Protein AF-A0A6F8PR68-F1 (afdb_monomer_lite)

Secondary structure (DSSP, 8-state):
-HHHHHHHHHHHHHHHHHHHHHHHHHHHHHHHHHTT-S-------------------------------------------------------------------------PPP----------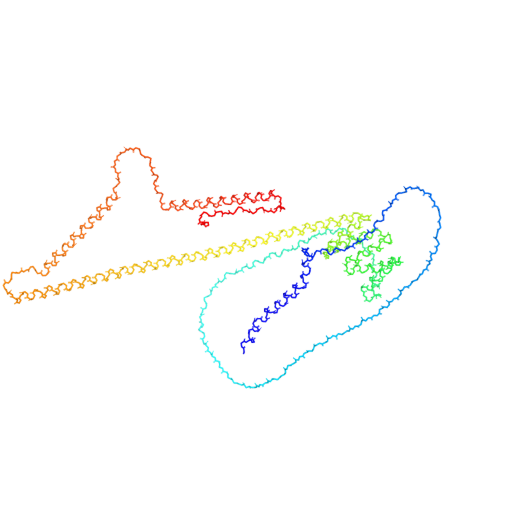---------------S----PPPP-GGGGGGSSSHHHHHHHHHHHHHTT-HHHHHHHHHHHHHHH--HHHHHHHHHHHHHTT-HHHHHHHHHHHHHHHHHTT-HHHHHHHHHHHTTT-HHHHHHHHHHHHHHHHHHHHHHHHHHHHHHHHHHHHHHHHHHHHHHHHHHHHHHHHHHHHHHHHHHHHHHHHHHHHHHHHHHHHHHHHHHHHHHHHHHHHHH-TT---PPPHHHHHHHHHHHHHHHHHHHHHHHHHHHHHTT------------PPPPPPHHHHHHHHHHHHHHHHHHHHHHHHHHHHHHHHS-TTSPPP-PPP---TT---

Foldseek 3Di:
DVVVVVCVVCVVVVVVVVVVVVVCVVCVVVVCVVVVVDDPPPPDDPDPDDDDDDDDDDDDDDDDDDDDDDDDDDDDDDDDDDDDDDDDDDDDDDDDDDDDDDDDDDDDDPDDDPPDPDPPPPPPPDPPPDPPPPPPPPPPDDDPDPDQDCVLVVVDPDLVRLQVVLVVCVVVVVLVSNLNSLVVSCVVVVALVSLLVNLVSCVSVVVLVSSLVSLLSSLVSCVVVVVLVVSLVSLVVCCVRPVPSSVVSVVVSVVVVVVVVVVVVVVVVVVVVVVVVVVVVVVVVVVVVVVVVVVVVVVVVVVVVVVVVVVVVVVVVVVVVVVVVVVVVVVVVVVVVVVVVCVVDVPDPDDPDPVRVVVVVVVVVVVVVVVVVVVVVVVVVVVVDDDDDDDDDDPDDPDDDDPVVVVVVVVVVVVVVVVVVVVVVVVVVVVCVVPDVPDDDDDDDDPDDPDDDD

Sequence (454 aa):
MSVIRTLLNNGFFVLLLLVGATLYLAYSDKIKEEHGLLTPTEVAHTETTVAEPAEPVAEATPAITEEPAPVVETTAPAEAAPETVATPEPEVAAPVTEVATTETDVATPEIAAPETTAPEETVAAAPVAEEPAIEIPETEAAPSLPPMDESVLAQFKSAEEAIAAARQAFYEKDYLTAEKIYFPLAFKSQQADIVGELANVLYADDKQDWAKKAWLESAKLLVKEGRFNDAMLLAQRLRPVAPQEAAEIADNLQKLHQAQVEQQRLAQQQAMQAKAQQEAALAAEQAKQQEAERQAQLKAQEEAQAQYQEQMKAQQEAQAQRQAQMKAQQEAYQKQMQARMHQANPNAPIMPTPEEQQARMQAYQQQMQAYQERLKAYYAAQAQQPAAQPQAAAPQMPAMPSQQEQQARMQAYQQQMQAYNERLRAYYEAQRQQANPNMPMPNGPQLFYPGQPR

Organism: NCBI:txid2675053

Radius of gyration: 52.93 Å; chains: 1; bounding box: 139×83×146 Å

Structure (mmCIF, N/CA/C/O backbone):
data_AF-A0A6F8PR68-F1
#
_entry.id   AF-A0A6F8PR68-F1
#
loop_
_atom_site.group_PDB
_atom_site.id
_atom_site.type_symbol
_atom_site.label_atom_id
_atom_site.label_alt_id
_atom_site.label_comp_id
_atom_site.label_asym_id
_atom_site.label_entity_id
_atom_site.label_seq_id
_atom_site.pdbx_PDB_ins_code
_atom_site.Cartn_x
_atom_site.Cartn_y
_atom_site.Cartn_z
_atom_site.occupancy
_atom_site.B_iso_or_equiv
_atom_site.auth_seq_id
_atom_site.auth_comp_id
_atom_site.auth_asym_id
_atom_site.auth_atom_id
_atom_site.pdbx_PDB_model_num
ATOM 1 N N . MET A 1 1 ? 25.684 -39.827 -0.065 1.00 54.59 1 MET A N 1
ATOM 2 C CA . MET A 1 1 ? 25.865 -38.490 0.555 1.00 54.59 1 MET A CA 1
ATOM 3 C C . MET A 1 1 ? 25.060 -37.350 -0.090 1.00 54.59 1 MET A C 1
ATOM 5 O O . MET A 1 1 ? 24.826 -36.367 0.596 1.00 54.59 1 MET A O 1
ATOM 9 N N . SER A 1 2 ? 24.602 -37.436 -1.350 1.00 66.06 2 SER A N 1
ATOM 10 C CA . SER A 1 2 ? 23.836 -36.341 -1.991 1.00 66.06 2 SER A CA 1
ATOM 11 C C . SER A 1 2 ? 22.440 -36.108 -1.376 1.00 66.06 2 SER A C 1
ATOM 13 O O . SER A 1 2 ? 22.068 -34.966 -1.137 1.00 66.06 2 SER A O 1
ATOM 15 N N . VAL A 1 3 ? 21.727 -37.174 -0.995 1.00 69.38 3 VAL A N 1
ATOM 16 C CA . VAL A 1 3 ? 20.344 -37.102 -0.473 1.00 69.38 3 VAL A CA 1
ATOM 17 C C . VAL A 1 3 ? 20.234 -36.338 0.857 1.00 69.38 3 VAL A C 1
ATOM 19 O O . VAL A 1 3 ? 19.288 -35.583 1.060 1.00 69.38 3 VAL A O 1
ATOM 22 N N . ILE A 1 4 ? 21.229 -36.468 1.741 1.00 76.50 4 ILE A N 1
ATOM 23 C CA . ILE A 1 4 ? 21.232 -35.798 3.053 1.00 76.50 4 ILE A CA 1
ATOM 24 C C . ILE A 1 4 ? 21.441 -34.280 2.899 1.00 76.50 4 ILE A C 1
ATOM 26 O O . ILE A 1 4 ? 20.799 -33.505 3.603 1.00 76.50 4 ILE A O 1
ATOM 30 N N . ARG A 1 5 ? 22.257 -33.828 1.931 1.00 77.44 5 ARG A N 1
ATOM 31 C CA . ARG A 1 5 ? 22.390 -32.389 1.619 1.00 77.44 5 ARG A CA 1
ATOM 32 C C . ARG A 1 5 ? 21.113 -31.810 1.016 1.00 77.44 5 ARG A C 1
ATOM 34 O O . ARG A 1 5 ? 20.745 -30.694 1.365 1.00 77.44 5 ARG A O 1
ATOM 41 N N . THR A 1 6 ? 20.420 -32.559 0.159 1.00 79.56 6 THR A N 1
ATOM 42 C CA . THR A 1 6 ? 19.133 -32.123 -0.407 1.00 79.56 6 THR A CA 1
ATOM 43 C C . THR A 1 6 ? 18.052 -31.998 0.673 1.00 79.56 6 THR A C 1
ATOM 45 O O . THR A 1 6 ? 17.281 -31.042 0.649 1.00 79.56 6 THR A O 1
ATOM 48 N N . LEU A 1 7 ? 18.033 -32.904 1.658 1.00 73.00 7 LEU A N 1
ATOM 49 C CA . LEU A 1 7 ? 17.127 -32.830 2.812 1.00 73.00 7 LEU A CA 1
ATOM 50 C C . LEU A 1 7 ? 17.446 -31.659 3.752 1.00 73.00 7 LEU A C 1
ATOM 52 O O . LEU A 1 7 ? 16.521 -31.021 4.240 1.00 73.00 7 LEU A O 1
ATOM 56 N N . LEU A 1 8 ? 18.721 -31.328 3.973 1.00 76.81 8 LEU A N 1
ATOM 57 C CA . LEU A 1 8 ? 19.111 -30.187 4.814 1.00 76.81 8 LEU A CA 1
ATOM 58 C C . LEU A 1 8 ? 18.815 -28.829 4.159 1.00 76.81 8 LEU A C 1
ATOM 60 O O . LEU A 1 8 ? 18.365 -27.920 4.848 1.00 76.81 8 LEU A O 1
ATOM 64 N N . ASN A 1 9 ? 18.993 -28.697 2.840 1.00 78.94 9 ASN A N 1
ATOM 65 C CA . ASN A 1 9 ? 18.707 -27.435 2.140 1.00 78.94 9 ASN A CA 1
ATOM 66 C C . ASN A 1 9 ? 17.206 -27.174 1.950 1.00 78.94 9 ASN A C 1
ATOM 68 O O . ASN A 1 9 ? 16.775 -26.025 1.967 1.00 78.94 9 ASN A O 1
ATOM 72 N N . ASN A 1 10 ? 16.406 -28.231 1.796 1.00 84.69 10 ASN A N 1
ATOM 73 C CA . ASN A 1 10 ? 14.958 -28.106 1.620 1.00 84.69 10 ASN A CA 1
ATOM 74 C C . ASN A 1 10 ? 14.172 -28.320 2.921 1.00 84.69 10 ASN A C 1
ATOM 76 O O . ASN A 1 10 ? 12.971 -28.061 2.954 1.00 84.69 10 ASN A O 1
ATOM 80 N N . GLY A 1 11 ? 14.827 -28.760 4.000 1.00 85.56 11 GLY A N 1
ATOM 81 C CA . GLY A 1 11 ? 14.183 -29.046 5.282 1.00 85.56 11 GLY A CA 1
ATOM 82 C C . GLY A 1 11 ? 13.460 -27.834 5.859 1.00 85.56 11 GLY A C 1
ATOM 83 O O . GLY A 1 11 ? 12.352 -27.974 6.365 1.00 85.56 11 GLY A O 1
ATOM 84 N N . PHE A 1 12 ? 14.019 -26.632 5.688 1.00 85.38 12 PHE A N 1
ATOM 85 C CA . PHE A 1 12 ? 13.370 -25.386 6.101 1.00 85.38 12 PHE A CA 1
ATOM 86 C C . PHE A 1 12 ? 12.060 -25.119 5.342 1.00 85.38 12 PHE A C 1
ATOM 88 O O . PHE A 1 12 ? 11.062 -24.746 5.953 1.00 85.38 12 PHE A O 1
ATOM 95 N N . PHE A 1 13 ? 12.026 -25.379 4.030 1.00 89.88 13 PHE A N 1
ATOM 96 C CA . PHE A 1 13 ? 10.805 -25.245 3.228 1.00 89.88 13 PHE A CA 1
ATOM 97 C C . PHE A 1 13 ? 9.739 -26.259 3.630 1.00 89.88 13 PHE A C 1
ATOM 99 O O . PHE A 1 13 ? 8.566 -25.907 3.716 1.00 89.88 13 PHE A O 1
ATOM 106 N N . VAL A 1 14 ? 10.137 -27.500 3.920 1.00 88.44 14 VAL A N 1
ATOM 107 C CA . VAL A 1 14 ? 9.209 -28.525 4.417 1.00 88.44 14 VAL A CA 1
ATOM 108 C C . VAL A 1 14 ? 8.633 -28.112 5.772 1.00 88.44 14 VAL A C 1
ATOM 110 O O . VAL A 1 14 ? 7.434 -28.255 5.985 1.00 88.44 14 VAL A O 1
ATOM 113 N N . LEU A 1 15 ? 9.451 -27.536 6.658 1.00 89.94 15 LEU A N 1
ATOM 114 C CA . LEU A 1 15 ? 9.020 -27.063 7.975 1.00 89.94 15 LEU A CA 1
ATOM 115 C C . LEU A 1 15 ? 8.049 -25.876 7.863 1.00 89.94 15 LEU A C 1
ATOM 117 O O . LEU A 1 15 ? 6.992 -25.895 8.489 1.00 89.94 15 LEU A O 1
ATOM 121 N N . LEU A 1 16 ? 8.344 -24.895 7.003 1.00 93.75 16 LEU A N 1
ATOM 122 C CA . LEU A 1 16 ? 7.431 -23.785 6.699 1.00 93.75 16 LEU A CA 1
ATOM 123 C C . LEU A 1 16 ? 6.103 -24.265 6.110 1.00 93.75 16 LEU A C 1
ATOM 125 O O . LEU A 1 16 ? 5.047 -23.761 6.487 1.00 93.75 16 LEU A O 1
ATOM 129 N N . LEU A 1 17 ? 6.142 -25.251 5.214 1.00 94.75 17 LEU A N 1
ATOM 130 C CA . LEU A 1 17 ? 4.939 -25.819 4.609 1.00 94.75 17 LEU A CA 1
ATOM 131 C C . LEU A 1 17 ? 4.090 -26.548 5.659 1.00 94.75 17 LEU A C 1
ATOM 133 O O . LEU A 1 17 ? 2.870 -26.405 5.664 1.00 94.75 17 LEU A O 1
ATOM 137 N N . LEU A 1 18 ? 4.728 -27.258 6.593 1.00 94.81 18 LEU A N 1
ATOM 138 C CA . LEU A 1 18 ? 4.049 -27.952 7.688 1.00 94.81 18 LEU A CA 1
ATOM 139 C C . LEU A 1 18 ? 3.385 -26.963 8.661 1.00 94.81 18 LEU A C 1
ATOM 141 O O . LEU A 1 18 ? 2.235 -27.172 9.038 1.00 94.81 18 LEU A O 1
ATOM 145 N N . VAL A 1 19 ? 4.061 -25.857 9.000 1.00 95.69 19 VAL A N 1
ATOM 146 C CA . VAL A 1 19 ? 3.492 -24.763 9.816 1.00 95.69 19 VAL A CA 1
ATOM 147 C C . VAL A 1 19 ? 2.349 -24.049 9.085 1.00 95.69 19 VAL A C 1
ATOM 149 O O . VAL A 1 19 ? 1.311 -23.766 9.678 1.00 95.69 19 VAL A O 1
ATOM 152 N N . GLY A 1 20 ? 2.500 -23.786 7.784 1.00 95.94 20 GLY A N 1
ATOM 153 C CA . GLY A 1 20 ? 1.442 -23.187 6.970 1.00 95.94 20 GLY A CA 1
ATOM 154 C C . GLY A 1 20 ? 0.201 -24.076 6.882 1.00 95.94 20 GLY A C 1
ATOM 155 O O . GLY A 1 20 ? -0.916 -23.585 7.017 1.00 95.94 20 GLY A O 1
ATOM 156 N N . ALA A 1 21 ? 0.385 -25.389 6.721 1.00 94.94 21 ALA A N 1
ATOM 157 C CA . ALA A 1 21 ? -0.711 -26.353 6.673 1.00 94.94 21 ALA A CA 1
ATOM 158 C C . ALA A 1 21 ? -1.442 -26.483 8.020 1.00 94.94 21 ALA A C 1
ATOM 160 O O . ALA A 1 21 ? -2.671 -26.541 8.034 1.00 94.94 21 ALA A O 1
ATOM 161 N N . THR A 1 22 ? -0.728 -26.490 9.152 1.00 92.88 22 THR A N 1
ATOM 162 C CA . THR A 1 22 ? -1.365 -26.536 10.480 1.00 92.88 22 THR A CA 1
ATOM 163 C C . THR A 1 22 ? -2.106 -25.246 10.811 1.00 92.88 22 THR A C 1
ATOM 165 O O . THR A 1 22 ? -3.229 -25.318 11.304 1.00 92.88 22 THR A O 1
ATOM 168 N N . LEU A 1 23 ? -1.545 -24.078 10.480 1.00 92.44 23 LEU A N 1
ATOM 169 C CA . LEU A 1 23 ? -2.253 -22.800 10.615 1.00 92.44 23 LEU A CA 1
ATOM 170 C C . LEU A 1 23 ? -3.486 -22.739 9.712 1.00 92.44 23 LEU A C 1
ATOM 172 O O . LEU A 1 23 ? -4.546 -22.313 10.165 1.00 92.44 23 LEU A O 1
ATOM 176 N N . TYR A 1 24 ? -3.374 -23.208 8.466 1.00 93.06 24 TYR A N 1
ATOM 177 C CA . TYR A 1 24 ? -4.508 -23.277 7.550 1.00 93.06 24 TYR A CA 1
ATOM 178 C C . TYR A 1 24 ? -5.612 -24.177 8.103 1.00 93.06 24 TYR A C 1
ATOM 180 O O . TYR A 1 24 ? -6.758 -23.755 8.131 1.00 93.06 24 TYR A O 1
ATOM 188 N N . LEU A 1 25 ? -5.292 -25.375 8.600 1.00 90.69 25 LEU A N 1
ATOM 189 C CA . LEU A 1 25 ? -6.291 -26.268 9.197 1.00 90.69 25 LEU A CA 1
ATOM 190 C C . LEU A 1 25 ? -6.934 -25.667 10.454 1.00 90.69 25 LEU A C 1
ATOM 192 O O . LEU A 1 25 ? -8.146 -25.764 10.605 1.00 90.69 25 LEU A O 1
ATOM 196 N N . ALA A 1 26 ? -6.157 -25.000 11.314 1.00 88.81 26 ALA A N 1
ATOM 197 C CA . ALA A 1 26 ? -6.677 -24.376 12.531 1.00 88.81 26 ALA A CA 1
ATOM 198 C C . ALA A 1 26 ? -7.590 -23.168 12.252 1.00 88.81 26 ALA A C 1
ATOM 200 O O . ALA A 1 26 ? -8.549 -22.943 12.986 1.00 88.81 26 ALA A O 1
ATOM 201 N N . TYR A 1 27 ? -7.311 -22.394 11.198 1.00 90.00 27 TYR A N 1
ATOM 202 C CA . TYR A 1 27 ? -8.081 -21.193 10.848 1.00 90.00 27 TYR A CA 1
ATOM 203 C C . TYR A 1 27 ? -9.114 -21.406 9.733 1.00 90.00 27 TYR A C 1
ATOM 205 O O . TYR A 1 27 ? -9.979 -20.551 9.543 1.00 90.00 27 TYR A O 1
ATOM 213 N N . SER A 1 28 ? -9.068 -22.525 9.003 1.00 86.50 28 SER A N 1
ATOM 214 C CA . SER A 1 28 ? -9.965 -22.793 7.868 1.00 86.50 28 SER A CA 1
ATOM 215 C C . SER A 1 28 ? -11.432 -22.771 8.282 1.00 86.50 28 SER A C 1
ATOM 217 O O . SER A 1 28 ? -12.258 -22.240 7.542 1.00 86.50 28 SER A O 1
ATOM 219 N N . ASP A 1 29 ? -11.763 -23.290 9.463 1.00 81.06 29 ASP A N 1
ATOM 220 C CA . ASP A 1 29 ? -13.154 -23.343 9.914 1.00 81.06 29 ASP A CA 1
ATOM 221 C C . ASP A 1 29 ? -13.686 -21.961 10.308 1.00 81.06 29 ASP A C 1
ATOM 223 O O . ASP A 1 29 ? -14.816 -21.627 9.956 1.00 81.06 29 ASP A O 1
ATOM 227 N N . LYS A 1 30 ? -12.834 -21.098 10.874 1.00 81.88 30 LYS A N 1
ATOM 228 C CA . LYS A 1 30 ? -13.180 -19.701 11.166 1.00 81.88 30 LYS A CA 1
ATOM 229 C C . LYS A 1 30 ? -13.406 -18.883 9.887 1.00 81.88 30 LYS A C 1
ATOM 231 O O . LYS A 1 30 ? -14.355 -18.113 9.799 1.00 81.88 30 LYS A O 1
ATOM 236 N N . ILE A 1 31 ? -12.589 -19.111 8.855 1.00 79.06 31 ILE A N 1
ATOM 237 C CA . ILE A 1 31 ? -12.748 -18.470 7.536 1.00 79.06 31 ILE A CA 1
ATOM 238 C C . ILE A 1 31 ? -14.049 -18.931 6.851 1.00 79.06 31 ILE A C 1
ATOM 240 O O . ILE A 1 31 ? -14.737 -18.127 6.224 1.00 79.06 31 ILE A O 1
ATOM 244 N N . LYS A 1 32 ? -14.426 -20.213 6.968 1.00 81.56 32 LYS A N 1
ATOM 245 C CA . LYS A 1 32 ? -15.700 -20.716 6.413 1.00 81.56 32 LYS A CA 1
ATOM 246 C C . LYS A 1 32 ? -16.919 -20.114 7.116 1.00 81.56 32 LYS A C 1
ATOM 248 O O . LYS A 1 32 ? -17.929 -19.880 6.451 1.00 81.56 32 LYS A O 1
ATOM 253 N N . GLU A 1 33 ? -16.817 -19.869 8.421 1.00 79.44 33 GLU A N 1
ATOM 254 C CA . GLU A 1 33 ? -17.860 -19.226 9.224 1.00 79.44 33 GLU A CA 1
ATOM 255 C C . GLU A 1 33 ? -18.026 -17.744 8.842 1.00 79.44 33 GLU A C 1
ATOM 257 O O . GLU A 1 33 ? -19.134 -17.312 8.531 1.00 79.44 33 GLU A O 1
ATOM 262 N N . GLU A 1 34 ? -16.925 -16.991 8.729 1.00 78.19 34 GLU A N 1
ATOM 263 C CA . GLU A 1 34 ? -16.947 -15.562 8.370 1.00 78.19 34 GLU A CA 1
ATOM 264 C C . GLU A 1 34 ? -17.405 -15.296 6.922 1.00 78.19 34 GLU A C 1
ATOM 266 O O . GLU A 1 34 ? -17.995 -14.253 6.636 1.00 78.19 34 GLU A O 1
ATOM 271 N N . HIS A 1 35 ? -17.187 -16.241 6.002 1.00 79.62 35 HIS A N 1
ATOM 272 C CA . HIS A 1 35 ? -17.619 -16.119 4.604 1.00 79.62 35 HIS A CA 1
ATOM 273 C C . HIS A 1 35 ? -18.973 -16.774 4.293 1.00 79.62 35 HIS A C 1
ATOM 275 O O . HIS A 1 35 ? -19.360 -16.830 3.124 1.00 79.62 35 HIS A O 1
ATOM 281 N N . GLY A 1 36 ? -19.703 -17.265 5.302 1.00 67.81 36 GLY A N 1
ATOM 282 C CA . GLY A 1 36 ? -21.042 -17.835 5.111 1.00 67.81 36 GLY A CA 1
ATOM 283 C C . GLY A 1 36 ? -21.066 -19.090 4.228 1.00 67.81 36 GLY A C 1
ATOM 284 O O . GLY A 1 36 ? -22.076 -19.381 3.591 1.00 67.81 36 GLY A O 1
ATOM 285 N N . LEU A 1 37 ? -19.949 -19.826 4.160 1.00 73.50 37 LEU A N 1
ATOM 286 C CA . LEU A 1 37 ? -19.831 -21.074 3.392 1.00 73.50 37 LEU A CA 1
ATOM 287 C C . LEU A 1 37 ? -20.419 -22.278 4.138 1.00 73.50 37 LEU A C 1
ATOM 289 O O . LEU A 1 37 ? -20.640 -23.329 3.537 1.00 73.50 37 LEU A O 1
ATOM 293 N N . LEU A 1 38 ? -20.689 -22.128 5.435 1.00 65.31 38 LEU A N 1
ATOM 294 C CA . LEU A 1 38 ? -21.485 -23.072 6.204 1.00 65.31 38 LEU A CA 1
ATOM 295 C C . LEU A 1 38 ? -22.950 -22.652 6.091 1.00 65.31 38 LEU A C 1
ATOM 297 O O . LEU A 1 38 ? -23.379 -21.667 6.687 1.00 65.31 38 LEU A O 1
ATOM 301 N N . THR A 1 39 ? -23.715 -23.398 5.294 1.00 58.91 39 THR A N 1
ATOM 302 C CA . THR A 1 39 ? -25.176 -23.308 5.306 1.00 58.91 39 THR A CA 1
ATOM 303 C C . THR A 1 39 ? -25.650 -23.513 6.743 1.00 58.91 39 THR A C 1
ATOM 305 O O . THR A 1 39 ? -25.266 -24.526 7.337 1.00 58.91 39 THR A O 1
ATOM 308 N N . PRO A 1 40 ? -26.441 -22.589 7.315 1.00 58.16 40 PRO A N 1
ATOM 309 C CA . PRO A 1 40 ? -26.926 -22.733 8.676 1.00 58.16 40 PRO A CA 1
ATOM 310 C C . PRO A 1 40 ? -27.680 -24.055 8.768 1.00 58.16 40 PRO A C 1
ATOM 312 O O . PRO A 1 40 ? -28.647 -24.276 8.039 1.00 58.16 40 PRO A O 1
ATOM 315 N N . THR A 1 41 ? -27.193 -24.953 9.623 1.00 55.12 41 THR A N 1
ATOM 316 C CA . THR A 1 41 ? -27.903 -26.174 9.986 1.00 55.12 41 THR A CA 1
ATOM 317 C C . THR A 1 41 ? -29.275 -25.754 10.491 1.00 55.12 41 THR A C 1
ATOM 319 O O . THR A 1 41 ? -29.392 -25.121 11.539 1.00 55.12 41 THR A O 1
ATOM 322 N N . GLU A 1 42 ? -30.293 -26.054 9.693 1.00 48.50 42 GLU A N 1
ATOM 323 C CA . GLU A 1 42 ? -31.701 -25.818 9.971 1.00 48.50 42 GLU A CA 1
ATOM 324 C C . GLU A 1 42 ? -32.078 -26.609 11.226 1.00 48.50 42 GLU A C 1
ATOM 326 O O . GLU A 1 42 ? -32.367 -27.806 11.189 1.00 48.50 42 GLU A O 1
ATOM 331 N N . VAL A 1 43 ? -31.985 -25.952 12.381 1.00 48.84 43 VAL A N 1
ATOM 332 C CA . VAL A 1 43 ? -32.466 -26.502 13.642 1.00 48.84 43 VAL A CA 1
ATOM 333 C C . VAL A 1 43 ? -33.986 -26.428 13.572 1.00 48.84 43 VAL A C 1
ATOM 335 O O . VAL A 1 43 ? -34.575 -25.363 13.742 1.00 48.84 43 VAL A O 1
ATOM 338 N N . ALA A 1 44 ? -34.618 -27.555 13.249 1.00 44.66 44 ALA A N 1
ATOM 339 C CA . ALA A 1 44 ? -36.065 -27.696 13.227 1.00 44.66 44 ALA A CA 1
ATOM 340 C C . ALA A 1 44 ? -36.637 -27.433 14.633 1.00 44.66 44 ALA A C 1
ATOM 342 O O . ALA A 1 44 ? -36.681 -28.317 15.490 1.00 44.66 44 ALA A O 1
ATOM 343 N N . HIS A 1 45 ? -37.060 -26.196 14.886 1.00 44.59 45 HIS A N 1
ATOM 344 C CA . HIS A 1 45 ? -37.912 -25.855 16.016 1.00 44.59 45 HIS A CA 1
ATOM 345 C C . HIS A 1 45 ? -39.365 -26.136 15.635 1.00 44.59 45 HIS A C 1
ATOM 347 O O . HIS A 1 45 ? -40.023 -25.365 14.942 1.00 44.59 45 HIS A O 1
ATOM 353 N N . THR A 1 46 ? -39.857 -27.284 16.093 1.00 40.38 46 THR A N 1
ATOM 354 C CA . THR A 1 46 ? -41.277 -27.640 16.083 1.00 40.38 46 THR A CA 1
ATOM 355 C C . THR A 1 46 ? -41.996 -26.837 17.173 1.00 40.38 46 THR A C 1
ATOM 357 O O . THR A 1 46 ? -42.234 -27.335 18.271 1.00 40.38 46 THR A O 1
ATOM 360 N N . GLU A 1 47 ? -42.330 -25.575 16.901 1.00 41.59 47 GLU A N 1
ATOM 361 C CA . GLU A 1 47 ? -43.304 -24.844 17.716 1.00 41.59 47 GLU A CA 1
ATOM 362 C C . GLU A 1 47 ? -44.714 -25.318 17.347 1.00 41.59 47 GLU A C 1
ATOM 364 O O . GLU A 1 47 ? -45.259 -25.020 16.286 1.00 41.59 47 GLU A O 1
ATOM 369 N N . THR A 1 48 ? -45.309 -26.108 18.242 1.00 44.38 48 THR A N 1
ATOM 370 C CA . THR A 1 48 ? -46.731 -26.459 18.190 1.00 44.38 48 THR A CA 1
ATOM 371 C C . THR A 1 48 ? -47.537 -25.254 18.669 1.00 44.38 48 THR A C 1
ATOM 373 O O . THR A 1 48 ? -47.771 -25.080 19.863 1.00 44.38 48 THR A O 1
ATOM 376 N N . THR A 1 49 ? -47.953 -24.400 17.735 1.00 41.91 49 THR A N 1
ATOM 377 C CA . THR A 1 49 ? -48.959 -23.361 17.975 1.00 41.91 49 THR A CA 1
ATOM 378 C C . THR A 1 49 ? -50.340 -24.013 18.051 1.00 41.91 49 THR A C 1
ATOM 380 O O . THR A 1 49 ? -50.908 -24.435 17.044 1.00 41.91 49 THR A O 1
ATOM 383 N N . VAL A 1 50 ? -50.877 -24.108 19.268 1.00 45.62 50 VAL A N 1
ATOM 384 C CA . VAL A 1 50 ? -52.266 -24.496 19.537 1.00 45.62 50 VAL A CA 1
ATOM 385 C C . VAL A 1 50 ? -53.176 -23.359 19.073 1.00 45.62 50 VAL A C 1
ATOM 387 O O . VAL A 1 50 ? -53.232 -22.301 19.695 1.00 45.62 50 VAL A O 1
ATOM 390 N N . ALA A 1 51 ? -53.865 -23.577 17.954 1.00 43.84 51 ALA A N 1
ATOM 391 C CA . ALA A 1 51 ? -54.953 -22.731 17.493 1.00 43.84 51 ALA A CA 1
ATOM 392 C C . ALA A 1 51 ? -56.251 -23.139 18.203 1.00 43.84 51 ALA A C 1
ATOM 394 O O . ALA A 1 51 ? -56.722 -24.268 18.075 1.00 43.84 51 ALA A O 1
ATOM 395 N N . GLU A 1 52 ? -56.798 -22.191 18.952 1.00 58.09 52 GLU A N 1
ATOM 396 C CA . GLU A 1 52 ? -58.134 -22.171 19.540 1.00 58.09 52 GLU A CA 1
ATOM 397 C C . GLU A 1 52 ? -59.209 -22.134 18.435 1.00 58.09 52 GLU A C 1
ATOM 399 O O . GLU A 1 52 ? -59.187 -21.219 17.606 1.00 58.09 52 GLU A O 1
ATOM 404 N N . PRO A 1 53 ? -60.164 -23.084 18.390 1.00 50.00 53 PRO A N 1
ATOM 405 C CA . PRO A 1 53 ? -61.364 -22.941 17.588 1.00 50.00 53 PRO A CA 1
ATOM 406 C C . PRO A 1 53 ? -62.593 -22.689 18.470 1.00 50.00 53 PRO A C 1
ATOM 408 O O . PRO A 1 53 ? -62.851 -23.380 19.455 1.00 50.00 53 PRO A O 1
ATOM 411 N N . ALA A 1 54 ? -63.354 -21.685 18.048 1.00 48.91 54 ALA A N 1
ATOM 412 C CA . ALA A 1 54 ? -64.629 -21.262 18.598 1.00 48.91 54 ALA A CA 1
ATOM 413 C C . ALA A 1 54 ? -65.688 -22.382 18.650 1.00 48.91 54 ALA A C 1
ATOM 415 O O . ALA A 1 54 ? -65.757 -23.248 17.775 1.00 48.91 54 ALA A O 1
ATOM 416 N N . GLU A 1 55 ? -66.554 -22.293 19.663 1.00 56.69 55 GLU A N 1
ATOM 417 C CA . GLU A 1 55 ? -67.785 -23.077 19.831 1.00 56.69 55 GLU A CA 1
ATOM 418 C C . GLU A 1 55 ? -68.735 -22.940 18.618 1.00 56.69 55 GLU A C 1
ATOM 420 O O . GLU A 1 55 ? -68.755 -21.893 17.960 1.00 56.69 55 GLU A O 1
ATOM 425 N N . PRO A 1 56 ? -69.577 -23.958 18.331 1.00 57.81 56 PRO A N 1
ATOM 426 C CA . PRO A 1 56 ? -70.911 -23.950 18.947 1.00 57.81 56 PRO A CA 1
ATOM 427 C C . PRO A 1 56 ? -71.504 -25.332 19.318 1.00 57.81 56 PRO A C 1
ATOM 429 O O . PRO A 1 56 ? -71.384 -26.312 18.593 1.00 57.81 56 PRO A O 1
ATOM 432 N N . VAL A 1 57 ? -72.212 -25.339 20.455 1.00 52.41 57 VAL A N 1
ATOM 433 C CA . VAL A 1 57 ? -73.493 -26.009 20.791 1.00 52.41 57 VAL A CA 1
ATOM 434 C C . VAL A 1 57 ? -73.903 -27.279 20.009 1.00 52.41 57 VAL A C 1
ATOM 436 O O . VAL A 1 57 ? -74.334 -27.169 18.866 1.00 52.41 57 VAL A O 1
ATOM 439 N N . ALA A 1 58 ? -73.955 -28.437 20.695 1.00 45.84 58 ALA A N 1
ATOM 440 C CA . ALA A 1 58 ? -75.127 -29.343 20.767 1.00 45.84 58 ALA A CA 1
ATOM 441 C C . ALA A 1 58 ? -74.843 -30.648 21.560 1.00 45.84 58 ALA A C 1
ATOM 443 O O . ALA A 1 58 ? -74.039 -31.479 21.158 1.00 45.84 58 ALA A O 1
ATOM 444 N N . GLU A 1 59 ? -75.529 -30.786 22.699 1.00 46.94 59 GLU A N 1
ATOM 445 C CA . GLU A 1 59 ? -76.313 -31.949 23.169 1.00 46.94 59 GLU A CA 1
ATOM 446 C C . GLU A 1 59 ? -75.878 -33.398 22.811 1.00 46.94 59 GLU A C 1
ATOM 448 O O . GLU A 1 59 ? -76.052 -33.843 21.682 1.00 46.94 59 GLU A O 1
ATOM 453 N N . ALA A 1 60 ? -75.433 -34.161 23.830 1.00 43.75 60 ALA A N 1
ATOM 454 C CA . ALA A 1 60 ? -75.919 -35.503 24.238 1.00 43.75 60 ALA A CA 1
ATOM 455 C C . ALA A 1 60 ? -74.823 -36.371 24.912 1.00 43.75 60 ALA A C 1
ATOM 457 O O . ALA A 1 60 ? -73.796 -36.706 24.333 1.00 43.75 60 ALA A O 1
ATOM 458 N N . THR A 1 61 ? -75.085 -36.768 26.159 1.00 49.12 61 THR A N 1
ATOM 459 C CA . THR A 1 61 ? -74.455 -37.869 26.934 1.00 49.12 61 THR A CA 1
ATOM 460 C C . THR A 1 61 ? -74.891 -39.240 26.334 1.00 49.12 61 THR A C 1
ATOM 462 O O . THR A 1 61 ? -75.878 -39.217 25.595 1.00 49.12 61 THR A O 1
ATOM 465 N N . PRO A 1 62 ? -74.321 -40.439 26.659 1.00 57.88 62 PRO A N 1
ATOM 466 C CA . PRO A 1 62 ? -73.434 -40.765 27.791 1.00 57.88 62 PRO A CA 1
ATOM 467 C C . PRO A 1 62 ? -72.314 -41.839 27.595 1.00 57.88 62 PRO A C 1
ATOM 469 O O . PRO A 1 62 ? -72.314 -42.602 26.641 1.00 57.88 62 PRO A O 1
ATOM 472 N N . ALA A 1 63 ? -71.442 -41.921 28.618 1.00 50.72 63 ALA A N 1
ATOM 473 C CA . ALA A 1 63 ? -70.786 -43.103 29.229 1.00 50.72 63 ALA A CA 1
ATOM 474 C C . ALA A 1 63 ? -69.914 -44.088 28.406 1.00 50.72 63 ALA A C 1
ATOM 476 O O . ALA A 1 63 ? -70.398 -44.672 27.450 1.00 50.72 63 ALA A O 1
ATOM 477 N N . ILE A 1 64 ? -68.687 -44.341 28.911 1.00 45.00 64 ILE A N 1
ATOM 478 C CA . ILE A 1 64 ? -67.798 -45.548 28.905 1.00 45.00 64 ILE A CA 1
ATOM 479 C C . ILE A 1 64 ? -66.493 -45.043 29.595 1.00 45.00 64 ILE A C 1
ATOM 481 O O . ILE A 1 64 ? -65.956 -44.041 29.136 1.00 45.00 64 ILE A O 1
ATOM 485 N N . THR A 1 65 ? -66.032 -45.406 30.805 1.00 48.16 65 THR A N 1
ATOM 486 C CA . THR A 1 65 ? -65.697 -46.673 31.510 1.00 48.16 65 THR A CA 1
ATOM 487 C C . THR A 1 65 ? -64.488 -47.435 30.930 1.00 48.16 65 THR A C 1
ATOM 489 O O . THR A 1 65 ? -64.489 -47.717 29.743 1.00 48.16 65 THR A O 1
ATOM 492 N N . GLU A 1 66 ? -63.540 -47.807 31.818 1.00 40.72 66 GLU A N 1
ATOM 493 C CA . GLU A 1 66 ? -62.318 -48.649 31.644 1.00 40.72 66 GLU A CA 1
ATOM 494 C C . GLU A 1 66 ? -61.104 -47.982 30.954 1.00 40.72 66 GLU A C 1
ATOM 496 O O . GLU A 1 66 ? -61.267 -47.241 29.998 1.00 40.72 66 GLU A O 1
ATOM 501 N N . GLU A 1 67 ? -59.828 -48.151 31.334 1.00 44.94 67 GLU A N 1
ATOM 502 C CA . GLU A 1 67 ? -59.088 -48.902 32.371 1.00 44.94 67 GLU A CA 1
ATOM 503 C C . GLU A 1 67 ? -57.597 -48.443 32.289 1.00 44.94 67 GLU A C 1
ATOM 505 O O . GLU A 1 67 ? -57.172 -48.013 31.213 1.00 44.94 67 GLU A O 1
ATOM 510 N N . PRO A 1 68 ? -56.783 -48.478 33.368 1.00 64.38 68 PRO A N 1
ATOM 511 C CA . PRO A 1 68 ? -55.368 -48.085 33.328 1.00 64.38 68 PRO A CA 1
ATOM 512 C C . PRO A 1 68 ? -54.363 -49.263 33.287 1.00 64.38 68 PRO A C 1
ATOM 514 O O . PRO A 1 68 ? -54.654 -50.343 33.793 1.00 64.38 68 PRO A O 1
ATOM 517 N N . ALA A 1 69 ? -53.124 -48.939 32.857 1.00 47.25 69 ALA A N 1
ATOM 518 C CA . ALA A 1 69 ? -51.821 -49.634 33.053 1.00 47.25 69 ALA A CA 1
ATOM 519 C C . ALA A 1 69 ? -51.331 -50.579 31.917 1.00 47.25 69 ALA A C 1
ATOM 521 O O . ALA A 1 69 ? -52.140 -50.971 31.082 1.00 47.25 69 ALA A O 1
ATOM 522 N N . PRO A 1 70 ? -50.054 -51.052 31.886 1.00 55.97 70 PRO A N 1
ATOM 523 C CA . PRO A 1 70 ? -48.786 -50.552 32.467 1.00 55.97 70 PRO A CA 1
ATOM 524 C C . PRO A 1 70 ? -47.548 -50.591 31.506 1.00 55.97 70 PRO A C 1
ATOM 526 O O . PRO A 1 70 ? -47.553 -51.240 30.469 1.00 55.97 70 PRO A O 1
ATOM 529 N N . VAL A 1 71 ? -46.464 -49.917 31.930 1.00 48.94 71 VAL A N 1
ATOM 530 C CA . VAL A 1 71 ? -45.025 -50.316 31.936 1.00 48.94 71 VAL A CA 1
ATOM 531 C C . VAL A 1 71 ? -44.470 -51.226 30.820 1.00 48.94 71 VAL A C 1
ATOM 533 O O . VAL A 1 71 ? -44.811 -52.402 30.778 1.00 48.94 71 VAL A O 1
ATOM 536 N N . VAL A 1 72 ? -43.420 -50.763 30.112 1.00 40.22 72 VAL A N 1
ATOM 537 C CA . VAL A 1 72 ? -42.237 -51.600 29.796 1.00 40.22 72 VAL A CA 1
ATOM 538 C C . VAL A 1 72 ? -40.943 -50.777 29.891 1.00 40.22 72 VAL A C 1
ATOM 540 O O . VAL A 1 72 ? -40.680 -49.870 29.107 1.00 40.22 72 VAL A O 1
ATOM 543 N N . GLU A 1 73 ? -40.143 -51.150 30.882 1.00 46.53 73 GLU A N 1
ATOM 544 C CA . GLU A 1 73 ? -38.727 -50.864 31.106 1.00 46.53 73 GLU A CA 1
ATOM 545 C C . GLU A 1 73 ? -37.903 -51.920 30.349 1.00 46.53 73 GLU A C 1
ATOM 547 O O . GLU A 1 73 ? -38.200 -53.104 30.492 1.00 46.53 73 GLU A O 1
ATOM 552 N N . THR A 1 74 ? -36.891 -51.561 29.544 1.00 39.78 74 THR A N 1
ATOM 553 C CA . THR A 1 74 ? -35.917 -52.536 28.994 1.00 39.78 74 THR A CA 1
ATOM 554 C C . THR A 1 74 ? -34.580 -51.869 28.612 1.00 39.78 74 THR A C 1
ATOM 556 O O . THR A 1 74 ? -34.441 -51.262 27.557 1.00 39.78 74 THR A O 1
ATOM 559 N N . THR A 1 75 ? -33.622 -51.998 29.541 1.00 36.69 75 THR A N 1
ATOM 560 C CA . THR A 1 75 ? -32.190 -52.365 29.390 1.00 36.69 75 THR A CA 1
ATOM 561 C C . THR A 1 75 ? -31.243 -51.621 28.424 1.00 36.69 75 THR A C 1
ATOM 563 O O . THR A 1 75 ? -31.350 -51.719 27.205 1.00 36.69 75 THR A O 1
ATOM 566 N N . ALA A 1 76 ? -30.183 -51.049 29.013 1.00 48.91 76 ALA A N 1
ATOM 567 C CA . ALA A 1 76 ? -28.814 -50.923 28.467 1.00 48.91 76 ALA A CA 1
ATOM 568 C C . ALA A 1 76 ? -28.048 -52.282 28.590 1.00 48.91 76 ALA A C 1
ATOM 570 O O . ALA A 1 76 ? -28.699 -53.249 28.996 1.00 48.91 76 ALA A O 1
ATOM 571 N N . PRO A 1 77 ? -26.701 -52.425 28.452 1.00 61.19 77 PRO A N 1
ATOM 572 C CA . PRO A 1 77 ? -25.624 -51.681 27.751 1.00 61.19 77 PRO A CA 1
ATOM 573 C C . PRO A 1 77 ? -24.638 -52.612 26.957 1.00 6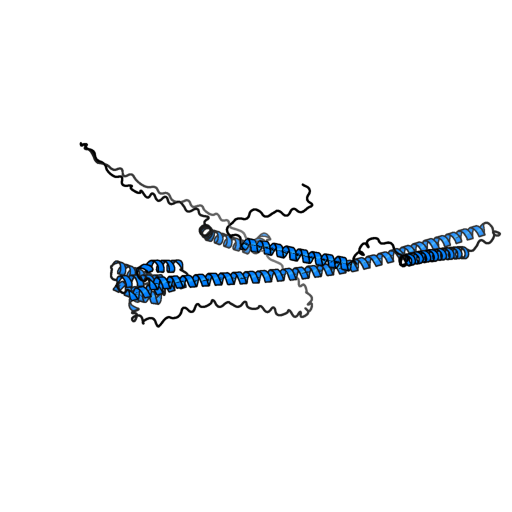1.19 77 PRO A C 1
ATOM 575 O O . PRO A 1 77 ? -24.708 -53.830 27.076 1.00 61.19 77 PRO A O 1
ATOM 578 N N . ALA A 1 78 ? -23.669 -52.056 26.206 1.00 42.69 78 ALA A N 1
ATOM 579 C CA . ALA A 1 78 ? -22.362 -52.669 25.830 1.00 42.69 78 ALA A CA 1
ATOM 580 C C . ALA A 1 78 ? -21.505 -51.570 25.152 1.00 42.69 78 ALA A C 1
ATOM 582 O O . ALA A 1 78 ? -21.989 -50.945 24.215 1.00 42.69 78 ALA A O 1
ATOM 583 N N . GLU A 1 79 ? -20.343 -51.093 25.613 1.00 46.91 79 GLU A N 1
ATOM 584 C CA . GLU A 1 79 ? -19.057 -51.696 26.024 1.00 46.91 79 GLU A CA 1
ATOM 585 C C . GLU A 1 79 ? -18.329 -52.489 24.923 1.00 46.91 79 GLU A C 1
ATOM 587 O O . GLU A 1 79 ? -18.647 -53.646 24.676 1.00 46.91 79 GLU A O 1
ATOM 592 N N . ALA A 1 80 ? -17.312 -51.862 24.310 1.00 40.25 80 ALA A N 1
ATOM 593 C CA . ALA A 1 80 ? -16.025 -52.476 23.955 1.00 40.25 80 ALA A CA 1
ATOM 594 C C . ALA A 1 80 ? -15.013 -51.397 23.510 1.00 40.25 80 ALA A C 1
ATOM 596 O O . ALA A 1 80 ? -15.316 -50.543 22.679 1.00 40.25 80 ALA A O 1
ATOM 597 N N . ALA A 1 81 ? -13.820 -51.453 24.101 1.00 48.31 81 ALA A N 1
ATOM 598 C CA . ALA A 1 81 ? -12.660 -50.594 23.861 1.00 48.31 81 ALA A CA 1
ATOM 599 C C . ALA A 1 81 ? -11.627 -51.304 22.923 1.00 48.31 81 ALA A C 1
ATOM 601 O O . ALA A 1 81 ? -12.045 -52.155 22.143 1.00 48.31 81 ALA A O 1
ATOM 602 N N . PRO A 1 82 ? -10.320 -50.957 22.900 1.00 63.22 82 PRO A N 1
ATOM 603 C CA . PRO A 1 82 ? -9.631 -50.359 21.751 1.00 63.22 82 PRO A CA 1
ATOM 604 C C . PRO A 1 82 ? -8.581 -51.280 21.089 1.00 63.22 82 PRO A C 1
ATOM 606 O O . PRO A 1 82 ? -8.103 -52.228 21.708 1.00 63.22 82 PRO A O 1
ATOM 609 N N . GLU A 1 83 ? -8.135 -50.954 19.869 1.00 51.38 83 GLU A N 1
ATOM 610 C CA . GLU A 1 83 ? -6.986 -51.627 19.239 1.00 51.38 83 GLU A CA 1
ATOM 611 C C . GLU A 1 83 ? -5.782 -50.702 19.017 1.00 51.38 83 GLU A C 1
ATOM 613 O O . GLU A 1 83 ? -5.844 -49.646 18.388 1.00 51.38 83 GLU A O 1
ATOM 618 N N . THR A 1 84 ? -4.672 -51.181 19.572 1.00 46.59 84 THR A N 1
ATOM 619 C CA . THR A 1 84 ? -3.293 -50.701 19.553 1.00 46.59 84 THR A CA 1
ATOM 620 C C . THR A 1 84 ? -2.557 -51.376 18.393 1.00 46.59 84 THR A C 1
ATOM 622 O O . THR A 1 84 ? -2.629 -52.598 18.284 1.00 46.59 84 THR A O 1
ATOM 625 N N . VAL A 1 85 ? -1.781 -50.653 17.576 1.00 53.53 85 VAL A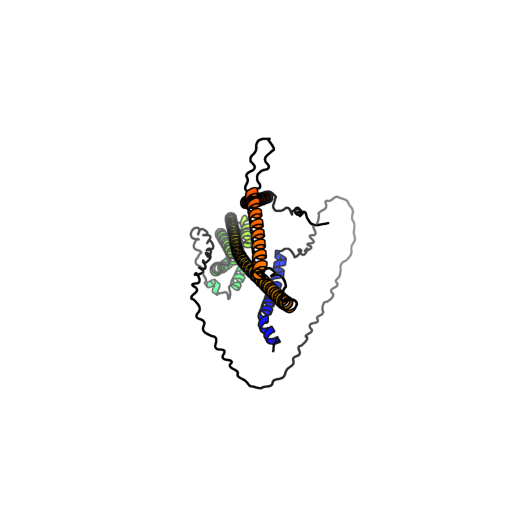 N 1
ATOM 626 C CA . VAL A 1 85 ? -0.844 -51.284 16.621 1.00 53.53 85 VAL A CA 1
ATOM 627 C C . VAL A 1 85 ? 0.521 -50.604 16.670 1.00 53.53 85 VAL A C 1
ATOM 629 O O . VAL A 1 85 ? 0.638 -49.382 16.726 1.00 53.53 85 VAL A O 1
ATOM 632 N N . ALA A 1 86 ? 1.539 -51.458 16.709 1.00 50.06 86 ALA A N 1
ATOM 633 C CA . ALA A 1 86 ? 2.913 -51.202 17.088 1.00 50.06 86 ALA A CA 1
ATOM 634 C C . ALA A 1 86 ? 3.864 -50.893 15.916 1.00 50.06 86 ALA A C 1
ATOM 636 O O . ALA A 1 86 ? 3.637 -51.257 14.764 1.00 50.06 86 ALA A O 1
ATOM 637 N N . THR A 1 87 ? 4.977 -50.275 16.310 1.00 45.69 87 THR A N 1
ATOM 638 C CA . THR A 1 87 ? 6.292 -50.116 15.666 1.00 45.69 87 THR A CA 1
ATOM 639 C C . THR A 1 87 ? 6.881 -51.432 15.130 1.00 45.69 87 THR A C 1
ATOM 641 O O . THR A 1 87 ? 6.596 -52.501 15.673 1.00 45.69 87 THR A O 1
ATOM 644 N N . PRO A 1 88 ? 7.799 -51.362 14.145 1.00 61.22 88 PRO A N 1
ATOM 645 C CA . PRO A 1 88 ? 9.137 -51.870 14.460 1.00 61.22 88 PRO A CA 1
ATOM 646 C C . PRO A 1 88 ? 10.319 -51.015 13.959 1.00 61.22 88 PRO A C 1
ATOM 648 O O . PRO A 1 88 ? 10.286 -50.357 12.920 1.00 61.22 88 PRO A O 1
ATOM 651 N N . GLU A 1 89 ? 11.364 -51.107 14.776 1.00 51.12 89 GLU A N 1
ATOM 652 C CA . GLU A 1 89 ? 12.781 -50.751 14.641 1.00 51.12 89 GLU A CA 1
ATOM 653 C C . GLU A 1 89 ? 13.468 -51.540 13.502 1.00 51.12 89 GLU A C 1
ATOM 655 O O . GLU A 1 89 ? 12.990 -52.618 13.133 1.00 51.12 89 GLU A O 1
ATOM 660 N N . PRO A 1 90 ? 14.594 -51.053 12.940 1.00 58.88 90 PRO A N 1
ATOM 661 C CA . PRO A 1 90 ? 15.825 -51.797 13.220 1.00 58.88 90 PRO A CA 1
ATOM 662 C C . PRO A 1 90 ? 17.118 -50.966 13.342 1.00 58.88 90 PRO A C 1
ATOM 664 O O . PRO A 1 90 ? 17.296 -49.883 12.784 1.00 58.88 90 PRO A O 1
ATOM 667 N N . GLU A 1 91 ? 18.023 -51.606 14.073 1.00 55.44 91 GLU A N 1
ATOM 668 C CA . GLU A 1 91 ? 19.353 -51.260 14.556 1.00 55.44 91 GLU A CA 1
ATOM 669 C C . GLU A 1 91 ? 20.489 -51.664 13.569 1.00 55.44 91 GLU A C 1
ATOM 671 O O . GLU A 1 91 ? 20.305 -52.497 12.682 1.00 55.44 91 GLU A O 1
ATOM 676 N N . VAL A 1 92 ? 21.699 -51.149 13.848 1.00 51.91 92 VAL A N 1
ATOM 677 C CA . VAL A 1 92 ? 23.062 -51.622 13.484 1.00 51.91 92 VAL A CA 1
ATOM 678 C C . VAL A 1 92 ? 23.667 -51.231 12.116 1.00 51.91 92 VAL A C 1
ATOM 680 O O . VAL A 1 92 ? 23.323 -51.782 11.076 1.00 51.91 92 VAL A O 1
ATOM 683 N N . ALA A 1 93 ? 24.707 -50.374 12.135 1.00 43.28 93 ALA A N 1
ATOM 684 C CA . ALA A 1 93 ? 26.120 -50.770 11.914 1.00 43.28 93 ALA A CA 1
ATOM 685 C C . ALA A 1 93 ? 27.055 -49.572 11.614 1.00 43.28 93 ALA A C 1
ATOM 687 O O . ALA A 1 93 ? 26.853 -48.824 10.660 1.00 43.28 93 ALA A O 1
ATOM 688 N N . ALA A 1 94 ? 28.137 -49.450 12.391 1.00 53.31 94 ALA A N 1
ATOM 689 C CA . ALA A 1 94 ? 29.356 -48.709 12.035 1.00 53.31 94 ALA A CA 1
ATOM 690 C C . ALA A 1 94 ? 30.216 -49.534 11.039 1.00 53.31 94 ALA A C 1
ATOM 692 O O . ALA A 1 94 ? 30.027 -50.753 10.976 1.00 53.31 94 ALA A O 1
ATOM 693 N N . PRO A 1 95 ? 31.171 -48.937 10.285 1.00 55.97 95 PRO A N 1
ATOM 694 C CA . PRO A 1 95 ? 32.510 -48.738 10.857 1.00 55.97 95 PRO A CA 1
ATOM 695 C C . PRO A 1 95 ? 33.322 -47.508 10.371 1.00 55.97 95 PRO A C 1
ATOM 697 O O . PRO A 1 95 ? 33.012 -46.829 9.398 1.00 55.97 95 PRO A O 1
ATOM 700 N N . VAL A 1 96 ? 34.393 -47.310 11.142 1.00 54.50 96 VAL A N 1
ATOM 701 C CA . VAL A 1 96 ? 35.610 -46.474 11.089 1.00 54.50 96 VAL A CA 1
ATOM 702 C C . VAL A 1 96 ? 36.318 -46.348 9.715 1.00 54.50 96 VAL A C 1
ATOM 704 O O . VAL A 1 96 ? 36.197 -47.246 8.885 1.00 54.50 96 VAL A O 1
ATOM 707 N N . THR A 1 97 ? 37.099 -45.253 9.563 1.00 37.97 97 THR A N 1
ATOM 708 C CA . THR A 1 97 ? 38.420 -45.072 8.873 1.00 37.97 97 THR A CA 1
ATOM 709 C C . THR A 1 97 ? 38.421 -43.794 8.006 1.00 37.97 97 THR A C 1
ATOM 711 O O . THR A 1 97 ? 37.683 -43.711 7.035 1.00 37.97 97 THR A O 1
ATOM 714 N N . GLU A 1 98 ? 38.980 -42.667 8.466 1.00 42.97 98 GLU A N 1
ATOM 715 C CA . GLU A 1 98 ? 40.385 -42.196 8.378 1.00 42.97 98 GLU A CA 1
ATOM 716 C C . GLU A 1 98 ? 40.801 -41.621 6.997 1.00 42.97 98 GLU A C 1
ATOM 718 O O . GLU A 1 98 ? 40.456 -42.146 5.946 1.00 42.97 98 GLU A O 1
ATOM 723 N N . VAL A 1 99 ? 41.624 -40.568 7.085 1.00 40.66 99 VAL A N 1
ATOM 724 C CA . VAL A 1 99 ? 42.554 -39.940 6.122 1.00 40.66 99 VAL A CA 1
ATOM 725 C C . VAL A 1 99 ? 42.091 -38.891 5.087 1.00 40.66 99 VAL A C 1
ATOM 727 O O . VAL A 1 99 ? 41.242 -39.123 4.235 1.00 40.66 99 VAL A O 1
ATOM 730 N N . ALA A 1 100 ? 42.861 -37.788 5.117 1.00 40.28 100 ALA A N 1
ATOM 731 C CA . ALA A 1 100 ? 43.406 -36.999 4.002 1.00 40.28 100 ALA A CA 1
ATOM 732 C C . ALA A 1 100 ? 42.911 -35.548 3.845 1.00 40.28 100 ALA A C 1
ATOM 734 O O . ALA A 1 100 ? 42.024 -35.213 3.067 1.00 40.28 100 ALA A O 1
ATOM 735 N N . THR A 1 101 ? 43.623 -34.685 4.568 1.00 47.41 101 THR A N 1
ATOM 736 C CA . THR A 1 101 ? 43.991 -33.301 4.258 1.00 47.41 101 THR A CA 1
ATOM 737 C C . THR A 1 101 ? 44.268 -33.069 2.767 1.00 47.41 101 THR A C 1
ATOM 739 O O . THR A 1 101 ? 45.059 -33.789 2.158 1.00 47.41 101 THR A O 1
ATOM 742 N N . THR A 1 102 ? 43.715 -32.000 2.191 1.00 40.22 102 THR A N 1
ATOM 743 C CA . THR A 1 102 ? 44.397 -31.237 1.132 1.00 40.22 102 THR A CA 1
ATOM 744 C C . THR A 1 102 ? 43.889 -29.799 1.153 1.00 40.22 102 THR A C 1
ATOM 746 O O . THR A 1 102 ? 42.808 -29.487 0.659 1.00 40.22 102 THR A O 1
ATOM 749 N N . GLU A 1 103 ? 44.678 -28.929 1.777 1.00 47.03 103 GLU A N 1
ATOM 750 C CA . GLU A 1 103 ? 44.627 -27.488 1.559 1.00 47.03 103 GLU A CA 1
ATOM 751 C C . GLU A 1 103 ? 44.966 -27.232 0.088 1.00 47.03 103 GLU A C 1
ATOM 753 O O . GLU A 1 103 ? 46.021 -27.640 -0.395 1.00 47.03 103 GLU A O 1
ATOM 758 N N . THR A 1 104 ? 44.056 -26.598 -0.646 1.00 46.75 104 THR A N 1
ATOM 759 C CA . THR A 1 104 ? 44.390 -25.961 -1.922 1.00 46.75 104 THR A CA 1
ATOM 760 C C . THR A 1 104 ? 44.264 -24.466 -1.706 1.00 46.75 104 THR A C 1
ATOM 762 O O . THR A 1 104 ? 43.182 -23.890 -1.792 1.00 46.75 104 THR A O 1
ATOM 765 N N . ASP A 1 105 ? 45.405 -23.890 -1.348 1.00 50.00 105 ASP A N 1
ATOM 766 C CA . ASP A 1 105 ? 45.703 -22.469 -1.380 1.00 50.00 105 ASP A CA 1
ATOM 767 C C . ASP A 1 105 ? 45.588 -21.979 -2.833 1.00 50.00 105 ASP A C 1
ATOM 769 O O . ASP A 1 105 ? 46.383 -22.349 -3.700 1.00 50.00 105 ASP A O 1
ATOM 773 N N . VAL A 1 106 ? 44.539 -21.206 -3.120 1.00 47.50 106 VAL A N 1
ATOM 774 C CA . VAL A 1 106 ? 44.411 -20.453 -4.369 1.00 47.50 106 VAL A CA 1
ATOM 775 C C . VAL A 1 106 ? 44.502 -18.981 -4.010 1.00 47.50 106 VAL A C 1
ATOM 777 O O . VAL A 1 106 ? 43.518 -18.345 -3.626 1.00 47.50 106 VAL A O 1
ATOM 780 N N . ALA A 1 107 ? 45.716 -18.457 -4.162 1.00 53.34 107 ALA A N 1
ATOM 781 C CA . ALA A 1 107 ? 46.023 -17.041 -4.158 1.00 53.34 107 ALA A CA 1
ATOM 782 C C . ALA A 1 107 ? 45.076 -16.292 -5.110 1.00 53.34 107 ALA A C 1
ATOM 784 O O . ALA A 1 107 ? 45.164 -16.403 -6.335 1.00 53.34 107 ALA A O 1
ATOM 785 N N . THR A 1 108 ? 44.156 -15.532 -4.522 1.00 49.09 108 THR A N 1
ATOM 786 C CA . THR A 1 108 ? 43.298 -14.583 -5.231 1.00 49.09 108 THR A CA 1
ATOM 787 C C . THR A 1 108 ? 44.017 -13.235 -5.260 1.00 49.09 108 THR A C 1
ATOM 789 O O . THR A 1 108 ? 44.411 -12.753 -4.198 1.00 49.09 108 THR A O 1
ATOM 792 N N . PRO A 1 109 ? 44.229 -12.618 -6.436 1.00 57.75 109 PRO A N 1
ATOM 793 C CA . PRO A 1 109 ? 44.847 -11.305 -6.514 1.00 57.75 109 PRO A CA 1
ATOM 794 C C . PRO A 1 109 ? 43.904 -10.242 -5.941 1.00 57.75 109 PRO A C 1
ATOM 796 O O . PRO A 1 109 ? 42.764 -10.089 -6.380 1.00 57.75 109 PRO A O 1
ATOM 799 N N . GLU A 1 110 ? 44.420 -9.508 -4.960 1.00 55.97 110 GLU A N 1
ATOM 800 C CA . GLU A 1 110 ? 43.851 -8.293 -4.385 1.00 55.97 110 GLU A CA 1
ATOM 801 C C . GLU A 1 110 ? 43.774 -7.208 -5.471 1.00 55.97 110 GLU A C 1
ATOM 803 O O . GLU A 1 110 ? 44.733 -6.491 -5.755 1.00 55.97 110 GLU A O 1
ATOM 808 N N . ILE A 1 111 ? 42.624 -7.138 -6.143 1.00 52.91 111 ILE A N 1
ATOM 809 C CA . ILE A 1 111 ? 42.267 -6.033 -7.029 1.00 52.91 111 ILE A CA 1
ATOM 810 C C . ILE A 1 111 ? 41.647 -4.952 -6.149 1.00 52.91 111 ILE A C 1
ATOM 812 O O . ILE A 1 111 ? 40.559 -5.127 -5.602 1.00 52.91 111 ILE A O 1
ATOM 816 N N . ALA A 1 112 ? 42.370 -3.841 -6.020 1.00 54.34 112 ALA A N 1
ATOM 817 C CA . ALA A 1 112 ? 41.911 -2.624 -5.372 1.00 54.34 112 ALA A CA 1
ATOM 818 C C . ALA A 1 112 ? 40.547 -2.198 -5.937 1.00 54.34 112 ALA A C 1
ATOM 820 O O . ALA A 1 112 ? 40.413 -1.885 -7.124 1.00 54.34 112 ALA A O 1
ATOM 821 N N . ALA A 1 113 ? 39.534 -2.207 -5.073 1.00 49.16 113 ALA A N 1
ATOM 822 C CA . ALA A 1 113 ? 38.216 -1.685 -5.379 1.00 49.16 113 ALA A CA 1
ATOM 823 C C . ALA A 1 113 ? 38.287 -0.150 -5.482 1.00 49.16 113 ALA A C 1
ATOM 825 O O . ALA A 1 113 ? 38.825 0.489 -4.574 1.00 49.16 113 ALA A O 1
ATOM 826 N N . PRO A 1 114 ? 37.752 0.470 -6.548 1.00 59.44 114 PRO A N 1
ATOM 827 C CA . PRO A 1 114 ? 37.532 1.906 -6.552 1.00 59.44 114 PRO A CA 1
ATOM 828 C C . PRO A 1 114 ? 36.431 2.237 -5.540 1.00 59.44 114 PRO A C 1
ATOM 830 O O . PRO A 1 114 ? 35.349 1.646 -5.579 1.00 59.44 114 PRO A O 1
ATOM 833 N N . GLU A 1 115 ? 36.714 3.187 -4.649 1.00 50.09 115 GLU A N 1
ATOM 834 C CA . GLU A 1 115 ? 35.746 3.825 -3.756 1.00 50.09 115 GLU A CA 1
ATOM 835 C C . GLU A 1 115 ? 34.589 4.400 -4.585 1.00 50.09 115 GLU A C 1
ATOM 837 O O . GLU A 1 115 ? 34.623 5.527 -5.075 1.00 50.09 115 GLU A O 1
ATOM 842 N N . THR A 1 116 ? 33.554 3.587 -4.778 1.00 47.97 116 THR A N 1
ATOM 843 C CA . THR A 1 116 ? 32.274 4.034 -5.308 1.00 47.97 116 THR A CA 1
ATOM 844 C C . THR A 1 116 ? 31.503 4.576 -4.123 1.00 47.97 116 THR A C 1
ATOM 846 O O . THR A 1 116 ? 30.997 3.827 -3.291 1.00 47.97 116 THR A O 1
ATOM 849 N N . THR A 1 117 ? 31.470 5.900 -4.035 1.00 53.00 117 THR A N 1
ATOM 850 C CA . THR A 1 117 ? 30.626 6.659 -3.121 1.00 53.00 117 THR A CA 1
ATOM 851 C C . THR A 1 117 ? 29.171 6.325 -3.454 1.00 53.00 117 THR A C 1
ATOM 853 O O . THR A 1 117 ? 28.578 6.892 -4.371 1.00 53.00 117 THR A O 1
ATOM 856 N N . ALA A 1 118 ? 28.619 5.327 -2.766 1.00 47.88 118 ALA A N 1
ATOM 857 C CA . ALA A 1 118 ? 27.196 5.041 -2.797 1.00 47.88 118 ALA A CA 1
ATOM 858 C C . ALA A 1 118 ? 26.470 6.245 -2.174 1.00 47.88 118 ALA A C 1
ATOM 860 O O . ALA A 1 118 ? 26.853 6.671 -1.081 1.00 47.88 118 ALA A O 1
ATOM 861 N N . PRO A 1 119 ? 25.470 6.836 -2.848 1.00 56.25 119 PRO A N 1
ATOM 862 C CA . PRO A 1 119 ? 24.639 7.841 -2.215 1.00 56.25 119 PRO A CA 1
ATOM 863 C C . PRO A 1 119 ? 23.911 7.178 -1.047 1.00 56.25 119 PRO A C 1
ATOM 865 O O . PRO A 1 119 ? 23.274 6.140 -1.215 1.00 56.25 119 PRO A O 1
ATOM 868 N N . GLU A 1 120 ? 24.063 7.779 0.128 1.00 47.59 120 GLU A N 1
ATOM 869 C CA . GLU A 1 120 ? 23.331 7.482 1.354 1.00 47.59 120 GLU A CA 1
ATOM 870 C C . GLU A 1 120 ? 21.836 7.359 1.024 1.00 47.59 120 GLU A C 1
ATOM 872 O O . GLU A 1 120 ? 21.139 8.352 0.794 1.00 47.59 120 GLU A O 1
ATOM 877 N N . GLU A 1 121 ? 21.349 6.120 0.944 1.00 51.03 121 GLU A N 1
ATOM 878 C CA . GLU A 1 121 ? 19.928 5.819 0.878 1.00 51.03 121 GLU A CA 1
ATOM 879 C C . GLU A 1 121 ? 19.343 6.258 2.216 1.00 51.03 121 GLU A C 1
ATOM 881 O O . GLU A 1 121 ? 19.408 5.567 3.232 1.00 51.03 121 GLU A O 1
ATOM 886 N N . THR A 1 122 ? 18.856 7.496 2.226 1.00 50.03 122 THR A N 1
ATOM 887 C CA . THR A 1 122 ? 18.130 8.072 3.343 1.00 50.03 122 THR A CA 1
ATOM 888 C C . THR A 1 122 ? 16.834 7.284 3.437 1.00 50.03 122 THR A C 1
ATOM 890 O O . THR A 1 122 ? 15.859 7.587 2.751 1.00 50.03 122 THR A O 1
ATOM 893 N N . VAL A 1 123 ? 16.848 6.225 4.246 1.00 43.53 123 VAL A N 1
ATOM 894 C CA . VAL A 1 123 ? 15.652 5.507 4.674 1.00 43.53 123 VAL A CA 1
ATOM 895 C C . VAL A 1 123 ? 14.834 6.522 5.461 1.00 43.53 123 VAL A C 1
ATOM 897 O O . VAL A 1 123 ? 15.026 6.716 6.660 1.00 43.53 123 VAL A O 1
ATOM 900 N N . ALA A 1 124 ? 13.990 7.266 4.747 1.00 51.88 124 ALA A N 1
ATOM 901 C CA . ALA A 1 124 ? 12.999 8.140 5.332 1.00 51.88 124 ALA A CA 1
ATOM 902 C C . ALA A 1 124 ? 12.111 7.242 6.186 1.00 51.88 124 ALA A C 1
ATOM 904 O O . ALA A 1 124 ? 11.279 6.497 5.666 1.00 51.88 124 ALA A O 1
ATOM 905 N N . ALA A 1 125 ? 12.371 7.254 7.493 1.00 44.94 125 ALA A N 1
ATOM 906 C CA . ALA A 1 125 ? 11.536 6.618 8.485 1.00 44.94 125 ALA A CA 1
ATOM 907 C C . ALA A 1 125 ? 10.101 7.059 8.197 1.00 44.94 125 ALA A C 1
ATOM 909 O O . ALA A 1 125 ? 9.779 8.247 8.291 1.00 44.94 125 ALA A O 1
ATOM 910 N N . ALA A 1 126 ? 9.273 6.108 7.759 1.00 48.53 126 ALA A N 1
ATOM 911 C CA . ALA A 1 126 ? 7.851 6.337 7.608 1.00 48.53 126 ALA A CA 1
ATOM 912 C C . ALA A 1 126 ? 7.361 6.943 8.931 1.00 48.53 126 ALA A C 1
ATOM 914 O O . ALA A 1 126 ? 7.713 6.405 9.988 1.00 48.53 126 ALA A O 1
ATOM 915 N N . PRO A 1 127 ? 6.633 8.073 8.906 1.00 53.81 127 PRO A N 1
ATOM 916 C CA . PRO A 1 127 ? 6.108 8.659 10.124 1.00 53.81 127 PRO A CA 1
ATOM 917 C C . PRO A 1 127 ? 5.248 7.589 10.786 1.00 53.81 127 PRO A C 1
ATOM 919 O O . PRO A 1 127 ? 4.224 7.180 10.238 1.00 53.81 127 PRO A O 1
ATOM 922 N N . VAL A 1 128 ? 5.716 7.086 11.929 1.00 51.09 128 VAL A N 1
ATOM 923 C CA . VAL A 1 128 ? 4.907 6.280 12.833 1.00 51.09 128 VAL A CA 1
ATOM 924 C C . VAL A 1 128 ? 3.753 7.196 13.193 1.00 51.09 128 VAL A C 1
ATOM 926 O O . VAL A 1 128 ? 3.938 8.165 13.925 1.00 51.09 128 VAL A O 1
ATOM 929 N N . ALA A 1 129 ? 2.611 6.978 12.546 1.00 49.09 129 ALA A N 1
ATOM 930 C CA . ALA A 1 129 ? 1.397 7.699 12.847 1.00 49.09 129 ALA A CA 1
ATOM 931 C C . ALA A 1 129 ? 1.084 7.374 14.305 1.00 49.09 129 ALA A C 1
ATOM 933 O O . ALA A 1 129 ? 0.679 6.251 14.606 1.00 49.09 129 ALA A O 1
ATOM 934 N N . GLU A 1 130 ? 1.366 8.324 15.200 1.00 52.50 130 GLU A N 1
ATOM 935 C CA . GLU A 1 130 ? 0.815 8.324 16.547 1.00 52.50 130 GLU A CA 1
ATOM 936 C C . GLU A 1 130 ? -0.680 8.070 16.385 1.00 52.50 130 GLU A C 1
ATOM 938 O O . GLU A 1 130 ? -1.382 8.838 15.719 1.00 52.50 130 GLU A O 1
ATOM 943 N N . GLU A 1 131 ? -1.140 6.927 16.900 1.00 56.22 131 GLU A N 1
ATOM 944 C CA . GLU A 1 131 ? -2.561 6.648 17.041 1.00 56.22 131 GLU A CA 1
ATOM 945 C C . GLU A 1 131 ? -3.179 7.896 17.673 1.00 56.22 131 GLU A C 1
ATOM 947 O O . GLU A 1 131 ? -2.687 8.326 18.721 1.00 56.22 131 GLU A O 1
ATOM 952 N N . PRO A 1 132 ? -4.175 8.539 17.036 1.00 53.47 132 PRO A N 1
ATOM 953 C CA . PRO A 1 132 ? -4.790 9.712 17.619 1.00 53.47 132 PRO A CA 1
ATOM 954 C C . PRO A 1 132 ? -5.402 9.266 18.941 1.00 53.47 132 PRO A C 1
ATOM 956 O O . PRO A 1 132 ? -6.426 8.583 18.961 1.00 53.47 132 PRO A O 1
ATOM 959 N N . ALA A 1 133 ? -4.732 9.608 20.041 1.00 54.56 133 ALA A N 1
ATOM 960 C CA . ALA A 1 133 ? -5.264 9.444 21.373 1.00 54.56 133 ALA A CA 1
ATOM 961 C C . ALA A 1 133 ? -6.535 10.288 21.399 1.00 54.56 133 ALA A C 1
ATOM 963 O O . ALA A 1 133 ? -6.484 11.517 21.432 1.00 54.56 133 ALA A O 1
ATOM 964 N N . ILE A 1 134 ? -7.684 9.627 21.266 1.00 54.59 134 ILE A N 1
ATOM 965 C CA . ILE A 1 134 ? -8.977 10.263 21.451 1.00 54.59 134 ILE A CA 1
ATOM 966 C C . ILE A 1 134 ? -8.970 10.688 22.917 1.00 54.59 134 ILE A C 1
ATOM 968 O O . ILE A 1 134 ? -9.160 9.857 23.804 1.00 54.59 134 ILE A O 1
ATOM 972 N N . GLU A 1 135 ? -8.668 11.962 23.169 1.00 48.28 135 GLU A N 1
ATOM 973 C CA . GLU A 1 135 ? -8.824 12.598 24.470 1.00 48.28 135 GLU A CA 1
ATOM 974 C C . GLU A 1 135 ? -10.317 12.562 24.795 1.00 48.28 135 GLU A C 1
ATOM 976 O O . GLU A 1 135 ? -11.097 13.435 24.412 1.00 48.28 135 GLU A O 1
ATOM 981 N N . ILE A 1 136 ? -10.743 11.474 25.436 1.00 54.25 136 ILE A N 1
ATOM 982 C CA . ILE A 1 136 ? -12.061 11.393 26.044 1.00 54.25 136 ILE A CA 1
ATOM 983 C C . ILE A 1 136 ? -12.035 12.478 27.123 1.00 54.25 136 ILE A C 1
ATOM 985 O O . ILE A 1 136 ? -11.178 12.395 28.004 1.00 54.25 136 ILE A O 1
ATOM 989 N N . PRO A 1 137 ? -12.889 13.513 27.051 1.00 49.91 137 PRO A N 1
ATOM 990 C CA . PRO A 1 137 ? -12.863 14.591 28.025 1.00 49.91 137 PRO A CA 1
ATOM 991 C C . PRO A 1 137 ? -13.017 13.988 29.422 1.00 49.91 137 PRO A C 1
ATOM 993 O O . PRO A 1 137 ? -14.066 13.419 29.739 1.00 49.91 137 PRO A O 1
ATOM 996 N N . GLU A 1 138 ? -11.957 14.085 30.234 1.00 49.53 138 GLU A N 1
ATOM 997 C CA . GLU A 1 138 ? -11.977 13.760 31.660 1.00 49.53 138 GLU A CA 1
ATOM 998 C C . GLU A 1 138 ? -12.997 14.687 32.319 1.00 49.53 138 GLU A C 1
ATOM 1000 O O . GLU A 1 138 ? -12.728 15.826 32.697 1.00 49.53 138 GLU A O 1
ATOM 1005 N N . THR A 1 139 ? -14.234 14.212 32.348 1.00 43.25 139 THR A N 1
ATOM 1006 C CA . THR A 1 139 ? -15.366 14.938 32.895 1.00 43.25 139 THR A CA 1
ATOM 1007 C C . THR A 1 139 ? -15.239 14.882 34.411 1.00 43.25 139 THR A C 1
ATOM 1009 O O . THR A 1 139 ? -15.177 13.790 34.968 1.00 43.25 139 THR A O 1
ATOM 1012 N N . GLU A 1 140 ? -15.135 16.068 35.021 1.00 45.41 140 GLU A N 1
ATOM 1013 C CA . GLU A 1 140 ? -15.256 16.398 36.449 1.00 45.41 140 GLU A CA 1
ATOM 1014 C C . GLU A 1 140 ? -15.067 15.239 37.439 1.00 45.41 140 GLU A C 1
ATOM 1016 O O . GLU A 1 140 ? -15.950 14.402 37.616 1.00 45.41 140 GLU A O 1
ATOM 1021 N N . ALA A 1 141 ? -13.912 15.272 38.119 1.00 46.38 141 ALA A N 1
ATOM 1022 C CA . ALA A 1 141 ? -13.520 14.495 39.296 1.00 46.38 141 ALA A CA 1
ATOM 1023 C C . ALA A 1 141 ? -14.620 13.567 39.831 1.00 46.38 141 ALA A C 1
ATOM 1025 O O . ALA A 1 141 ? -15.506 13.987 40.584 1.00 46.38 141 ALA A O 1
ATOM 1026 N N . ALA A 1 142 ? -14.527 12.292 39.438 1.00 48.97 142 ALA A N 1
ATOM 1027 C CA . ALA A 1 142 ? -15.380 11.231 39.940 1.00 48.97 142 ALA A CA 1
ATOM 1028 C C . ALA A 1 142 ? -15.507 11.361 41.470 1.00 48.97 142 ALA A C 1
ATOM 1030 O O . ALA A 1 142 ? -14.484 11.503 42.149 1.00 48.97 142 ALA A O 1
ATOM 1031 N N . PRO A 1 143 ? -16.732 11.352 42.032 1.00 51.69 143 PRO A N 1
ATOM 1032 C CA . PRO A 1 143 ? -16.909 11.392 43.473 1.00 51.69 143 PRO A CA 1
ATOM 1033 C C . PRO A 1 143 ? -16.071 10.273 44.075 1.00 51.69 143 PRO A C 1
ATOM 1035 O O . PRO A 1 143 ? -16.252 9.112 43.708 1.00 51.69 143 PRO A O 1
ATOM 1038 N N . SER A 1 144 ? -15.125 10.661 44.940 1.00 48.72 144 SER A N 1
ATOM 1039 C CA . SER A 1 144 ? -14.216 9.745 45.621 1.00 48.72 144 SER A CA 1
ATOM 1040 C C . SER A 1 144 ? -15.030 8.577 46.147 1.00 48.72 144 SER A C 1
ATOM 1042 O O . SER A 1 144 ? -15.860 8.742 47.044 1.00 48.72 144 SER A O 1
ATOM 1044 N N . LEU A 1 145 ? -14.801 7.411 45.549 1.00 58.56 145 LEU A N 1
ATOM 1045 C CA . LEU A 1 145 ? -15.338 6.149 46.018 1.00 58.56 145 LEU A CA 1
ATOM 1046 C C . LEU A 1 145 ? -15.040 6.034 47.527 1.00 58.56 145 LEU A C 1
ATOM 1048 O O . LEU A 1 145 ? -13.979 6.499 47.967 1.00 58.56 145 LEU A O 1
ATOM 1052 N N . PRO A 1 146 ? -15.968 5.496 48.341 1.00 65.50 146 PRO A N 1
ATOM 1053 C CA . PRO A 1 146 ? -15.700 5.265 49.754 1.00 65.50 146 PRO A CA 1
ATOM 1054 C C . PRO A 1 146 ? -14.386 4.484 49.928 1.00 65.50 146 PRO A C 1
ATOM 1056 O O . PRO A 1 146 ? -14.038 3.679 49.059 1.00 65.50 146 PRO A O 1
ATOM 1059 N N . PRO A 1 147 ? -13.639 4.727 51.022 1.00 66.50 147 PRO A N 1
ATOM 1060 C CA . PRO A 1 147 ? -12.354 4.078 51.253 1.00 66.50 147 PRO A CA 1
ATOM 1061 C C . PRO A 1 147 ? -12.507 2.557 51.159 1.00 66.50 147 PRO A C 1
ATOM 1063 O O . PRO A 1 147 ? -13.343 1.966 51.843 1.00 66.50 147 PRO A O 1
ATOM 1066 N N . MET A 1 148 ? -11.718 1.943 50.276 1.00 77.62 148 MET A N 1
ATOM 1067 C CA . MET A 1 148 ? -11.737 0.502 50.053 1.00 77.62 148 MET A CA 1
ATOM 1068 C C . MET A 1 148 ? -11.158 -0.248 51.245 1.00 77.62 148 MET A C 1
ATOM 1070 O O . MET A 1 148 ? -10.046 0.036 51.685 1.00 77.62 148 MET A O 1
ATOM 1074 N N . ASP A 1 149 ? -11.885 -1.262 51.706 1.00 86.12 149 ASP A N 1
ATOM 1075 C CA . ASP A 1 149 ? -11.346 -2.274 52.604 1.00 86.12 149 ASP A CA 1
ATOM 1076 C C . ASP A 1 149 ? -10.841 -3.470 51.784 1.00 86.12 149 ASP A C 1
ATOM 1078 O O . ASP A 1 149 ? -11.568 -4.428 51.514 1.00 86.12 149 ASP A O 1
ATOM 1082 N N . GLU A 1 150 ? -9.577 -3.412 51.361 1.00 88.06 150 GLU A N 1
ATOM 1083 C CA . GLU A 1 150 ? -8.938 -4.511 50.626 1.00 88.06 150 GLU A CA 1
ATOM 1084 C C . GLU A 1 150 ? -8.837 -5.808 51.448 1.00 88.06 150 GLU A C 1
ATOM 1086 O O . GLU A 1 150 ? -8.628 -6.881 50.874 1.00 88.06 150 GLU A O 1
ATOM 1091 N N . SER A 1 151 ? -9.018 -5.754 52.777 1.00 92.31 151 SER A N 1
ATOM 1092 C CA . SER A 1 151 ? -8.906 -6.936 53.640 1.00 92.31 151 SER A CA 1
ATOM 1093 C C . SER A 1 151 ? -9.970 -7.997 53.342 1.00 92.31 151 SER A C 1
ATOM 1095 O O . SER A 1 151 ? -9.747 -9.179 53.608 1.00 92.31 151 SER A O 1
ATOM 1097 N N . VAL A 1 152 ? -11.087 -7.606 52.717 1.00 93.56 152 VAL A N 1
ATOM 1098 C CA . VAL A 1 152 ? -12.139 -8.531 52.273 1.00 93.56 152 VAL A CA 1
ATOM 1099 C C . VAL A 1 152 ? -11.602 -9.502 51.219 1.00 93.56 152 VAL A C 1
ATOM 1101 O O . VAL A 1 152 ? -11.901 -10.692 51.278 1.00 93.56 152 VAL A O 1
ATOM 1104 N N . LEU A 1 153 ? -10.745 -9.044 50.299 1.00 94.69 153 LEU A N 1
ATOM 1105 C CA . LEU A 1 153 ? -10.194 -9.911 49.252 1.00 94.69 153 LEU A CA 1
ATOM 1106 C C . LEU A 1 153 ? -9.162 -10.913 49.775 1.00 94.69 153 LEU A C 1
ATOM 1108 O O . LEU A 1 153 ? -8.987 -11.966 49.169 1.00 94.69 153 LEU A O 1
ATOM 1112 N N . ALA A 1 154 ? -8.519 -10.629 50.910 1.00 95.62 154 ALA A N 1
ATOM 1113 C CA . ALA A 1 154 ? -7.547 -11.533 51.527 1.00 95.62 154 ALA A CA 1
ATOM 1114 C C . ALA A 1 154 ? -8.182 -12.822 52.087 1.00 95.62 154 ALA A C 1
ATOM 1116 O O . ALA A 1 154 ? -7.464 -13.764 52.422 1.00 95.62 154 ALA A O 1
ATOM 1117 N N . GLN A 1 155 ? -9.514 -12.870 52.198 1.00 96.81 155 GLN A N 1
ATOM 1118 C CA . GLN A 1 155 ? -10.259 -14.043 52.666 1.00 96.81 155 GLN A CA 1
ATOM 1119 C C . GLN A 1 155 ? -10.421 -15.115 51.578 1.00 96.81 155 GLN A C 1
ATOM 1121 O O . GLN A 1 155 ? -10.708 -16.268 51.897 1.00 96.81 155 GLN A O 1
ATOM 1126 N N . PHE A 1 156 ? -10.215 -14.750 50.310 1.00 97.00 156 PHE A N 1
ATOM 1127 C CA . PHE A 1 156 ? -10.358 -15.635 49.158 1.00 97.00 156 PHE A CA 1
ATOM 1128 C C . PHE A 1 156 ? -8.983 -16.034 48.618 1.00 97.00 156 PHE A C 1
ATOM 1130 O O . PHE A 1 156 ? -8.041 -15.240 48.615 1.00 97.00 156 PHE A O 1
ATOM 1137 N N . LYS A 1 157 ? -8.849 -17.271 48.135 1.00 97.31 157 LYS A N 1
ATOM 1138 C CA . LYS A 1 157 ? -7.589 -17.792 47.585 1.00 97.31 157 LYS A CA 1
ATOM 1139 C C . LYS A 1 157 ? -7.311 -17.254 46.185 1.00 97.31 157 LYS A C 1
ATOM 1141 O O . LYS A 1 157 ? -6.148 -17.174 45.796 1.00 97.31 157 LYS A O 1
ATOM 1146 N N . SER A 1 158 ? -8.351 -16.909 45.422 1.00 97.00 158 SER A N 1
ATOM 1147 C CA . SER A 1 158 ? -8.227 -16.327 44.082 1.00 97.00 158 SER A CA 1
ATOM 1148 C C . SER A 1 158 ? -9.321 -15.301 43.780 1.00 97.00 158 SER A C 1
ATOM 1150 O O . SER A 1 158 ? -10.324 -15.199 44.490 1.00 97.00 158 SER A O 1
ATOM 1152 N N . ALA A 1 159 ? -9.126 -14.544 42.695 1.00 95.81 159 ALA A N 1
ATOM 1153 C CA . ALA A 1 159 ? -10.144 -13.638 42.178 1.00 95.81 159 ALA A CA 1
ATOM 1154 C C . ALA A 1 159 ? -11.397 -14.401 41.716 1.00 95.81 159 ALA A C 1
ATOM 1156 O O . ALA A 1 159 ? -12.500 -13.944 41.999 1.00 95.81 159 ALA A O 1
ATOM 1157 N N . GLU A 1 160 ? -11.264 -15.577 41.082 1.00 97.38 160 GLU A N 1
ATOM 1158 C CA . GLU A 1 160 ? -12.440 -16.379 40.713 1.00 97.38 160 GLU A CA 1
ATOM 1159 C C . GLU A 1 160 ? -13.236 -16.849 41.934 1.00 97.38 160 GLU A C 1
ATOM 1161 O O . GLU A 1 160 ? -14.464 -16.829 41.889 1.00 97.38 160 GLU A O 1
ATOM 1166 N N . GLU A 1 161 ? -12.569 -17.237 43.030 1.00 97.50 161 GLU A N 1
ATOM 1167 C CA . GLU A 1 161 ? -13.255 -17.623 44.273 1.00 97.50 161 GLU A CA 1
ATOM 1168 C C . GLU A 1 161 ? -14.025 -16.437 44.869 1.00 97.50 161 GLU A C 1
ATOM 1170 O O . GLU A 1 161 ? -15.181 -16.590 45.263 1.00 97.50 161 GLU A O 1
ATOM 1175 N N . ALA A 1 162 ? -13.428 -15.241 44.858 1.00 97.56 162 ALA A N 1
ATOM 1176 C CA . ALA A 1 162 ? -14.100 -14.018 45.287 1.00 97.56 162 ALA A CA 1
ATOM 1177 C C . ALA A 1 162 ? -15.317 -13.687 44.399 1.00 97.56 162 ALA A C 1
ATOM 1179 O O . ALA A 1 162 ? -16.393 -13.399 44.917 1.00 97.56 162 ALA A O 1
ATOM 1180 N N . ILE A 1 163 ? -15.195 -13.790 43.068 1.00 97.69 163 ILE A N 1
ATOM 1181 C CA . ILE A 1 163 ? -16.319 -13.577 42.138 1.00 97.69 163 ILE A CA 1
ATOM 1182 C C . ILE A 1 163 ? -17.432 -14.601 42.387 1.00 97.69 163 ILE A C 1
ATOM 1184 O O . ILE A 1 163 ? -18.606 -14.236 42.422 1.00 97.69 163 ILE A O 1
ATOM 1188 N N . ALA A 1 164 ? -17.089 -15.877 42.577 1.00 97.88 164 ALA A N 1
ATOM 1189 C CA . ALA A 1 164 ? -18.065 -16.926 42.857 1.00 97.88 164 ALA A CA 1
ATOM 1190 C C . ALA A 1 164 ? -18.825 -16.658 44.167 1.00 97.88 164 ALA A C 1
ATOM 1192 O O . ALA A 1 164 ? -20.054 -16.740 44.185 1.00 97.88 164 ALA A O 1
ATOM 1193 N N . ALA A 1 165 ? -18.115 -16.263 45.228 1.00 97.88 165 ALA A N 1
ATOM 1194 C CA . ALA A 1 165 ? -18.720 -15.891 46.504 1.00 97.88 165 ALA A CA 1
ATOM 1195 C C . ALA A 1 165 ? -19.618 -14.648 46.383 1.00 97.88 165 ALA A C 1
ATOM 1197 O O . ALA A 1 165 ? -20.717 -14.625 46.935 1.00 97.88 165 ALA A O 1
ATOM 1198 N N . ALA A 1 166 ? -19.199 -13.638 45.615 1.00 97.94 166 ALA A N 1
ATOM 1199 C CA . ALA A 1 166 ? -19.996 -12.438 45.377 1.00 97.94 166 ALA A CA 1
ATOM 1200 C C . ALA A 1 166 ? -21.290 -12.741 44.602 1.00 97.94 166 ALA A C 1
ATOM 1202 O O . ALA A 1 166 ? -22.359 -12.247 44.962 1.00 97.94 166 ALA A O 1
ATOM 1203 N N . ARG A 1 167 ? -21.220 -13.610 43.582 1.00 98.31 167 ARG A N 1
ATOM 1204 C CA . ARG A 1 167 ? -22.403 -14.103 42.855 1.00 98.31 167 ARG A CA 1
ATOM 1205 C C . ARG A 1 167 ? -23.341 -14.877 43.770 1.00 98.31 167 ARG A C 1
ATOM 1207 O O . ARG A 1 167 ? -24.548 -14.666 43.711 1.00 98.31 167 ARG A O 1
ATOM 1214 N N . GLN A 1 168 ? -22.801 -15.751 44.620 1.00 98.00 168 GLN A N 1
ATOM 1215 C CA . GLN A 1 168 ? -23.605 -16.488 45.591 1.00 98.00 168 GLN A CA 1
ATOM 1216 C C . GLN A 1 168 ? -24.345 -15.530 46.537 1.00 98.00 168 GLN A C 1
ATOM 1218 O O . GLN A 1 168 ? -25.564 -15.637 46.660 1.00 98.00 168 GLN A O 1
ATOM 1223 N N . ALA A 1 169 ? -23.644 -14.553 47.121 1.00 98.12 169 ALA A N 1
ATOM 1224 C CA . ALA A 1 169 ? -24.252 -13.540 47.985 1.00 98.12 169 ALA A CA 1
ATOM 1225 C C . ALA A 1 169 ? -25.359 -12.749 47.262 1.00 98.12 169 ALA A C 1
ATOM 1227 O O . ALA A 1 169 ? -26.436 -12.536 47.819 1.00 98.12 169 ALA A O 1
ATOM 1228 N N . PHE A 1 170 ? -25.147 -12.387 45.992 1.00 98.25 170 PHE A N 1
ATOM 1229 C CA . PHE A 1 170 ? -26.168 -11.730 45.174 1.00 98.25 170 PHE A CA 1
ATOM 1230 C C . PHE A 1 170 ? -27.433 -12.592 45.007 1.00 98.25 170 PHE A C 1
ATOM 1232 O O . PHE A 1 170 ? -28.542 -12.090 45.196 1.00 98.25 170 PHE A O 1
ATOM 1239 N N . TYR A 1 171 ? -27.297 -13.891 44.712 1.00 97.81 171 TYR A N 1
ATOM 1240 C CA . TYR A 1 171 ? -28.445 -14.802 44.584 1.00 97.81 171 TYR A CA 1
ATOM 1241 C C . TYR A 1 171 ? -29.182 -15.038 45.908 1.00 97.81 171 TYR A C 1
ATOM 1243 O O . TYR A 1 171 ? -30.404 -15.205 45.915 1.00 97.81 171 TYR A O 1
ATOM 1251 N N . GLU A 1 172 ? -28.462 -15.001 47.028 1.00 98.12 172 GLU A N 1
ATOM 1252 C CA . GLU A 1 172 ? -29.025 -15.056 48.383 1.00 98.12 172 GLU A CA 1
ATOM 1253 C C . GLU A 1 172 ? -29.667 -13.724 48.821 1.00 98.12 172 GLU A C 1
ATOM 1255 O O . GLU A 1 172 ? -30.243 -13.642 49.906 1.00 98.12 172 GLU A O 1
ATOM 1260 N N . LYS A 1 173 ? -29.638 -12.699 47.955 1.00 97.94 173 LYS A N 1
ATOM 1261 C CA . LYS A 1 173 ? -30.102 -11.326 48.213 1.00 97.94 173 LYS A CA 1
ATOM 1262 C C . LYS A 1 173 ? -29.324 -10.609 49.324 1.00 97.94 173 LYS A C 1
ATOM 1264 O O . LYS A 1 173 ? -29.811 -9.621 49.871 1.00 97.94 173 LYS A O 1
ATOM 1269 N N . ASP A 1 174 ? -28.111 -11.067 49.632 1.00 98.06 174 ASP A N 1
ATOM 1270 C CA . ASP A 1 174 ? -27.146 -10.350 50.468 1.00 98.06 174 ASP A CA 1
ATOM 1271 C C . ASP A 1 174 ? -26.306 -9.402 49.597 1.00 98.06 174 ASP A C 1
ATOM 1273 O O . ASP A 1 174 ? -25.121 -9.618 49.313 1.00 98.06 174 ASP A O 1
ATOM 1277 N N . TYR A 1 175 ? -26.959 -8.338 49.121 1.00 97.81 175 TYR A N 1
ATOM 1278 C CA . TYR A 1 175 ? -26.342 -7.370 48.214 1.00 97.81 175 TYR A CA 1
ATOM 1279 C C . TYR A 1 175 ? -25.191 -6.605 48.869 1.00 97.81 175 TYR A C 1
ATOM 1281 O O . TYR A 1 175 ? -24.225 -6.270 48.190 1.00 97.81 175 TYR A O 1
ATOM 1289 N N . LEU A 1 176 ? -25.239 -6.395 50.189 1.00 96.56 176 LEU A N 1
ATOM 1290 C CA . LEU A 1 176 ? -24.173 -5.718 50.925 1.00 96.56 176 LEU A CA 1
ATOM 1291 C C . LEU A 1 176 ? -22.880 -6.545 50.924 1.00 96.56 176 LEU A C 1
ATOM 1293 O O . LEU A 1 176 ? -21.793 -5.996 50.737 1.00 96.56 176 LEU A O 1
ATOM 1297 N N . THR A 1 177 ? -22.974 -7.862 51.129 1.00 96.75 177 THR A N 1
ATOM 1298 C CA . THR A 1 177 ? -21.810 -8.754 51.031 1.00 96.75 177 THR A CA 1
ATOM 1299 C C . THR A 1 177 ? -21.301 -8.837 49.593 1.00 96.75 177 THR A C 1
ATOM 1301 O O . THR A 1 177 ? -20.095 -8.714 49.373 1.00 96.75 177 THR A O 1
ATOM 1304 N N . ALA A 1 178 ? -22.194 -8.967 48.606 1.00 98.00 178 ALA A N 1
ATOM 1305 C CA . ALA A 1 178 ? -21.810 -8.978 47.193 1.00 98.00 178 ALA A CA 1
ATOM 1306 C C . ALA A 1 178 ? -21.080 -7.686 46.782 1.00 98.00 178 ALA A C 1
ATOM 1308 O O . ALA A 1 178 ? -20.024 -7.749 46.155 1.00 98.00 178 ALA A O 1
ATOM 1309 N N . GLU A 1 179 ? -21.590 -6.520 47.188 1.00 96.38 179 GLU A N 1
ATOM 1310 C CA . GLU A 1 179 ? -20.987 -5.210 46.927 1.00 96.38 179 GLU A CA 1
ATOM 1311 C C . GLU A 1 179 ? -19.588 -5.123 47.543 1.00 96.38 179 GLU A C 1
ATOM 1313 O O . GLU A 1 179 ? -18.637 -4.776 46.846 1.00 96.38 179 GLU A O 1
ATOM 1318 N N . LYS A 1 180 ? -19.427 -5.506 48.818 1.00 96.12 180 LYS A N 1
ATOM 1319 C CA . LYS A 1 180 ? -18.125 -5.491 49.512 1.00 96.12 180 LYS A CA 1
ATOM 1320 C C . LYS A 1 180 ? -17.056 -6.335 48.825 1.00 96.12 180 LYS A C 1
ATOM 1322 O O . LYS A 1 180 ? -15.877 -6.016 48.955 1.00 96.12 180 LYS A O 1
ATOM 1327 N N . ILE A 1 181 ? -17.445 -7.399 48.124 1.00 97.06 181 ILE A N 1
ATOM 1328 C CA . ILE A 1 181 ? -16.513 -8.255 47.385 1.00 97.06 181 ILE A CA 1
ATOM 1329 C C . ILE A 1 181 ? -16.261 -7.691 45.980 1.00 97.06 181 ILE A C 1
ATOM 1331 O O . ILE A 1 181 ? -15.109 -7.549 45.567 1.00 97.06 181 ILE A O 1
ATOM 1335 N N . TYR A 1 182 ? -17.318 -7.328 45.247 1.00 97.62 182 TYR A N 1
ATOM 1336 C CA . TYR A 1 182 ? -17.203 -6.821 43.878 1.00 97.62 182 TYR A CA 1
ATOM 1337 C C . TYR A 1 182 ? -16.494 -5.476 43.785 1.00 97.62 182 TYR A C 1
ATOM 1339 O O . TYR A 1 182 ? -15.759 -5.243 42.830 1.00 97.62 182 TYR A O 1
ATOM 1347 N N . PHE A 1 183 ? -16.685 -4.596 44.761 1.00 95.44 183 PHE A N 1
ATOM 1348 C CA . PHE A 1 183 ? -16.118 -3.255 44.751 1.00 95.44 183 PHE A CA 1
ATOM 1349 C C . PHE A 1 183 ? -14.577 -3.262 44.662 1.00 95.44 183 PHE A C 1
ATOM 1351 O O . PHE A 1 183 ? -14.048 -2.739 43.678 1.00 95.44 183 PHE A O 1
ATOM 1358 N N . PRO A 1 184 ? -13.826 -3.909 45.579 1.00 95.38 184 PRO A N 1
ATOM 1359 C CA . PRO A 1 184 ? -12.371 -4.016 45.456 1.00 95.38 184 PRO A CA 1
ATOM 1360 C C . PRO A 1 184 ? -11.921 -4.864 44.253 1.00 95.38 184 PRO A C 1
ATOM 1362 O O . PRO A 1 184 ? -10.873 -4.579 43.670 1.00 95.38 184 PRO A O 1
ATOM 1365 N N . LEU A 1 185 ? -12.707 -5.862 43.815 1.00 95.88 185 LEU A N 1
ATOM 1366 C CA . LEU A 1 185 ? -12.409 -6.611 42.584 1.00 95.88 185 LEU A CA 1
ATOM 1367 C C . LEU A 1 185 ? -12.460 -5.720 41.338 1.00 95.88 1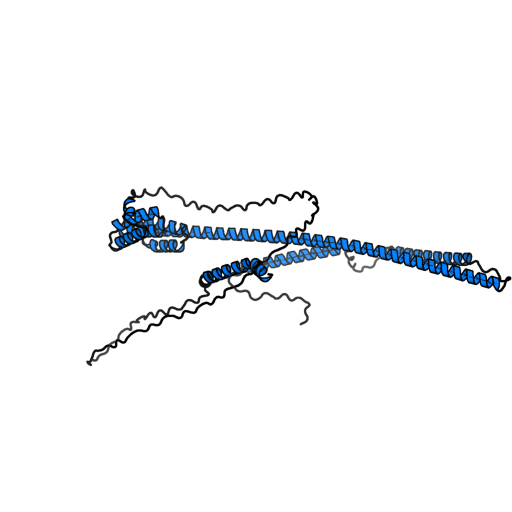85 LEU A C 1
ATOM 1369 O O . LEU A 1 185 ? -11.563 -5.796 40.497 1.00 95.88 185 LEU A O 1
ATOM 1373 N N . ALA A 1 186 ? -13.488 -4.880 41.217 1.00 95.31 186 ALA A N 1
ATOM 1374 C CA . ALA A 1 186 ? -13.690 -3.969 40.095 1.00 95.31 186 ALA A CA 1
ATOM 1375 C C . ALA A 1 186 ? -12.514 -2.991 39.956 1.00 95.31 186 ALA A C 1
ATOM 1377 O O . ALA A 1 186 ? -11.990 -2.797 38.861 1.00 95.31 186 ALA A O 1
ATOM 1378 N N . PHE A 1 187 ? -12.032 -2.445 41.073 1.00 92.75 187 PHE A N 1
ATOM 1379 C CA . PHE A 1 187 ? -10.897 -1.519 41.077 1.00 92.75 187 PHE A CA 1
ATOM 1380 C C . PHE A 1 187 ? -9.563 -2.191 40.761 1.00 92.75 187 PHE A C 1
ATOM 1382 O O . PHE A 1 187 ? -8.762 -1.634 40.015 1.00 92.75 187 PHE A O 1
ATOM 1389 N N . LYS A 1 188 ? -9.324 -3.397 41.293 1.00 94.25 188 LYS A N 1
ATOM 1390 C CA . LYS A 1 188 ? -8.067 -4.122 41.073 1.00 94.25 188 LYS A CA 1
ATOM 1391 C C . LYS A 1 188 ? -7.947 -4.686 39.659 1.00 94.25 188 LYS A C 1
ATOM 1393 O O . LYS A 1 188 ? -6.864 -4.668 39.085 1.00 94.25 188 LYS A O 1
ATOM 1398 N N . SER A 1 189 ? -9.033 -5.246 39.132 1.00 92.81 189 SER A N 1
ATOM 1399 C CA . SER A 1 189 ? -9.026 -5.919 37.830 1.00 92.81 189 SER A CA 1
ATOM 1400 C C . SER A 1 189 ? -9.202 -4.952 36.663 1.00 92.81 189 SER A C 1
ATOM 1402 O O . SER A 1 189 ? -8.675 -5.222 35.588 1.00 92.81 189 SER A O 1
ATOM 1404 N N . GLN A 1 190 ? -9.961 -3.864 36.864 1.00 93.38 190 GLN A N 1
ATOM 1405 C CA . GLN A 1 190 ? -10.471 -3.007 35.789 1.00 93.38 190 GLN A CA 1
ATOM 1406 C C . GLN A 1 190 ? -11.076 -3.812 34.624 1.00 93.38 190 GLN A C 1
ATOM 1408 O O . GLN A 1 190 ? -10.993 -3.397 33.473 1.00 93.38 190 GLN A O 1
ATOM 1413 N N . GLN A 1 191 ? -11.662 -4.979 34.916 1.00 96.56 191 GLN A N 1
ATOM 1414 C CA . GLN A 1 191 ? -12.323 -5.818 33.920 1.00 96.56 191 GLN A CA 1
ATOM 1415 C C . GLN A 1 191 ? -13.774 -5.395 33.775 1.00 96.56 191 GLN A C 1
ATOM 1417 O O . GLN A 1 191 ? -14.504 -5.309 34.769 1.00 96.56 191 GLN A O 1
ATOM 1422 N N . ALA A 1 192 ? -14.211 -5.190 32.536 1.00 96.38 192 ALA A N 1
ATOM 1423 C CA . ALA A 1 192 ? -15.540 -4.670 32.269 1.00 96.38 192 ALA A CA 1
ATOM 1424 C C . ALA A 1 192 ? -16.668 -5.534 32.854 1.00 96.38 192 ALA A C 1
ATOM 1426 O O . ALA A 1 192 ? -17.641 -4.992 33.388 1.00 96.38 192 ALA A O 1
ATOM 1427 N N . ASP A 1 193 ? -16.514 -6.862 32.808 1.00 96.94 193 ASP A N 1
ATOM 1428 C CA . ASP A 1 193 ? -17.501 -7.811 33.332 1.00 96.94 193 ASP A CA 1
ATOM 1429 C C . ASP A 1 193 ? -17.667 -7.669 34.853 1.00 96.94 193 ASP A C 1
ATOM 1431 O O . ASP A 1 193 ? -18.787 -7.674 35.355 1.00 96.94 193 ASP A O 1
ATOM 1435 N N . ILE A 1 194 ? -16.573 -7.465 35.598 1.00 97.31 194 ILE A N 1
ATOM 1436 C CA . ILE A 1 194 ? -16.618 -7.303 37.060 1.00 97.31 194 ILE A CA 1
ATOM 1437 C C . ILE A 1 194 ? -17.305 -5.989 37.438 1.00 97.31 194 ILE A C 1
ATOM 1439 O O . ILE A 1 194 ? -18.131 -5.963 38.352 1.00 97.31 194 ILE A O 1
ATOM 1443 N N . VAL A 1 195 ? -17.010 -4.904 36.716 1.00 96.25 195 VAL A N 1
ATOM 1444 C CA . VAL A 1 195 ? -17.676 -3.610 36.929 1.00 96.25 195 VAL A CA 1
ATOM 1445 C C . VAL A 1 195 ? -19.169 -3.690 36.572 1.00 96.25 195 VAL A C 1
ATOM 1447 O O . VAL A 1 195 ? -20.003 -3.115 37.271 1.00 96.25 195 VAL A O 1
ATOM 1450 N N . GLY A 1 196 ? -19.528 -4.443 35.528 1.00 95.25 196 GLY A N 1
ATOM 1451 C CA . GLY A 1 196 ? -20.921 -4.670 35.134 1.00 95.25 196 GLY A CA 1
ATOM 1452 C C . GLY A 1 196 ? -21.713 -5.469 36.173 1.00 95.25 196 GLY A C 1
ATOM 1453 O O . GLY A 1 196 ? -22.858 -5.133 36.471 1.00 95.25 196 GLY A O 1
ATOM 1454 N N . GLU A 1 197 ? -21.096 -6.483 36.781 1.00 96.88 197 GLU A N 1
ATOM 1455 C CA . GLU A 1 197 ? -21.703 -7.254 37.873 1.00 96.88 197 GLU A CA 1
ATOM 1456 C C . GLU A 1 197 ? -21.871 -6.404 39.142 1.00 96.88 197 GLU A C 1
ATOM 1458 O O . GLU A 1 197 ? -22.934 -6.431 39.762 1.00 96.88 197 GLU A O 1
ATOM 1463 N N . LEU A 1 198 ? -20.880 -5.569 39.488 1.00 96.62 198 LEU A N 1
ATOM 1464 C CA . LEU A 1 198 ? -21.008 -4.589 40.573 1.00 96.62 198 LEU A CA 1
ATOM 1465 C C . LEU A 1 198 ? -22.209 -3.660 40.346 1.00 96.62 198 LEU A C 1
ATOM 1467 O O . LEU A 1 198 ? -22.974 -3.399 41.271 1.00 96.62 198 LEU A O 1
ATOM 1471 N N . ALA A 1 199 ? -22.400 -3.181 39.118 1.00 95.25 199 ALA A N 1
ATOM 1472 C CA . ALA A 1 199 ? -23.536 -2.337 38.776 1.00 95.25 199 ALA A CA 1
ATOM 1473 C C . ALA A 1 199 ? -24.884 -3.054 38.985 1.00 95.25 199 ALA A C 1
ATOM 1475 O O . ALA A 1 199 ? -25.813 -2.454 39.527 1.00 95.25 199 ALA A O 1
ATOM 1476 N N . ASN A 1 200 ? -24.976 -4.346 38.644 1.00 95.62 200 ASN A N 1
ATOM 1477 C CA . ASN A 1 200 ? -26.168 -5.164 38.904 1.00 95.62 200 ASN A CA 1
ATOM 1478 C C . ASN A 1 200 ? -26.455 -5.293 40.409 1.00 95.62 200 ASN A C 1
ATOM 1480 O O . ASN A 1 200 ? -27.607 -5.175 40.829 1.00 95.62 200 ASN A O 1
ATOM 1484 N N . VAL A 1 201 ? -25.413 -5.498 41.223 1.00 97.31 201 VAL A N 1
ATOM 1485 C CA . VAL A 1 201 ? -25.524 -5.560 42.690 1.00 97.31 201 VAL A CA 1
ATOM 1486 C C . VAL A 1 201 ? -26.014 -4.227 43.256 1.00 97.31 201 VAL A C 1
ATOM 1488 O O . VAL A 1 201 ? -26.968 -4.205 44.029 1.00 97.31 201 VAL A O 1
ATOM 1491 N N . LEU A 1 202 ? -25.413 -3.112 42.832 1.00 95.88 202 LEU A N 1
ATOM 1492 C CA . LEU A 1 202 ? -25.799 -1.766 43.265 1.00 95.88 202 LEU A CA 1
ATOM 1493 C C . LEU A 1 202 ? -27.243 -1.433 42.880 1.00 95.88 202 LEU A C 1
ATOM 1495 O O . LEU A 1 202 ? -27.967 -0.820 43.660 1.00 95.88 202 LEU A O 1
ATOM 1499 N N . TYR A 1 203 ? -27.678 -1.855 41.692 1.00 95.06 203 TYR A N 1
ATOM 1500 C CA . TYR A 1 203 ? -29.058 -1.682 41.253 1.00 95.06 203 TYR A CA 1
ATOM 1501 C C . TYR A 1 203 ? -30.038 -2.463 42.137 1.00 95.06 203 TYR A C 1
ATOM 1503 O O . TYR A 1 203 ? -31.081 -1.933 42.516 1.00 95.06 203 TYR A O 1
ATOM 1511 N N . ALA A 1 204 ? -29.694 -3.705 42.491 1.00 96.25 204 ALA A N 1
ATOM 1512 C CA . ALA A 1 204 ? -30.513 -4.549 43.357 1.00 96.25 204 ALA A CA 1
ATOM 1513 C C . ALA A 1 204 ? -30.586 -4.039 44.812 1.00 96.25 204 ALA A C 1
ATOM 1515 O O . ALA A 1 204 ? -31.600 -4.259 45.474 1.00 96.25 204 ALA A O 1
ATOM 1516 N N . ASP A 1 205 ? -29.559 -3.318 45.275 1.00 96.88 205 ASP A N 1
ATOM 1517 C CA . ASP A 1 205 ? -29.494 -2.639 46.583 1.00 96.88 205 ASP A CA 1
ATOM 1518 C C . ASP A 1 205 ? -30.115 -1.220 46.578 1.00 96.88 205 ASP A C 1
ATOM 1520 O O . ASP A 1 205 ? -29.862 -0.414 47.469 1.00 96.88 205 ASP A O 1
ATOM 1524 N N . ASP A 1 206 ? -30.897 -0.877 45.546 1.00 96.12 206 ASP A N 1
ATOM 1525 C CA . ASP A 1 206 ? -31.560 0.429 45.356 1.00 96.12 206 ASP A CA 1
ATOM 1526 C C . ASP A 1 206 ? -30.600 1.641 45.259 1.00 96.12 206 ASP A C 1
ATOM 1528 O O . ASP A 1 206 ? -30.996 2.805 45.350 1.00 96.12 206 ASP A O 1
ATOM 1532 N N . LYS A 1 207 ? -29.311 1.399 44.986 1.00 95.00 207 LYS A N 1
ATOM 1533 C CA . LYS A 1 207 ? -28.276 2.429 44.777 1.00 95.00 207 LYS A CA 1
ATOM 1534 C C . LYS A 1 207 ? -28.189 2.844 43.307 1.00 95.00 207 LYS A C 1
ATOM 1536 O O . LYS A 1 207 ? -27.132 2.772 42.675 1.00 95.00 207 LYS A O 1
ATOM 1541 N N . GLN A 1 208 ? -29.308 3.321 42.767 1.00 92.12 208 GLN A N 1
ATOM 1542 C CA . GLN A 1 208 ? -29.500 3.634 41.342 1.00 92.12 208 GLN A CA 1
ATOM 1543 C C . GLN A 1 208 ? -28.400 4.522 40.736 1.00 92.12 208 GLN A C 1
ATOM 1545 O O . GLN A 1 208 ? -27.888 4.229 39.656 1.00 92.12 208 GLN A O 1
ATOM 1550 N N . ASP A 1 209 ? -27.993 5.587 41.429 1.00 90.00 209 ASP A N 1
ATOM 1551 C CA . ASP A 1 209 ? -26.996 6.531 40.904 1.00 90.00 209 ASP A CA 1
ATOM 1552 C C . ASP A 1 209 ? -25.588 5.923 40.806 1.00 90.00 209 ASP A C 1
ATOM 1554 O O . ASP A 1 209 ? -24.822 6.264 39.903 1.00 90.00 209 ASP A O 1
ATOM 1558 N N . TRP A 1 210 ? -25.241 5.004 41.710 1.00 90.88 210 TRP A N 1
ATOM 1559 C CA . TRP A 1 210 ? -23.969 4.280 41.660 1.00 90.88 210 TRP A CA 1
ATOM 1560 C C . TRP A 1 210 ? -23.995 3.181 40.600 1.00 90.88 210 TRP A C 1
ATOM 1562 O O . TRP A 1 210 ? -23.010 3.014 39.884 1.00 90.88 210 TRP A O 1
ATOM 1572 N N . ALA A 1 211 ? -25.129 2.490 40.446 1.00 92.50 211 ALA A N 1
ATOM 1573 C CA . ALA A 1 211 ? -25.320 1.493 39.397 1.00 92.50 211 ALA A CA 1
ATOM 1574 C C . ALA A 1 211 ? -25.139 2.097 37.996 1.00 92.50 211 ALA A C 1
ATOM 1576 O O . ALA A 1 211 ? -24.373 1.567 37.196 1.00 92.50 211 ALA A O 1
ATOM 1577 N N . LYS A 1 212 ? -25.752 3.260 37.722 1.00 89.56 212 LYS A N 1
ATOM 1578 C CA . LYS A 1 212 ? -25.593 3.997 36.452 1.00 89.56 212 LYS A CA 1
ATOM 1579 C C . LYS A 1 212 ? -24.133 4.313 36.134 1.00 89.56 212 LYS A C 1
ATOM 1581 O O . LYS A 1 212 ? -23.673 4.046 35.026 1.00 89.56 212 LYS A O 1
ATOM 1586 N N . LYS A 1 213 ? -23.386 4.818 37.121 1.00 88.88 213 LYS A N 1
ATOM 1587 C CA . LYS A 1 213 ? -21.952 5.119 36.977 1.00 88.88 213 LYS A CA 1
ATOM 1588 C C . LYS A 1 213 ? -21.125 3.862 36.724 1.00 88.88 213 LYS A C 1
ATOM 1590 O O . LYS A 1 213 ? -20.271 3.875 35.846 1.00 88.88 213 LYS A O 1
ATOM 1595 N N . ALA A 1 214 ? -21.390 2.782 37.458 1.00 91.94 214 ALA A N 1
ATOM 1596 C CA . ALA A 1 214 ? -20.691 1.515 37.275 1.00 91.94 214 ALA A CA 1
ATOM 1597 C C . ALA A 1 214 ? -20.996 0.892 35.899 1.00 91.94 214 ALA A C 1
ATOM 1599 O O . ALA A 1 214 ? -20.082 0.435 35.221 1.00 91.94 214 ALA A O 1
ATOM 1600 N N . TRP A 1 215 ? -22.239 0.949 35.417 1.00 92.94 215 TRP A N 1
ATOM 1601 C CA . TRP A 1 215 ? -22.573 0.512 34.059 1.00 92.94 215 TRP A CA 1
ATOM 1602 C C . TRP A 1 215 ? -21.906 1.365 32.974 1.00 92.94 215 TRP A C 1
ATOM 1604 O O . TRP A 1 215 ? -21.404 0.810 31.998 1.00 92.94 215 TRP A O 1
ATOM 1614 N N . LEU A 1 216 ? -21.854 2.690 33.144 1.00 88.50 216 LEU A N 1
ATOM 1615 C CA . LEU A 1 216 ? -21.131 3.574 32.225 1.00 88.50 216 LEU A CA 1
ATOM 1616 C C . LEU A 1 216 ? -19.631 3.243 32.199 1.00 88.50 216 LEU A C 1
ATOM 1618 O O . LEU A 1 216 ? -19.029 3.182 31.129 1.00 88.50 216 LEU A O 1
ATOM 1622 N N . GLU A 1 217 ? -19.033 2.982 33.361 1.00 91.00 217 GLU A N 1
ATOM 1623 C CA . GLU A 1 217 ? -17.625 2.591 33.465 1.00 91.00 217 GLU A CA 1
ATOM 1624 C C . GLU A 1 217 ? -17.360 1.209 32.850 1.00 91.00 217 GLU A C 1
ATOM 1626 O O . GLU A 1 217 ? -16.414 1.040 32.085 1.00 91.00 217 GLU A O 1
ATOM 1631 N N . SER A 1 218 ? -18.246 0.237 33.085 1.00 94.75 218 SER A N 1
ATOM 1632 C CA . SER A 1 218 ? -18.210 -1.073 32.425 1.00 94.75 218 SER A CA 1
ATOM 1633 C C . SER A 1 218 ? -18.262 -0.925 30.901 1.00 94.75 218 SER A C 1
ATOM 1635 O O . SER A 1 218 ? -17.442 -1.513 30.199 1.00 94.75 218 SER A O 1
ATOM 1637 N N . ALA A 1 219 ? -19.138 -0.066 30.371 1.00 91.12 219 ALA A N 1
ATOM 1638 C CA . ALA A 1 219 ? -19.209 0.200 28.937 1.00 91.12 219 ALA A CA 1
ATOM 1639 C C . ALA A 1 219 ? -17.906 0.796 28.380 1.00 91.12 219 ALA A C 1
ATOM 1641 O O . ALA A 1 219 ? -17.442 0.364 27.325 1.00 91.12 219 ALA A O 1
ATOM 1642 N N . LYS A 1 220 ? -17.281 1.746 29.090 1.00 88.19 220 LYS A N 1
ATOM 1643 C CA . LYS A 1 220 ? -15.972 2.305 28.705 1.00 88.19 220 LYS A CA 1
ATOM 1644 C C . LYS A 1 220 ? -14.882 1.233 28.676 1.00 88.19 220 LYS A C 1
ATOM 1646 O O . LYS A 1 220 ? -14.080 1.202 27.743 1.00 88.19 220 LYS A O 1
ATOM 1651 N N . LEU A 1 221 ? -14.872 0.331 29.657 1.00 91.69 221 LEU A N 1
ATOM 1652 C CA . LEU A 1 221 ? -13.932 -0.788 29.695 1.00 91.69 221 LEU A CA 1
ATOM 1653 C C . LEU A 1 221 ? -14.184 -1.785 28.554 1.00 91.69 221 LEU A C 1
ATOM 1655 O O . LEU A 1 221 ? -13.223 -2.183 27.905 1.00 91.69 221 LEU A O 1
ATOM 1659 N N . LEU A 1 222 ? -15.442 -2.103 28.214 1.00 95.12 222 LEU A N 1
ATOM 1660 C CA . LEU A 1 222 ? -15.767 -2.948 27.051 1.00 95.12 222 LEU A CA 1
ATOM 1661 C C . LEU A 1 222 ? -15.225 -2.351 25.747 1.00 95.12 222 LEU A C 1
ATOM 1663 O O . LEU A 1 222 ? -14.692 -3.075 24.908 1.00 95.12 222 LEU A O 1
ATOM 1667 N N . VAL A 1 223 ? -15.316 -1.028 25.582 1.00 88.50 223 VAL A N 1
ATOM 1668 C CA . VAL A 1 223 ? -14.724 -0.323 24.435 1.00 88.50 223 VAL A CA 1
ATOM 1669 C C . VAL A 1 223 ? -13.200 -0.463 24.430 1.00 88.50 223 VAL A C 1
ATOM 1671 O O . VAL A 1 223 ? -12.626 -0.801 23.396 1.00 88.50 223 VAL A O 1
ATOM 1674 N N . LYS A 1 224 ? -12.546 -0.260 25.580 1.00 88.62 224 LYS A N 1
ATOM 1675 C CA . LYS A 1 224 ? -11.088 -0.405 25.733 1.00 88.62 224 LYS A CA 1
ATOM 1676 C C . LYS A 1 224 ? -10.605 -1.839 25.474 1.00 88.62 224 LYS A C 1
ATOM 1678 O O . LYS A 1 224 ? -9.522 -2.028 24.932 1.00 88.62 224 LYS A O 1
ATOM 1683 N N . GLU A 1 225 ? -11.412 -2.838 25.825 1.00 93.12 225 GLU A N 1
ATOM 1684 C CA . GLU A 1 225 ? -11.167 -4.266 25.575 1.00 93.12 225 GLU A CA 1
ATOM 1685 C C . GLU A 1 225 ? -11.462 -4.687 24.116 1.00 93.12 225 GLU A C 1
ATOM 1687 O O . GLU A 1 225 ? -11.253 -5.844 23.757 1.00 93.12 225 GLU A O 1
ATOM 1692 N N . GLY A 1 226 ? -11.964 -3.784 23.262 1.00 90.62 226 GLY A N 1
ATOM 1693 C CA . GLY A 1 226 ? -12.354 -4.092 21.878 1.00 90.62 226 GLY A CA 1
ATOM 1694 C C . GLY A 1 226 ? -13.672 -4.869 21.752 1.00 90.62 226 GLY A C 1
ATOM 1695 O O . GLY A 1 226 ? -14.018 -5.355 20.673 1.00 90.62 226 GLY A O 1
ATOM 1696 N N . ARG A 1 227 ? -14.443 -4.978 22.838 1.00 95.75 227 ARG A N 1
ATOM 1697 C CA . ARG A 1 227 ? -15.721 -5.702 22.927 1.00 95.75 227 ARG A CA 1
ATOM 1698 C C . ARG A 1 227 ? -16.907 -4.788 22.602 1.00 95.75 227 ARG A C 1
ATOM 1700 O O . ARG A 1 227 ? -17.846 -4.637 23.383 1.00 95.75 227 ARG A O 1
ATOM 1707 N N . PHE A 1 228 ? -16.891 -4.171 21.420 1.00 92.75 228 PHE A N 1
ATOM 1708 C CA . PHE A 1 228 ? -17.892 -3.165 21.020 1.00 92.75 228 PHE A CA 1
ATOM 1709 C C . PHE A 1 228 ? -19.333 -3.698 20.988 1.00 92.75 228 PHE A C 1
ATOM 1711 O O . PHE A 1 228 ? -20.265 -2.977 21.344 1.00 92.75 228 PHE A O 1
ATOM 1718 N N . ASN A 1 229 ? -19.519 -4.962 20.594 1.00 93.25 229 ASN A N 1
ATOM 1719 C CA . ASN A 1 229 ? -20.838 -5.600 20.564 1.00 93.25 229 ASN A CA 1
ATOM 1720 C C . ASN A 1 229 ? -21.442 -5.706 21.969 1.00 93.25 229 ASN A C 1
ATOM 1722 O O . ASN A 1 229 ? -22.620 -5.404 22.152 1.00 93.25 229 ASN A O 1
ATOM 1726 N N . ASP A 1 230 ? -20.626 -6.058 22.963 1.00 95.88 230 ASP A N 1
ATOM 1727 C CA . ASP A 1 230 ? -21.061 -6.152 24.355 1.00 95.88 230 ASP A CA 1
ATOM 1728 C C . ASP A 1 230 ? -21.402 -4.765 24.909 1.00 95.88 230 ASP A C 1
ATOM 1730 O O . ASP A 1 230 ? -22.423 -4.603 25.577 1.00 95.88 230 ASP A O 1
ATOM 1734 N N . ALA A 1 231 ? -20.604 -3.741 24.577 1.00 95.62 231 ALA A N 1
ATOM 1735 C CA . ALA A 1 231 ? -20.876 -2.357 24.971 1.00 95.62 231 ALA A CA 1
ATOM 1736 C C . ALA A 1 231 ? -22.203 -1.845 24.381 1.00 95.62 231 ALA A C 1
ATOM 1738 O O . ALA A 1 231 ? -22.996 -1.201 25.071 1.00 95.62 231 ALA A O 1
ATOM 1739 N N . MET A 1 232 ? -22.484 -2.178 23.116 1.00 94.50 232 MET A N 1
ATOM 1740 C CA . MET A 1 232 ? -23.748 -1.845 22.455 1.00 94.50 232 MET A CA 1
ATOM 1741 C C . MET A 1 232 ? -24.930 -2.579 23.098 1.00 94.50 232 MET A C 1
ATOM 1743 O O . MET A 1 232 ? -25.995 -1.998 23.317 1.00 94.50 232 MET A O 1
ATOM 1747 N N . LEU A 1 233 ? -24.750 -3.859 23.423 1.00 94.69 233 LEU A N 1
ATOM 1748 C CA . LEU A 1 233 ? -25.777 -4.677 24.059 1.00 94.69 233 LEU A CA 1
ATOM 1749 C C . LEU A 1 233 ? -26.078 -4.185 25.483 1.00 94.69 233 LEU A C 1
ATOM 1751 O O . LEU A 1 233 ? -27.243 -4.131 25.885 1.00 94.69 233 LEU A O 1
ATOM 1755 N N . LEU A 1 234 ? -25.052 -3.739 26.213 1.00 94.44 234 LEU A N 1
ATOM 1756 C CA . LEU A 1 234 ? -25.196 -3.055 27.493 1.00 94.44 234 LEU A CA 1
ATOM 1757 C C . LEU A 1 234 ? -26.001 -1.756 27.337 1.00 94.44 234 LEU A C 1
ATOM 1759 O O . LEU A 1 234 ? -26.995 -1.584 28.038 1.00 94.44 234 LEU A O 1
ATOM 1763 N N . ALA A 1 235 ? -25.673 -0.896 26.367 1.00 94.75 235 ALA A N 1
ATOM 1764 C CA . ALA A 1 235 ? -26.443 0.324 26.097 1.00 94.75 235 ALA A CA 1
ATOM 1765 C C . ALA A 1 235 ? -27.935 0.035 25.829 1.00 94.75 235 ALA A C 1
ATOM 1767 O O . ALA A 1 235 ? -28.816 0.716 26.356 1.00 94.75 235 ALA A O 1
ATOM 1768 N N . GLN A 1 236 ? -28.248 -1.015 25.063 1.00 93.75 236 GLN A N 1
ATOM 1769 C CA . GLN A 1 236 ? -29.635 -1.415 24.799 1.00 93.75 236 GLN A CA 1
ATOM 1770 C C . GLN A 1 236 ? -30.365 -1.876 26.065 1.00 93.75 236 GLN A C 1
ATOM 1772 O O . GLN A 1 236 ? -31.514 -1.484 26.282 1.00 93.75 236 GLN A O 1
ATOM 1777 N N . ARG A 1 237 ? -29.699 -2.670 26.915 1.00 91.06 237 ARG A N 1
ATOM 1778 C CA . ARG A 1 237 ? -30.250 -3.134 28.200 1.00 91.06 237 ARG A CA 1
ATOM 1779 C C . ARG A 1 237 ? -30.466 -1.996 29.192 1.00 91.06 237 ARG A C 1
ATOM 1781 O O . ARG A 1 237 ? -31.405 -2.058 29.980 1.00 91.06 237 ARG A O 1
ATOM 1788 N N . LEU A 1 238 ? -29.633 -0.959 29.137 1.00 91.81 238 LEU A N 1
ATOM 1789 C CA . LEU A 1 238 ? -29.722 0.200 30.023 1.00 91.81 238 LEU A CA 1
ATOM 1790 C C . LEU A 1 238 ? -30.816 1.182 29.633 1.00 91.81 238 LEU A C 1
ATOM 1792 O O . LEU A 1 238 ? -31.296 1.908 30.494 1.00 91.81 238 LEU A O 1
ATOM 1796 N N . ARG A 1 239 ? -31.271 1.192 28.378 1.00 94.44 239 ARG A N 1
ATOM 1797 C CA . ARG A 1 239 ? -32.278 2.146 27.890 1.00 94.44 239 ARG A CA 1
ATOM 1798 C C . ARG A 1 239 ? -33.517 2.320 28.801 1.00 94.44 239 ARG A C 1
ATOM 1800 O O . ARG A 1 239 ? -33.905 3.470 28.994 1.00 94.44 239 ARG A O 1
ATOM 1807 N N . PRO A 1 240 ? -34.148 1.270 29.373 1.00 91.56 240 PRO A N 1
ATOM 1808 C CA . PRO A 1 240 ? -35.290 1.451 30.278 1.00 91.56 240 PRO A CA 1
ATOM 1809 C C . PRO A 1 240 ? -34.932 1.957 31.688 1.00 91.56 240 PRO A C 1
ATOM 1811 O O . PRO A 1 240 ? -35.815 2.462 32.375 1.00 91.56 240 PRO A O 1
ATOM 1814 N N . VAL A 1 241 ? -33.679 1.822 32.133 1.00 87.88 241 VAL A N 1
ATOM 1815 C CA . VAL A 1 241 ? -33.254 2.091 33.525 1.00 87.88 241 VAL A CA 1
ATOM 1816 C C . VAL A 1 241 ? -32.409 3.368 33.643 1.00 87.88 241 VAL A C 1
ATOM 1818 O O . VAL A 1 241 ? -32.496 4.110 34.621 1.00 87.88 241 VAL A O 1
ATOM 1821 N N . ALA A 1 242 ? -31.599 3.628 32.624 1.00 87.88 242 ALA A N 1
ATOM 1822 C CA . ALA A 1 242 ? -30.567 4.651 32.550 1.00 87.88 242 ALA A CA 1
ATOM 1823 C C . ALA A 1 242 ? -30.487 5.194 31.104 1.00 87.88 242 ALA A C 1
ATOM 1825 O O . ALA A 1 242 ? -29.520 4.939 30.383 1.00 87.88 242 ALA A O 1
ATOM 1826 N N . PRO A 1 243 ? -31.545 5.872 30.606 1.00 90.44 243 PRO A N 1
ATOM 1827 C CA . PRO A 1 243 ? -31.648 6.250 29.194 1.00 90.44 243 PRO A CA 1
ATOM 1828 C C . PRO A 1 243 ? -30.582 7.258 28.751 1.00 90.44 243 PRO A C 1
ATOM 1830 O O . PRO A 1 243 ? -30.213 7.261 27.579 1.00 90.44 243 PRO A O 1
ATOM 1833 N N . GLN A 1 244 ? -30.102 8.109 29.663 1.00 88.94 244 GLN A N 1
ATOM 1834 C CA . GLN A 1 244 ? -29.071 9.105 29.366 1.00 88.94 244 GLN A CA 1
ATOM 1835 C C . GLN A 1 244 ? -27.710 8.430 29.180 1.00 88.94 244 GLN A C 1
ATOM 1837 O O . GLN A 1 244 ? -27.068 8.630 28.155 1.00 88.94 244 GLN A O 1
ATOM 1842 N N . GLU A 1 245 ? -27.328 7.554 30.107 1.00 85.19 245 GLU A N 1
ATOM 1843 C CA . GLU A 1 245 ? -26.088 6.781 30.049 1.00 85.19 245 GLU A CA 1
ATOM 1844 C C . GLU A 1 245 ? -26.088 5.830 28.846 1.00 85.19 245 GLU A C 1
ATOM 1846 O O . GLU A 1 245 ? -25.097 5.723 28.130 1.00 85.19 245 GLU A O 1
ATOM 1851 N N . ALA A 1 246 ? -27.223 5.185 28.557 1.00 89.56 246 ALA A N 1
ATOM 1852 C CA . ALA A 1 246 ? -27.394 4.367 27.359 1.00 89.56 246 ALA A CA 1
ATOM 1853 C C . ALA A 1 246 ? -27.168 5.165 26.062 1.00 89.56 246 ALA A C 1
ATOM 1855 O O . ALA A 1 246 ? -26.530 4.663 25.134 1.00 89.56 246 ALA A O 1
ATOM 1856 N N . ALA A 1 247 ? -27.699 6.392 25.986 1.00 91.81 247 ALA A N 1
ATOM 1857 C CA . ALA A 1 247 ? -27.493 7.275 24.841 1.00 91.81 247 ALA A CA 1
ATOM 1858 C C . ALA A 1 247 ? -26.025 7.709 24.725 1.00 91.81 247 ALA A C 1
ATOM 1860 O O . ALA A 1 247 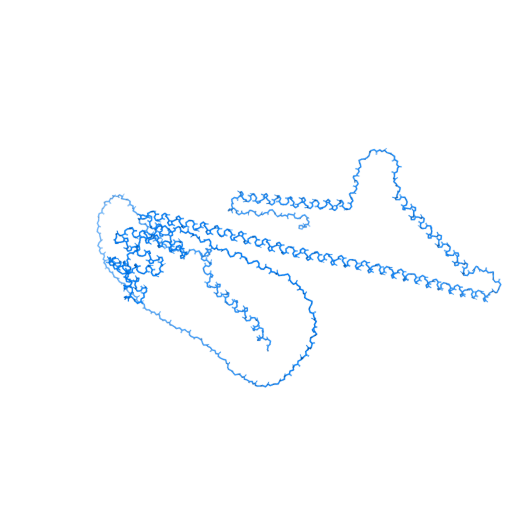? -25.467 7.658 23.634 1.00 91.81 247 ALA A O 1
ATOM 1861 N N . GLU A 1 248 ? -25.378 8.043 25.843 1.00 86.88 248 GLU A N 1
ATOM 1862 C CA . GLU A 1 248 ? -23.959 8.407 25.873 1.00 86.88 248 GLU A CA 1
ATOM 1863 C C . GLU A 1 248 ? -23.055 7.256 25.396 1.00 86.88 248 GLU A C 1
ATOM 1865 O O . GLU A 1 248 ? -22.161 7.466 24.574 1.00 86.88 248 GLU A O 1
ATOM 1870 N N . ILE A 1 249 ? -23.310 6.023 25.850 1.00 86.62 249 ILE A N 1
ATOM 1871 C CA . ILE A 1 249 ? -22.569 4.835 25.399 1.00 86.62 249 ILE A CA 1
ATOM 1872 C C . ILE A 1 249 ? -22.747 4.637 23.888 1.00 86.62 249 ILE A C 1
ATOM 1874 O O . ILE A 1 249 ? -21.764 4.418 23.177 1.00 86.62 249 ILE A O 1
ATOM 1878 N N . ALA A 1 250 ? -23.982 4.731 23.387 1.00 91.44 250 ALA A N 1
ATOM 1879 C CA . ALA A 1 250 ? -24.274 4.571 21.964 1.00 91.44 250 ALA A CA 1
ATOM 1880 C C . ALA A 1 250 ? -23.584 5.648 21.104 1.00 91.44 250 ALA A C 1
ATOM 1882 O O . ALA A 1 250 ? -22.973 5.312 20.087 1.00 91.44 250 ALA A O 1
ATOM 1883 N N . ASP A 1 251 ? -23.616 6.912 21.535 1.00 90.69 251 ASP A N 1
ATOM 1884 C CA . ASP A 1 251 ? -22.958 8.027 20.847 1.00 90.69 251 ASP A CA 1
ATOM 1885 C C . ASP A 1 251 ? -21.432 7.852 20.811 1.00 90.69 251 ASP A C 1
ATOM 1887 O O . ASP A 1 251 ? -20.799 8.066 19.772 1.00 90.69 251 ASP A O 1
ATOM 1891 N N . ASN A 1 252 ? -20.823 7.427 21.922 1.00 86.06 252 ASN A N 1
ATOM 1892 C CA . ASN A 1 252 ? -19.381 7.179 21.995 1.00 86.06 252 ASN A CA 1
ATOM 1893 C C . ASN A 1 252 ? -18.958 6.010 21.094 1.00 86.06 252 ASN A C 1
ATOM 1895 O O . ASN A 1 252 ? -17.969 6.122 20.366 1.00 86.06 252 ASN A O 1
ATOM 1899 N N . LEU A 1 253 ? -19.736 4.923 21.074 1.00 89.62 253 LEU A N 1
ATOM 1900 C CA . LEU A 1 253 ? -19.514 3.793 20.167 1.00 89.62 253 LEU A CA 1
ATOM 1901 C C . LEU A 1 253 ? -19.630 4.206 18.699 1.00 89.62 253 LEU A C 1
ATOM 1903 O O . LEU A 1 253 ? -18.805 3.805 17.878 1.00 89.62 253 LEU A O 1
ATOM 1907 N N . GLN A 1 254 ? -20.618 5.038 18.361 1.00 91.31 254 GLN A N 1
ATOM 1908 C CA . GLN A 1 254 ? -20.789 5.541 17.002 1.00 91.31 254 GLN A CA 1
ATOM 1909 C C . GLN A 1 254 ? -19.599 6.404 16.563 1.00 91.31 254 GLN A C 1
ATOM 1911 O O . GLN A 1 254 ? -19.088 6.211 15.458 1.00 91.31 254 GLN A O 1
ATOM 1916 N N . LYS A 1 255 ? -19.134 7.329 17.413 1.00 89.50 255 LYS A N 1
ATOM 1917 C CA . LYS A 1 255 ? -17.954 8.164 17.125 1.00 89.50 255 LYS A CA 1
ATOM 1918 C C . LYS A 1 255 ? -16.701 7.320 16.921 1.00 89.50 255 LYS A C 1
ATOM 1920 O O . LYS A 1 255 ? -15.954 7.558 15.977 1.00 89.50 255 LYS A O 1
ATOM 1925 N N . LEU A 1 256 ? -16.491 6.313 17.767 1.00 87.75 256 LEU A N 1
ATOM 1926 C CA . LEU A 1 256 ? -15.339 5.425 17.653 1.00 87.75 256 LEU A CA 1
ATOM 1927 C C . LEU A 1 256 ? -15.392 4.584 16.372 1.00 87.75 256 LEU A C 1
ATOM 1929 O O . LEU A 1 256 ? -14.386 4.468 15.676 1.00 87.75 256 LEU A O 1
ATOM 1933 N N . HIS A 1 257 ? -16.566 4.066 16.006 1.00 88.06 257 HIS A N 1
ATOM 1934 C CA . HIS A 1 257 ? -16.740 3.363 14.736 1.00 88.06 257 HIS A CA 1
ATOM 1935 C C . HIS A 1 257 ? -16.439 4.271 13.532 1.00 88.06 257 HIS A C 1
ATOM 1937 O O . HIS A 1 257 ? -15.734 3.862 12.611 1.00 88.06 257 HIS A O 1
ATOM 1943 N N . GLN A 1 258 ? -16.917 5.520 13.551 1.00 90.25 258 GLN A N 1
ATOM 1944 C CA . GLN A 1 258 ? -16.608 6.503 12.507 1.00 90.25 258 GLN A CA 1
ATOM 1945 C C . GLN A 1 258 ? -15.103 6.780 12.415 1.00 90.25 258 GLN A C 1
ATOM 1947 O O . GLN A 1 258 ? -14.548 6.718 11.319 1.00 90.25 258 GLN A O 1
ATOM 1952 N N . ALA A 1 259 ? -14.431 6.997 13.550 1.00 89.62 259 ALA A N 1
ATOM 1953 C CA . ALA A 1 259 ? -12.984 7.197 13.596 1.00 89.62 259 ALA A CA 1
ATOM 1954 C C . ALA A 1 259 ? -12.217 5.988 13.030 1.00 89.62 259 ALA A C 1
ATOM 1956 O O . ALA A 1 259 ? -11.287 6.159 12.243 1.00 89.62 259 ALA A O 1
ATOM 1957 N N . GLN A 1 260 ? -12.646 4.763 13.349 1.00 88.50 260 GLN A N 1
ATOM 1958 C CA . GLN A 1 260 ? -12.037 3.539 12.824 1.00 88.50 260 GLN A CA 1
ATOM 1959 C C . GLN A 1 260 ? -12.209 3.415 11.301 1.00 88.50 260 GLN A C 1
ATOM 1961 O O . GLN A 1 260 ? -11.262 3.065 10.595 1.00 88.50 260 GLN A O 1
ATOM 1966 N N . VAL A 1 261 ? -13.394 3.732 10.772 1.00 91.44 261 VAL A N 1
ATOM 1967 C CA . VAL A 1 261 ? -13.652 3.739 9.321 1.00 91.44 261 VAL A CA 1
ATOM 1968 C C . VAL A 1 261 ? -12.808 4.806 8.619 1.00 91.44 261 VAL A C 1
ATOM 1970 O O . VAL A 1 261 ? -12.236 4.545 7.558 1.00 91.44 261 VAL A O 1
ATOM 1973 N N . GLU A 1 262 ? -12.680 5.999 9.203 1.00 94.38 262 GLU A N 1
ATOM 1974 C CA . GLU A 1 262 ? -11.820 7.057 8.667 1.00 94.38 262 GLU A CA 1
ATOM 1975 C C . GLU A 1 262 ? -10.343 6.655 8.670 1.00 94.38 262 GLU A C 1
ATOM 1977 O O . GLU A 1 262 ? -9.665 6.838 7.656 1.00 94.38 262 GLU A O 1
ATOM 1982 N N . GLN A 1 263 ? -9.863 6.042 9.754 1.00 93.62 263 GLN A N 1
ATOM 1983 C CA . GLN A 1 263 ? -8.501 5.520 9.854 1.00 93.62 263 GLN A CA 1
ATOM 1984 C C . GLN A 1 263 ? -8.243 4.431 8.803 1.00 93.62 263 GLN A C 1
ATOM 1986 O O . GLN A 1 263 ? -7.231 4.481 8.103 1.00 93.62 263 GLN A O 1
ATOM 1991 N N . GLN A 1 264 ? -9.179 3.493 8.613 1.00 93.06 264 GLN A N 1
ATOM 1992 C CA . GLN A 1 264 ? -9.086 2.482 7.554 1.00 93.06 264 GLN A CA 1
ATOM 1993 C C . GLN A 1 264 ? -9.053 3.114 6.159 1.00 93.06 264 GLN A C 1
ATOM 1995 O O . GLN A 1 264 ? -8.258 2.701 5.314 1.00 93.06 264 GLN A O 1
ATOM 2000 N N . ARG A 1 265 ? -9.868 4.145 5.907 1.00 95.81 265 ARG A N 1
ATOM 2001 C CA . ARG A 1 265 ? -9.865 4.873 4.630 1.00 95.81 265 ARG A CA 1
ATOM 2002 C C . ARG A 1 265 ? -8.529 5.575 4.382 1.00 95.81 265 ARG A C 1
ATOM 2004 O O . ARG A 1 265 ? -8.016 5.513 3.266 1.00 95.81 265 ARG A O 1
ATOM 2011 N N . LEU A 1 266 ? -7.959 6.219 5.401 1.00 95.06 266 LEU A N 1
ATOM 2012 C CA . LEU A 1 266 ? -6.645 6.863 5.313 1.00 95.06 266 LEU A CA 1
ATOM 2013 C C . LEU A 1 266 ? -5.540 5.837 5.037 1.00 95.06 266 LEU A C 1
ATOM 2015 O O . LEU A 1 266 ? -4.732 6.048 4.134 1.00 95.06 266 LEU A O 1
ATOM 2019 N N . ALA A 1 267 ? -5.552 4.697 5.732 1.00 94.62 267 ALA A N 1
ATOM 2020 C CA . ALA A 1 267 ? -4.604 3.611 5.494 1.00 94.62 267 ALA A CA 1
ATOM 2021 C C . ALA A 1 267 ? -4.715 3.054 4.062 1.00 94.62 267 ALA A C 1
ATOM 2023 O O . ALA A 1 267 ? -3.705 2.856 3.387 1.00 94.62 267 ALA A O 1
ATOM 2024 N N . GLN A 1 268 ? -5.936 2.867 3.549 1.00 94.69 268 GLN A N 1
ATOM 2025 C CA . GLN A 1 268 ? -6.159 2.450 2.159 1.00 94.69 268 GLN A CA 1
ATOM 2026 C C . GLN A 1 268 ? -5.663 3.496 1.152 1.00 94.69 268 GLN A C 1
ATOM 2028 O O . GLN A 1 268 ? -5.057 3.137 0.139 1.00 94.69 268 GLN A O 1
ATOM 2033 N N . GLN A 1 269 ? -5.881 4.786 1.422 1.00 96.06 269 GLN A N 1
ATOM 2034 C CA . GLN A 1 269 ? -5.386 5.870 0.575 1.00 96.06 269 GLN A CA 1
ATOM 2035 C C . GLN A 1 269 ? -3.852 5.899 0.538 1.00 96.06 269 GLN A C 1
ATOM 2037 O O . GLN A 1 269 ? -3.270 6.012 -0.542 1.00 96.06 269 GLN A O 1
ATOM 2042 N N . GLN A 1 270 ? -3.196 5.741 1.689 1.00 96.06 270 GLN A N 1
ATOM 2043 C CA . GLN A 1 270 ? -1.737 5.654 1.784 1.00 96.06 270 GLN A CA 1
ATOM 2044 C C . GLN A 1 270 ? -1.193 4.420 1.054 1.00 96.06 270 GLN A C 1
ATOM 2046 O O . GLN A 1 270 ? -0.243 4.537 0.282 1.00 96.06 270 GLN A O 1
ATOM 2051 N N . ALA A 1 271 ? -1.829 3.256 1.211 1.00 94.44 271 ALA A N 1
ATOM 2052 C CA . ALA A 1 271 ? -1.443 2.038 0.499 1.00 94.44 271 ALA A CA 1
ATOM 2053 C C . ALA A 1 271 ? -1.567 2.193 -1.028 1.00 94.44 271 ALA A C 1
ATOM 2055 O O . ALA A 1 271 ? -0.694 1.750 -1.776 1.00 94.44 271 ALA A O 1
ATOM 2056 N N . MET A 1 272 ? -2.618 2.868 -1.505 1.00 94.50 272 MET A N 1
ATOM 2057 C CA . MET A 1 272 ? -2.789 3.169 -2.928 1.00 94.50 272 MET A CA 1
ATOM 2058 C C . MET A 1 272 ? -1.694 4.108 -3.451 1.00 94.50 272 MET A C 1
ATOM 2060 O O . MET A 1 272 ? -1.158 3.874 -4.533 1.00 94.50 272 MET A O 1
ATOM 2064 N N . GLN A 1 273 ? -1.331 5.141 -2.685 1.00 95.62 273 GLN A N 1
ATOM 2065 C CA . GLN A 1 273 ? -0.243 6.055 -3.045 1.00 95.62 273 GLN A CA 1
ATOM 2066 C C . GLN A 1 273 ? 1.111 5.340 -3.089 1.00 95.62 273 GLN A C 1
ATOM 2068 O O . GLN A 1 273 ? 1.847 5.504 -4.061 1.00 95.62 273 GLN A O 1
ATOM 2073 N N . ALA A 1 274 ? 1.413 4.505 -2.092 1.00 96.12 274 ALA A N 1
ATOM 2074 C CA . ALA A 1 274 ? 2.639 3.713 -2.059 1.00 96.12 274 ALA A CA 1
ATOM 2075 C C . ALA A 1 274 ? 2.730 2.767 -3.267 1.00 96.12 274 ALA A C 1
ATOM 2077 O O . ALA A 1 274 ? 3.762 2.698 -3.935 1.00 96.12 274 ALA A O 1
ATOM 2078 N N . LYS A 1 275 ? 1.621 2.103 -3.616 1.00 95.06 275 LYS A N 1
ATOM 2079 C CA . LYS A 1 275 ? 1.550 1.249 -4.806 1.00 95.06 275 LYS A CA 1
ATOM 2080 C C . LYS A 1 275 ? 1.795 2.036 -6.097 1.00 95.06 275 LYS A C 1
ATOM 2082 O O . LYS A 1 275 ? 2.577 1.595 -6.934 1.00 95.06 275 LYS A O 1
ATOM 2087 N N . ALA A 1 276 ? 1.179 3.208 -6.251 1.00 95.56 276 ALA A N 1
ATOM 2088 C CA . ALA A 1 276 ? 1.387 4.057 -7.425 1.00 95.56 276 ALA A CA 1
ATOM 2089 C C . ALA A 1 276 ? 2.847 4.533 -7.549 1.00 95.56 276 ALA A C 1
ATOM 2091 O O . ALA A 1 276 ? 3.394 4.572 -8.650 1.00 95.56 276 ALA A O 1
ATOM 2092 N N . GLN A 1 277 ? 3.500 4.854 -6.428 1.00 96.19 277 GLN A N 1
ATOM 2093 C CA . GLN A 1 277 ? 4.922 5.211 -6.406 1.00 96.19 277 GLN A CA 1
ATOM 2094 C C . GLN A 1 277 ? 5.814 4.031 -6.808 1.00 96.19 277 GLN A C 1
ATOM 2096 O O . GLN A 1 277 ? 6.742 4.212 -7.595 1.00 96.19 277 GLN A O 1
ATOM 2101 N N . GLN A 1 278 ? 5.512 2.824 -6.325 1.00 96.50 278 GLN A N 1
ATOM 2102 C CA . GLN A 1 278 ? 6.236 1.611 -6.704 1.00 96.50 278 GLN A CA 1
ATOM 2103 C C . GLN A 1 278 ? 6.089 1.302 -8.202 1.00 96.50 278 GLN A C 1
ATOM 2105 O O . GLN A 1 278 ? 7.077 1.005 -8.872 1.00 96.50 278 GLN A O 1
ATOM 2110 N N . GLU A 1 279 ? 4.875 1.413 -8.748 1.00 95.25 279 GLU A N 1
ATOM 2111 C CA . GLU A 1 279 ? 4.618 1.228 -10.182 1.00 95.25 279 GLU A CA 1
ATOM 2112 C C . GLU A 1 279 ? 5.352 2.278 -11.031 1.00 95.25 279 GLU A C 1
ATOM 2114 O O . GLU A 1 279 ? 5.952 1.938 -12.052 1.00 95.25 279 GLU A O 1
ATOM 2119 N N . ALA A 1 280 ? 5.374 3.540 -10.591 1.00 96.31 280 ALA A N 1
ATOM 2120 C CA . ALA A 1 280 ? 6.118 4.602 -11.264 1.00 96.31 280 ALA A CA 1
ATOM 2121 C C . ALA A 1 280 ? 7.638 4.360 -11.240 1.00 96.31 280 ALA A C 1
ATOM 2123 O O . ALA A 1 280 ? 8.309 4.585 -12.249 1.00 96.31 280 ALA A O 1
ATOM 2124 N N . ALA A 1 281 ? 8.182 3.869 -10.122 1.00 97.62 281 ALA A N 1
ATOM 2125 C CA . ALA A 1 281 ? 9.596 3.520 -10.009 1.00 97.62 281 ALA A CA 1
ATOM 2126 C C . ALA A 1 281 ? 9.974 2.369 -10.957 1.00 97.62 281 ALA A C 1
ATOM 2128 O O . ALA A 1 281 ? 10.955 2.480 -11.694 1.00 97.62 281 ALA A O 1
ATOM 2129 N N . LEU A 1 282 ? 9.155 1.312 -11.011 1.00 97.19 282 LEU A N 1
ATOM 2130 C CA . LEU A 1 282 ? 9.355 0.190 -11.932 1.00 97.19 282 LEU A CA 1
ATOM 2131 C C . LEU A 1 282 ? 9.281 0.641 -13.400 1.00 97.19 282 LEU A C 1
ATOM 2133 O O . LEU A 1 282 ? 10.116 0.251 -14.214 1.00 97.19 282 LEU A O 1
ATOM 2137 N N . ALA A 1 283 ? 8.314 1.497 -13.744 1.00 96.62 283 ALA A N 1
ATOM 2138 C CA . ALA A 1 283 ? 8.190 2.048 -15.092 1.00 96.62 283 ALA A CA 1
ATOM 2139 C C . ALA A 1 283 ? 9.412 2.899 -15.483 1.00 96.62 283 ALA A C 1
ATOM 2141 O O . ALA A 1 283 ? 9.891 2.815 -16.615 1.00 96.62 283 ALA A O 1
ATOM 2142 N N . ALA A 1 284 ? 9.953 3.688 -14.549 1.00 97.50 284 ALA A N 1
ATOM 2143 C CA . ALA A 1 284 ? 11.167 4.467 -14.776 1.00 97.50 284 ALA A CA 1
ATOM 2144 C C . ALA A 1 284 ? 12.402 3.573 -14.984 1.00 97.50 284 ALA A C 1
ATOM 2146 O O . ALA A 1 284 ? 13.245 3.877 -15.830 1.00 97.50 284 ALA A O 1
ATOM 2147 N N . GLU A 1 285 ? 12.512 2.463 -14.253 1.00 97.62 285 GLU A N 1
ATOM 2148 C CA . GLU A 1 285 ? 13.584 1.483 -14.450 1.00 97.62 285 GLU A CA 1
ATOM 2149 C C . GLU A 1 285 ? 13.486 0.804 -15.824 1.00 97.62 285 GLU A C 1
ATOM 2151 O O . GLU A 1 285 ? 14.474 0.753 -16.558 1.00 97.62 285 GLU A O 1
ATOM 2156 N N . GLN A 1 286 ? 12.288 0.371 -16.222 1.00 96.50 286 GLN A N 1
ATOM 2157 C CA . GLN A 1 286 ? 12.049 -0.202 -17.549 1.00 96.50 286 GLN A CA 1
ATOM 2158 C C . GLN A 1 286 ? 12.377 0.790 -18.670 1.00 96.50 286 GLN A C 1
ATOM 2160 O O . GLN A 1 286 ? 12.990 0.411 -19.667 1.00 96.50 286 GLN A O 1
ATOM 2165 N N . ALA A 1 287 ? 12.028 2.068 -18.503 1.00 96.81 287 ALA A N 1
ATOM 2166 C CA . ALA A 1 287 ? 12.373 3.107 -19.469 1.00 96.81 287 ALA A CA 1
ATOM 2167 C C . ALA A 1 287 ? 13.897 3.271 -19.618 1.00 96.81 287 ALA A C 1
ATOM 2169 O O . ALA A 1 287 ? 14.395 3.362 -20.740 1.00 96.81 287 ALA A O 1
ATOM 2170 N N . LYS A 1 288 ? 14.651 3.235 -18.508 1.00 97.88 288 LYS A N 1
ATOM 2171 C CA . LYS A 1 288 ? 16.125 3.264 -18.541 1.00 97.88 288 LYS A CA 1
ATOM 2172 C C . LYS A 1 288 ? 16.711 2.043 -19.251 1.00 97.88 288 LYS A C 1
ATOM 2174 O O . LYS A 1 288 ? 17.644 2.193 -20.036 1.00 97.88 288 LYS A O 1
ATOM 2179 N N . GLN A 1 289 ? 16.165 0.850 -19.007 1.00 96.81 289 GLN A N 1
ATOM 2180 C CA . GLN A 1 289 ? 16.600 -0.374 -19.690 1.00 96.81 289 GLN A CA 1
ATOM 2181 C C . GLN A 1 289 ? 16.352 -0.288 -21.203 1.00 96.81 289 GLN A C 1
ATOM 2183 O O . GLN A 1 289 ? 17.262 -0.549 -21.986 1.00 96.81 289 GLN A O 1
ATOM 2188 N N . GLN A 1 290 ? 15.170 0.172 -21.624 1.00 96.31 290 GLN A N 1
ATOM 2189 C CA . GLN A 1 290 ? 14.850 0.370 -23.043 1.00 96.31 290 GLN A CA 1
ATOM 2190 C C . GLN A 1 290 ? 15.763 1.405 -23.712 1.00 96.31 290 GLN A C 1
ATOM 2192 O O . GLN A 1 290 ? 16.170 1.229 -24.861 1.00 96.31 290 GLN A O 1
ATOM 2197 N N . GLU A 1 291 ? 16.103 2.489 -23.012 1.00 97.25 291 GLU A N 1
ATOM 2198 C CA . GLU A 1 291 ? 17.047 3.479 -23.529 1.00 97.25 291 GLU A CA 1
ATOM 2199 C C . GLU A 1 291 ? 18.448 2.880 -23.704 1.00 97.25 291 GLU A C 1
ATOM 2201 O O . GLU A 1 291 ? 19.061 3.064 -24.758 1.00 97.25 291 GLU A O 1
ATOM 2206 N N . ALA A 1 292 ? 18.929 2.110 -22.725 1.00 97.81 292 ALA A N 1
ATOM 2207 C CA . ALA A 1 292 ? 20.213 1.420 -22.809 1.00 97.81 292 ALA A CA 1
ATOM 2208 C C . ALA A 1 292 ? 20.250 0.408 -23.968 1.00 97.81 292 ALA A C 1
ATOM 2210 O O . ALA A 1 292 ? 21.213 0.384 -24.737 1.00 97.81 292 ALA A O 1
ATOM 2211 N N . GLU A 1 293 ? 19.186 -0.377 -24.160 1.00 97.56 293 GLU A N 1
ATOM 2212 C CA . GLU A 1 293 ? 19.054 -1.291 -25.300 1.00 97.56 293 GLU A CA 1
ATOM 2213 C C . GLU A 1 293 ? 19.065 -0.543 -26.635 1.00 97.56 293 GLU A C 1
ATOM 2215 O O . GLU A 1 293 ? 19.748 -0.951 -27.576 1.00 97.56 293 GLU A O 1
ATOM 2220 N N . ARG A 1 294 ? 18.357 0.588 -26.725 1.00 98.25 294 ARG A N 1
ATOM 2221 C CA . ARG A 1 294 ? 18.351 1.425 -27.928 1.00 98.25 294 ARG A CA 1
ATOM 2222 C C . ARG A 1 294 ? 19.739 1.985 -28.230 1.00 98.25 294 ARG A C 1
ATOM 2224 O O . ARG A 1 294 ? 20.152 1.983 -29.389 1.00 98.25 294 ARG A O 1
ATOM 2231 N N . GLN A 1 295 ? 20.467 2.447 -27.216 1.00 97.56 295 GLN A N 1
ATOM 2232 C CA . GLN A 1 295 ? 21.846 2.915 -27.380 1.00 97.56 295 GLN A CA 1
ATOM 2233 C C . GLN A 1 295 ? 22.770 1.778 -27.841 1.00 97.56 295 GLN A C 1
ATOM 2235 O O . GLN A 1 295 ? 23.568 1.973 -28.758 1.00 97.56 295 GLN A O 1
ATOM 2240 N N . ALA A 1 296 ? 22.620 0.575 -27.280 1.00 98.00 296 ALA A N 1
ATOM 2241 C CA . ALA A 1 296 ? 23.371 -0.602 -27.711 1.00 98.00 296 ALA A CA 1
ATOM 2242 C C . ALA A 1 296 ? 23.069 -0.984 -29.173 1.00 98.00 296 ALA A C 1
ATOM 2244 O O . ALA A 1 296 ? 23.990 -1.280 -29.932 1.00 98.00 296 ALA A O 1
ATOM 2245 N N . GLN A 1 297 ? 21.802 -0.917 -29.597 1.00 97.31 297 GLN A N 1
ATOM 2246 C CA . GLN A 1 297 ? 21.404 -1.164 -30.988 1.00 97.31 297 GLN A CA 1
ATOM 2247 C C . GLN A 1 297 ? 21.988 -0.132 -31.956 1.00 97.31 297 GLN A C 1
ATOM 2249 O O . GLN A 1 297 ? 22.461 -0.509 -33.027 1.00 97.31 297 GLN A O 1
ATOM 2254 N N . LEU A 1 298 ? 21.982 1.154 -31.588 1.00 97.38 298 LEU A N 1
ATOM 2255 C CA . LEU A 1 298 ? 22.589 2.210 -32.404 1.00 97.38 298 LEU A CA 1
ATOM 2256 C C . LEU A 1 298 ? 24.089 1.971 -32.579 1.00 97.38 298 LEU A C 1
ATOM 2258 O O . LEU A 1 298 ? 24.581 1.982 -33.704 1.00 97.38 298 LEU A O 1
ATOM 2262 N N . LYS A 1 299 ? 24.796 1.651 -31.492 1.00 97.94 299 LYS A N 1
ATOM 2263 C CA . LYS A 1 299 ? 26.222 1.321 -31.554 1.00 97.94 299 LYS A CA 1
ATOM 2264 C C . LYS A 1 299 ? 26.494 0.090 -32.428 1.00 97.94 299 LYS A C 1
ATOM 2266 O O . LYS A 1 299 ? 27.383 0.123 -33.273 1.00 97.94 299 LYS A O 1
ATOM 2271 N N . ALA A 1 300 ? 25.700 -0.972 -32.286 1.00 97.25 300 ALA A N 1
ATOM 2272 C CA . ALA A 1 300 ? 25.822 -2.163 -33.127 1.00 97.25 300 ALA A CA 1
ATOM 2273 C C . ALA A 1 300 ? 25.559 -1.856 -34.615 1.00 97.25 300 ALA A C 1
ATOM 2275 O O . ALA A 1 300 ? 26.214 -2.416 -35.495 1.00 97.25 300 ALA A O 1
ATOM 2276 N N . GLN A 1 301 ? 24.626 -0.947 -34.914 1.00 96.75 301 GLN A N 1
ATOM 2277 C CA . GLN A 1 301 ? 24.361 -0.489 -36.276 1.00 96.75 301 GLN A CA 1
ATOM 2278 C C . GLN A 1 301 ? 25.539 0.311 -36.850 1.00 96.75 301 GLN A C 1
ATOM 2280 O O . GLN A 1 301 ? 25.897 0.102 -38.010 1.00 96.75 301 GLN A O 1
ATOM 2285 N N . GLU A 1 302 ? 26.149 1.198 -36.063 1.00 97.75 302 GLU A N 1
ATOM 2286 C CA . GLU A 1 302 ? 27.349 1.947 -36.458 1.00 97.75 302 GLU A CA 1
ATOM 2287 C C . GLU A 1 302 ? 28.529 1.008 -36.746 1.00 97.75 302 GLU A C 1
ATOM 2289 O O . GLU A 1 302 ? 29.174 1.127 -37.790 1.00 97.75 302 GLU A O 1
ATOM 2294 N N . GLU A 1 303 ? 28.767 0.019 -35.881 1.00 97.81 303 GLU A N 1
ATOM 2295 C CA . GLU A 1 303 ? 29.804 -1.001 -36.081 1.00 97.81 303 GLU A CA 1
ATOM 2296 C C . GLU A 1 303 ? 29.546 -1.837 -37.346 1.00 97.81 303 GLU A C 1
ATOM 2298 O O . GLU A 1 303 ? 30.459 -2.051 -38.147 1.00 97.81 303 GLU A O 1
ATOM 2303 N N . ALA A 1 304 ? 28.297 -2.249 -37.590 1.00 97.44 304 ALA A N 1
ATOM 2304 C CA . ALA A 1 304 ? 27.922 -2.972 -38.806 1.00 97.44 304 ALA A CA 1
ATOM 2305 C C . ALA A 1 304 ? 28.127 -2.127 -40.078 1.00 97.44 304 ALA A C 1
ATOM 2307 O O . ALA A 1 304 ? 28.584 -2.640 -41.103 1.00 97.44 304 ALA A O 1
ATOM 2308 N N . GLN A 1 305 ? 27.832 -0.823 -40.026 1.00 96.62 305 GLN A N 1
ATOM 2309 C CA . GLN A 1 305 ? 28.104 0.092 -41.139 1.00 96.62 305 GLN A CA 1
ATOM 2310 C C . GLN A 1 305 ? 29.606 0.256 -41.388 1.00 96.62 305 GLN A C 1
ATOM 2312 O O . GLN A 1 305 ? 30.028 0.252 -42.546 1.00 96.62 305 GLN A O 1
ATOM 2317 N N . ALA A 1 306 ? 30.416 0.361 -40.331 1.00 97.44 306 ALA A N 1
ATOM 2318 C CA . ALA A 1 306 ? 31.869 0.435 -40.449 1.00 97.44 306 ALA A CA 1
ATOM 2319 C C . ALA A 1 306 ? 32.447 -0.835 -41.100 1.00 97.44 306 ALA A C 1
ATOM 2321 O O . ALA A 1 306 ? 33.214 -0.738 -42.060 1.00 97.44 306 ALA A O 1
ATOM 2322 N N . GLN A 1 307 ? 32.001 -2.020 -40.665 1.00 97.31 307 GLN A N 1
ATOM 2323 C CA . GLN A 1 307 ? 32.394 -3.301 -41.268 1.00 97.31 307 GLN A CA 1
ATOM 2324 C C . GLN A 1 307 ? 31.994 -3.395 -42.745 1.00 97.31 307 GLN A C 1
ATOM 2326 O O . GLN A 1 307 ? 32.781 -3.843 -43.580 1.00 97.31 307 GLN A O 1
ATOM 2331 N N . TYR A 1 308 ? 30.790 -2.936 -43.099 1.00 97.25 308 TYR A N 1
ATOM 2332 C CA . TYR A 1 308 ? 30.341 -2.909 -44.490 1.00 97.25 308 TYR A CA 1
ATOM 2333 C C . TYR A 1 308 ? 31.215 -1.995 -45.364 1.00 97.25 308 TYR A C 1
ATOM 2335 O O . TYR A 1 308 ? 31.585 -2.365 -46.481 1.00 97.25 308 TYR A O 1
ATOM 2343 N N . GLN A 1 309 ? 31.594 -0.816 -44.861 1.00 96.31 309 GLN A N 1
ATOM 2344 C CA . GLN A 1 309 ? 32.500 0.090 -45.574 1.00 96.31 309 GLN A CA 1
ATOM 2345 C C . GLN A 1 309 ? 33.888 -0.530 -45.777 1.00 96.31 309 GLN A C 1
ATOM 2347 O O . GLN A 1 309 ? 34.450 -0.435 -46.872 1.00 96.31 309 GLN A O 1
ATOM 2352 N N . GLU A 1 310 ? 34.423 -1.204 -44.759 1.00 97.50 310 GLU A N 1
ATOM 2353 C CA . GLU A 1 310 ? 35.700 -1.913 -44.851 1.00 97.50 310 GLU A CA 1
ATOM 2354 C C . GLU A 1 310 ? 35.642 -3.052 -45.880 1.00 97.50 310 GLU A C 1
ATOM 2356 O O . GLU A 1 310 ? 36.525 -3.162 -46.734 1.00 97.50 310 GLU A O 1
ATOM 2361 N N . GLN A 1 311 ? 34.560 -3.837 -45.887 1.00 97.00 311 GLN A N 1
ATOM 2362 C CA . GLN A 1 311 ? 34.340 -4.895 -46.873 1.00 97.00 311 GLN A CA 1
ATOM 2363 C C . GLN A 1 311 ? 34.260 -4.342 -48.302 1.00 97.00 311 GLN A C 1
ATOM 2365 O O . GLN A 1 311 ? 34.867 -4.901 -49.221 1.00 97.00 311 GLN A O 1
ATOM 2370 N N . MET A 1 312 ? 33.546 -3.231 -48.500 1.00 97.00 312 MET A N 1
ATOM 2371 C CA . MET A 1 312 ? 33.458 -2.558 -49.798 1.00 97.00 312 MET A CA 1
ATOM 2372 C C . MET A 1 312 ? 34.829 -2.069 -50.274 1.00 97.00 312 MET A C 1
ATOM 2374 O O . MET A 1 312 ? 35.171 -2.246 -51.445 1.00 97.00 312 MET A O 1
ATOM 2378 N N . LYS A 1 313 ? 35.646 -1.512 -49.373 1.00 96.81 313 LYS A N 1
ATOM 2379 C CA . LYS A 1 313 ? 37.020 -1.098 -49.683 1.00 96.81 313 LYS A CA 1
ATOM 2380 C C . LYS A 1 313 ? 37.898 -2.295 -50.060 1.00 96.81 313 LYS A C 1
ATOM 2382 O O . LYS A 1 313 ? 38.540 -2.266 -51.108 1.00 96.81 313 LYS A O 1
ATOM 2387 N N . ALA A 1 314 ? 37.868 -3.371 -49.275 1.00 96.31 314 ALA A N 1
ATOM 2388 C CA . ALA A 1 314 ? 38.612 -4.596 -49.568 1.00 96.31 314 ALA A CA 1
ATOM 2389 C C . ALA A 1 314 ? 38.202 -5.209 -50.921 1.00 96.31 314 ALA A C 1
ATOM 2391 O O . ALA A 1 314 ? 39.048 -5.672 -51.689 1.00 96.31 314 ALA A O 1
ATOM 2392 N N . GLN A 1 315 ? 36.909 -5.167 -51.263 1.00 95.38 315 GLN A N 1
ATOM 2393 C CA . GLN A 1 315 ? 36.416 -5.628 -52.561 1.00 95.38 315 GLN A CA 1
ATOM 2394 C C . GLN A 1 315 ? 36.944 -4.767 -53.719 1.00 95.38 315 GLN A C 1
ATOM 2396 O O . GLN A 1 315 ? 37.341 -5.316 -54.750 1.00 95.38 315 GLN A O 1
ATOM 2401 N N . GLN A 1 316 ? 36.979 -3.441 -53.560 1.00 95.00 316 GLN A N 1
ATOM 2402 C CA . GLN A 1 316 ? 37.550 -2.531 -54.559 1.00 95.00 316 GLN A CA 1
ATOM 2403 C C . GLN A 1 316 ? 39.049 -2.778 -54.761 1.00 95.00 316 GLN A C 1
ATOM 2405 O O . GLN A 1 316 ? 39.504 -2.881 -55.901 1.00 95.00 316 GLN A O 1
ATOM 2410 N N . GLU A 1 317 ? 39.810 -2.946 -53.679 1.00 95.94 317 GLU A N 1
ATOM 2411 C CA . GLU A 1 317 ? 41.239 -3.269 -53.745 1.00 95.94 317 GLU A CA 1
ATOM 2412 C C . GLU A 1 317 ? 41.480 -4.612 -54.449 1.00 95.94 317 GLU A C 1
ATOM 2414 O O . GLU A 1 317 ? 42.321 -4.704 -55.347 1.00 95.94 317 GLU A O 1
ATOM 2419 N N . ALA A 1 318 ? 40.687 -5.640 -54.132 1.00 95.69 318 ALA A N 1
ATOM 2420 C CA . ALA A 1 318 ? 40.764 -6.937 -54.800 1.00 95.69 318 ALA A CA 1
ATOM 2421 C C . ALA A 1 318 ? 40.441 -6.844 -56.305 1.00 95.69 318 ALA A C 1
ATOM 2423 O O . ALA A 1 318 ? 4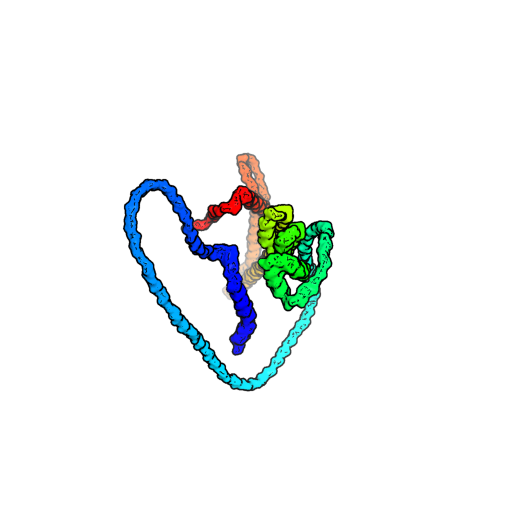1.089 -7.501 -57.127 1.00 95.69 318 ALA A O 1
ATOM 2424 N N . GLN A 1 319 ? 39.465 -6.018 -56.698 1.00 93.75 319 GLN A N 1
ATOM 2425 C CA . GLN A 1 319 ? 39.166 -5.760 -58.111 1.00 93.75 319 GLN A CA 1
ATOM 2426 C C . GLN A 1 319 ? 40.321 -5.041 -58.815 1.00 93.75 319 GLN A C 1
ATOM 2428 O O . GLN A 1 319 ? 40.708 -5.451 -59.912 1.00 93.75 319 GLN A O 1
ATOM 2433 N N . ALA A 1 320 ? 40.911 -4.025 -58.180 1.00 94.81 320 ALA A N 1
ATOM 2434 C CA . ALA A 1 320 ? 42.065 -3.308 -58.715 1.00 94.81 320 ALA A CA 1
ATOM 2435 C C . ALA A 1 320 ? 43.270 -4.244 -58.918 1.00 94.81 320 ALA A C 1
ATOM 2437 O O . ALA A 1 320 ? 43.902 -4.223 -59.976 1.00 94.81 320 ALA A O 1
ATOM 2438 N N . GLN A 1 321 ? 43.540 -5.138 -57.961 1.00 95.56 321 GLN A N 1
ATOM 2439 C CA . GLN A 1 321 ? 44.595 -6.149 -58.084 1.00 95.56 321 GLN A CA 1
ATOM 2440 C C . GLN A 1 321 ? 44.343 -7.116 -59.247 1.00 95.56 321 GLN A C 1
ATOM 2442 O O . GLN A 1 321 ? 45.256 -7.384 -60.030 1.00 95.56 321 GLN A O 1
ATOM 2447 N N . ARG A 1 322 ? 43.106 -7.605 -59.420 1.00 95.75 322 ARG A N 1
ATOM 2448 C CA . ARG A 1 322 ? 42.749 -8.463 -60.567 1.00 95.75 322 ARG A CA 1
ATOM 2449 C C . ARG A 1 322 ? 42.936 -7.745 -61.901 1.00 95.75 322 ARG A C 1
ATOM 2451 O O . ARG A 1 322 ? 43.452 -8.342 -62.843 1.00 95.75 322 ARG A O 1
ATOM 2458 N N . GLN A 1 323 ? 42.550 -6.471 -61.990 1.00 91.12 323 GLN A N 1
ATOM 2459 C CA . GLN A 1 323 ? 42.771 -5.664 -63.193 1.00 91.12 323 GLN A CA 1
ATOM 2460 C C . GLN A 1 323 ? 44.266 -5.485 -63.485 1.00 91.12 323 GLN A C 1
ATOM 2462 O O . GLN A 1 323 ? 44.686 -5.650 -64.630 1.00 91.12 323 GLN A O 1
ATOM 2467 N N . ALA A 1 324 ? 45.078 -5.217 -62.460 1.00 92.94 324 ALA A N 1
ATOM 2468 C CA . ALA A 1 324 ? 46.528 -5.112 -62.599 1.00 92.94 324 ALA A CA 1
ATOM 2469 C C . ALA A 1 324 ? 47.162 -6.434 -63.073 1.00 92.94 324 ALA A C 1
ATOM 2471 O O . ALA A 1 324 ? 47.995 -6.422 -63.978 1.00 92.94 324 ALA A O 1
ATOM 2472 N N . GLN A 1 325 ? 46.727 -7.577 -62.531 1.00 94.31 325 GLN A N 1
ATOM 2473 C CA . GLN A 1 325 ? 47.186 -8.903 -62.963 1.00 94.31 325 GLN A CA 1
ATOM 2474 C C . GLN A 1 325 ? 46.802 -9.207 -64.415 1.00 94.31 325 GLN A C 1
ATOM 2476 O O . GLN A 1 325 ? 47.652 -9.632 -65.196 1.00 94.31 325 GLN A O 1
ATOM 2481 N N . MET A 1 326 ? 45.547 -8.947 -64.798 1.00 92.38 326 MET A N 1
ATOM 2482 C CA . MET A 1 326 ? 45.086 -9.097 -66.184 1.00 92.38 326 MET A CA 1
ATOM 2483 C C . MET A 1 326 ? 45.911 -8.236 -67.142 1.00 92.38 326 MET A C 1
ATOM 2485 O O . MET A 1 326 ? 46.338 -8.711 -68.193 1.00 92.38 326 MET A O 1
ATOM 2489 N N . LYS A 1 327 ? 46.182 -6.982 -66.765 1.00 89.81 327 LYS A N 1
ATOM 2490 C CA . LYS A 1 327 ? 47.012 -6.062 -67.546 1.00 89.81 327 LYS A CA 1
ATOM 2491 C C . LYS A 1 327 ? 48.438 -6.597 -67.716 1.00 89.81 327 LYS A C 1
ATOM 2493 O O . LYS A 1 327 ? 48.922 -6.674 -68.842 1.00 89.81 327 LYS A O 1
ATOM 2498 N N . ALA A 1 328 ? 49.077 -7.043 -66.635 1.00 91.31 328 ALA A N 1
ATOM 2499 C CA . ALA A 1 328 ? 50.416 -7.632 -66.686 1.00 91.31 328 ALA A CA 1
ATOM 2500 C C . ALA A 1 328 ? 50.467 -8.902 -67.560 1.00 91.31 328 ALA A C 1
ATOM 2502 O O . ALA A 1 328 ? 51.416 -9.100 -68.320 1.00 91.31 328 ALA A O 1
ATOM 2503 N N . GLN A 1 329 ? 49.428 -9.744 -67.506 1.00 91.62 329 GLN A N 1
ATOM 2504 C CA . GLN A 1 329 ? 49.319 -10.939 -68.346 1.00 91.62 329 GLN A CA 1
ATOM 2505 C C . GLN A 1 329 ? 49.183 -10.586 -69.835 1.00 91.62 329 GLN A C 1
ATOM 2507 O O . GLN A 1 329 ? 49.843 -11.205 -70.673 1.00 91.62 329 GLN A O 1
ATOM 2512 N N . GLN A 1 330 ? 48.372 -9.577 -70.172 1.00 84.69 330 GLN A N 1
ATOM 2513 C CA . GLN A 1 330 ? 48.243 -9.077 -71.544 1.00 84.69 330 GLN A CA 1
ATOM 2514 C C . GLN A 1 330 ? 49.568 -8.518 -72.069 1.00 84.69 330 GLN A C 1
ATOM 2516 O O . GLN A 1 330 ? 49.973 -8.857 -73.181 1.00 84.69 330 GLN A O 1
ATOM 2521 N N . GLU A 1 331 ? 50.272 -7.713 -71.269 1.00 86.50 331 GLU A N 1
ATOM 2522 C CA . GLU A 1 331 ? 51.588 -7.172 -71.627 1.00 86.50 331 GLU A CA 1
ATOM 2523 C C . GLU A 1 331 ? 52.616 -8.288 -71.873 1.00 86.50 331 GLU A C 1
ATOM 2525 O O . GLU A 1 331 ? 53.348 -8.254 -72.865 1.00 86.50 331 GLU A O 1
ATOM 2530 N N . ALA A 1 332 ? 52.650 -9.311 -71.012 1.00 88.31 332 ALA A N 1
ATOM 2531 C CA . ALA A 1 332 ? 53.533 -10.464 -71.182 1.00 88.31 332 ALA A CA 1
ATOM 2532 C C . ALA A 1 332 ? 53.226 -11.244 -72.474 1.00 88.31 332 ALA A C 1
ATOM 2534 O O . ALA A 1 332 ? 54.143 -11.582 -73.227 1.00 88.31 332 ALA A O 1
ATOM 2535 N N . TYR A 1 333 ? 51.943 -11.480 -72.769 1.00 89.38 333 TYR A N 1
ATOM 2536 C CA . TYR A 1 333 ? 51.507 -12.152 -73.995 1.00 89.38 333 TYR A CA 1
ATOM 2537 C C . TYR A 1 333 ? 51.867 -11.353 -75.257 1.00 89.38 333 TYR A C 1
ATOM 2539 O O . TYR A 1 333 ? 52.396 -11.912 -76.219 1.00 89.38 333 TYR A O 1
ATOM 2547 N N . GLN A 1 334 ? 51.644 -10.034 -75.249 1.00 81.56 334 GLN A N 1
ATOM 2548 C CA . GLN A 1 334 ? 52.017 -9.158 -76.362 1.00 81.56 334 GLN A CA 1
ATOM 2549 C C . GLN A 1 334 ? 53.528 -9.172 -76.616 1.00 81.56 334 GLN A C 1
ATOM 2551 O O . GLN A 1 334 ? 53.949 -9.338 -77.762 1.00 81.56 334 GLN A O 1
ATOM 2556 N N . LYS A 1 335 ? 54.350 -9.079 -75.559 1.00 83.44 335 LYS A N 1
ATOM 2557 C CA . LYS A 1 335 ? 55.814 -9.197 -75.668 1.00 83.44 335 LYS A CA 1
ATOM 2558 C C . LYS A 1 335 ? 56.231 -10.536 -76.281 1.00 83.44 335 LYS A C 1
ATOM 2560 O O . LYS A 1 335 ? 57.085 -10.566 -77.165 1.00 83.44 335 LYS A O 1
ATOM 2565 N N . GLN A 1 336 ? 55.602 -11.639 -75.870 1.00 87.31 336 GLN A N 1
ATOM 2566 C CA . GLN A 1 336 ? 55.869 -12.968 -76.429 1.00 87.31 336 GLN A CA 1
ATOM 2567 C C . GLN A 1 336 ? 55.506 -13.059 -77.922 1.00 87.31 336 GLN A C 1
ATOM 2569 O O . GLN A 1 336 ? 56.273 -13.611 -78.714 1.00 87.31 336 GLN A O 1
ATOM 2574 N N . MET A 1 337 ? 54.357 -12.505 -78.317 1.00 85.25 337 MET A N 1
ATOM 2575 C CA . MET A 1 337 ? 53.920 -12.437 -79.716 1.00 85.25 337 MET A CA 1
ATOM 2576 C C . MET A 1 337 ? 54.876 -11.612 -80.580 1.00 85.25 337 MET A C 1
ATOM 2578 O O . MET A 1 337 ? 55.252 -12.053 -81.666 1.00 85.25 337 MET A O 1
ATOM 2582 N N . GLN A 1 338 ? 55.315 -10.450 -80.094 1.00 78.81 338 GLN A N 1
ATOM 2583 C CA . GLN A 1 338 ? 56.288 -9.616 -80.802 1.00 78.81 338 GLN A CA 1
ATOM 2584 C C . GLN A 1 338 ? 57.633 -10.318 -80.966 1.00 78.81 338 GLN A C 1
ATOM 2586 O O . GLN A 1 338 ? 58.185 -10.324 -82.066 1.00 78.81 338 GLN A O 1
ATOM 2591 N N . ALA A 1 339 ? 58.126 -10.983 -79.918 1.00 80.75 339 ALA A N 1
ATOM 2592 C CA . ALA A 1 339 ? 59.354 -11.768 -79.999 1.00 80.75 339 ALA A CA 1
ATOM 2593 C C . ALA A 1 339 ? 59.262 -12.876 -81.067 1.00 80.75 339 ALA A C 1
ATOM 2595 O O . ALA A 1 339 ? 60.195 -13.056 -81.848 1.00 80.75 339 ALA A O 1
ATOM 2596 N N . ARG A 1 340 ? 58.121 -13.578 -81.162 1.00 83.94 340 ARG A N 1
ATOM 2597 C CA . ARG A 1 340 ? 57.883 -14.590 -82.210 1.00 83.94 340 ARG A CA 1
ATOM 2598 C C . ARG A 1 340 ? 57.794 -13.989 -83.613 1.00 83.94 340 ARG A C 1
ATOM 2600 O O . ARG A 1 340 ? 58.365 -14.548 -84.543 1.00 83.94 340 ARG A O 1
ATOM 2607 N N . MET A 1 341 ? 57.104 -12.860 -83.771 1.00 71.94 341 MET A N 1
ATOM 2608 C CA . MET A 1 341 ? 56.991 -12.153 -85.055 1.00 71.94 341 MET A CA 1
ATOM 2609 C C . MET A 1 341 ? 58.365 -11.720 -85.579 1.00 71.94 341 MET A C 1
ATOM 2611 O O . MET A 1 341 ? 58.678 -11.961 -86.743 1.00 71.94 341 MET A O 1
ATOM 2615 N N . HIS A 1 342 ? 59.215 -11.168 -84.707 1.00 69.94 342 HIS A N 1
ATOM 2616 C CA . HIS A 1 342 ? 60.585 -10.794 -85.063 1.00 69.94 342 HIS A CA 1
ATOM 2617 C C . HIS A 1 342 ? 61.465 -11.996 -85.434 1.00 69.94 342 HIS A C 1
ATOM 2619 O O . HIS A 1 342 ? 62.323 -11.866 -86.302 1.00 69.94 342 HIS A O 1
ATOM 2625 N N . GLN A 1 343 ? 61.243 -13.170 -84.834 1.00 74.38 343 GLN A N 1
ATOM 2626 C CA . GLN A 1 343 ? 61.944 -14.399 -85.229 1.00 74.38 343 GLN A CA 1
ATOM 2627 C C . GLN A 1 343 ? 61.477 -14.948 -86.588 1.00 74.38 343 GLN A C 1
ATOM 2629 O O . GLN A 1 343 ? 62.276 -15.546 -87.302 1.00 74.38 343 GLN A O 1
ATOM 2634 N N . ALA A 1 344 ? 60.204 -14.761 -86.952 1.00 72.44 344 ALA A N 1
ATOM 2635 C CA . ALA A 1 344 ? 59.616 -15.349 -88.157 1.00 72.44 344 ALA A CA 1
ATOM 2636 C C . ALA A 1 344 ? 59.846 -14.530 -89.442 1.00 72.44 344 ALA A C 1
ATOM 2638 O O . ALA A 1 344 ? 59.885 -15.110 -90.527 1.00 72.44 344 ALA A O 1
ATOM 2639 N N . ASN A 1 345 ? 59.983 -13.202 -89.357 1.00 61.78 345 ASN A N 1
ATOM 2640 C CA . ASN A 1 345 ? 60.247 -12.352 -90.522 1.00 61.78 345 ASN A CA 1
ATOM 2641 C C . ASN A 1 345 ? 60.978 -11.054 -90.113 1.00 61.78 345 ASN A C 1
ATOM 2643 O O . ASN A 1 345 ? 60.328 -10.110 -89.656 1.00 61.78 345 ASN A O 1
ATOM 2647 N N . PRO A 1 346 ? 62.306 -10.959 -90.305 1.00 63.72 346 PRO A N 1
ATOM 2648 C CA . PRO A 1 346 ? 63.084 -9.788 -89.895 1.00 63.72 346 PRO A CA 1
ATOM 2649 C C . PRO A 1 346 ? 62.761 -8.503 -90.684 1.00 63.72 346 PRO A C 1
ATOM 2651 O O . PRO A 1 346 ? 63.186 -7.432 -90.266 1.00 63.72 346 PRO A O 1
ATOM 2654 N N . ASN A 1 347 ? 61.984 -8.584 -91.776 1.00 60.56 347 ASN A N 1
ATOM 2655 C CA . ASN A 1 347 ? 61.577 -7.442 -92.612 1.00 60.56 347 ASN A CA 1
ATOM 2656 C C . ASN A 1 347 ? 60.097 -7.035 -92.440 1.00 60.56 347 ASN A C 1
ATOM 2658 O O . ASN A 1 347 ? 59.552 -6.319 -93.283 1.00 60.56 347 ASN A O 1
ATOM 2662 N N . ALA A 1 348 ? 59.408 -7.499 -91.392 1.00 51.69 348 ALA A N 1
ATOM 2663 C CA . ALA A 1 348 ? 58.022 -7.103 -91.144 1.00 51.69 348 ALA A CA 1
ATOM 2664 C C . ALA A 1 348 ? 57.913 -5.596 -90.792 1.00 51.69 348 ALA A C 1
ATOM 2666 O O . ALA A 1 348 ? 58.739 -5.090 -90.028 1.00 51.69 348 ALA A O 1
ATOM 2667 N N . PRO A 1 349 ? 56.908 -4.866 -91.319 1.00 52.62 349 PRO A N 1
ATOM 2668 C CA . PRO A 1 349 ? 56.700 -3.453 -91.007 1.00 52.62 349 PRO A CA 1
ATOM 2669 C C . PRO A 1 349 ? 56.481 -3.250 -89.504 1.00 52.62 349 PRO A C 1
ATOM 2671 O O . PRO A 1 349 ? 55.789 -4.035 -88.854 1.00 52.62 349 PRO A O 1
ATOM 2674 N N . ILE A 1 350 ? 57.083 -2.185 -88.969 1.00 56.28 350 ILE A N 1
ATOM 2675 C CA . ILE A 1 350 ? 57.063 -1.830 -87.547 1.00 56.28 350 ILE A CA 1
ATOM 2676 C C . ILE A 1 350 ? 55.608 -1.573 -87.137 1.00 56.28 350 ILE A C 1
ATOM 2678 O O . ILE A 1 350 ? 55.035 -0.528 -87.442 1.00 56.28 350 ILE A O 1
ATOM 2682 N N . MET A 1 351 ? 54.984 -2.557 -86.489 1.00 55.72 351 MET A N 1
ATOM 2683 C CA . MET A 1 351 ? 53.701 -2.353 -85.824 1.00 55.72 351 MET A CA 1
ATOM 2684 C C . MET A 1 351 ? 53.893 -1.379 -84.656 1.00 55.72 351 MET A C 1
ATOM 2686 O O . MET A 1 351 ? 54.977 -1.370 -84.066 1.00 55.72 351 MET A O 1
ATOM 2690 N N . PRO A 1 352 ? 52.867 -0.577 -84.309 1.00 63.78 352 PRO A N 1
ATOM 2691 C CA . PRO A 1 352 ? 52.944 0.306 -83.154 1.00 63.78 352 PRO A CA 1
ATOM 2692 C C . PRO A 1 352 ? 53.377 -0.494 -81.931 1.00 63.78 352 PRO A C 1
ATOM 2694 O O . PRO A 1 352 ? 52.920 -1.628 -81.725 1.00 63.78 352 PRO A O 1
ATOM 2697 N N . THR A 1 353 ? 54.295 0.075 -81.155 1.00 68.75 353 THR A N 1
ATOM 2698 C CA . THR A 1 353 ? 54.861 -0.615 -79.994 1.00 68.75 353 THR A CA 1
ATOM 2699 C C . THR A 1 353 ? 53.738 -0.958 -79.004 1.00 68.75 353 THR A C 1
ATOM 2701 O O . THR A 1 353 ? 52.681 -0.314 -79.015 1.00 68.75 353 THR A O 1
ATOM 2704 N N . PRO A 1 354 ? 53.909 -1.970 -78.130 1.00 60.88 354 PRO A N 1
ATOM 2705 C CA . PRO A 1 354 ? 52.915 -2.269 -77.094 1.00 60.88 354 PRO A CA 1
ATOM 2706 C C . PRO A 1 354 ? 52.565 -1.024 -76.280 1.00 60.88 354 PRO A C 1
ATOM 2708 O O . PRO A 1 354 ? 51.413 -0.816 -75.920 1.00 60.88 354 PRO A O 1
ATOM 2711 N N . GLU A 1 355 ? 53.558 -0.165 -76.064 1.00 70.38 355 GLU A N 1
ATOM 2712 C CA . GLU A 1 355 ? 53.442 1.100 -75.353 1.00 70.38 355 GLU A CA 1
ATOM 2713 C C . GLU A 1 355 ? 52.570 2.114 -76.112 1.00 70.38 355 GLU A C 1
ATOM 2715 O O . GLU A 1 355 ? 51.692 2.732 -75.516 1.00 70.38 355 GLU A O 1
ATOM 2720 N N . GLU A 1 356 ? 52.700 2.218 -77.440 1.00 72.69 356 GLU A N 1
ATOM 2721 C CA . GLU A 1 356 ? 51.827 3.060 -78.271 1.00 72.69 356 GLU A CA 1
ATOM 2722 C C . GLU A 1 356 ? 50.387 2.535 -78.344 1.00 72.69 356 GLU A C 1
ATOM 2724 O O . GLU A 1 356 ? 49.433 3.318 -78.283 1.00 72.69 356 GLU A O 1
ATOM 2729 N N . GLN A 1 357 ? 50.193 1.215 -78.450 1.00 70.69 357 GLN A N 1
ATOM 2730 C CA . GLN A 1 357 ? 48.851 0.622 -78.393 1.00 70.69 357 GLN A CA 1
ATOM 2731 C C . GLN A 1 357 ? 48.212 0.823 -77.016 1.00 70.69 357 GLN A C 1
ATOM 2733 O O . GLN A 1 357 ? 47.031 1.166 -76.919 1.00 70.69 357 GLN A O 1
ATOM 2738 N N . GLN A 1 358 ? 48.993 0.664 -75.950 1.00 72.38 358 GLN A N 1
ATOM 2739 C CA . GLN A 1 358 ? 48.550 0.866 -74.580 1.00 72.38 358 GLN A CA 1
ATOM 2740 C C . GLN A 1 358 ? 48.223 2.335 -74.292 1.00 72.38 358 GLN A C 1
ATOM 2742 O O . GLN A 1 358 ? 47.189 2.608 -73.683 1.00 72.38 358 GLN A O 1
ATOM 2747 N N . ALA A 1 359 ? 49.032 3.277 -74.779 1.00 75.38 359 ALA A N 1
ATOM 2748 C CA . ALA A 1 359 ? 48.765 4.709 -74.674 1.00 75.38 359 ALA A CA 1
ATOM 2749 C C . ALA A 1 359 ? 47.470 5.093 -75.406 1.00 75.38 359 ALA A C 1
ATOM 2751 O O . ALA A 1 359 ? 46.638 5.813 -74.854 1.00 75.38 359 ALA A O 1
ATOM 2752 N N . ARG A 1 360 ? 47.235 4.548 -76.610 1.00 79.50 360 ARG A N 1
ATOM 2753 C CA . ARG A 1 360 ? 45.966 4.743 -77.336 1.00 79.50 360 ARG A CA 1
ATOM 2754 C C . ARG A 1 360 ? 44.771 4.169 -76.574 1.00 79.50 360 ARG A C 1
ATOM 2756 O O . ARG A 1 360 ? 43.725 4.811 -76.517 1.00 79.50 360 ARG A O 1
ATOM 2763 N N . MET A 1 361 ? 44.919 2.994 -75.964 1.00 73.31 361 MET A N 1
ATOM 2764 C CA . MET A 1 361 ? 43.844 2.364 -75.192 1.00 73.31 361 MET A CA 1
ATOM 2765 C C . MET A 1 361 ? 43.532 3.130 -73.895 1.00 73.31 361 MET A C 1
ATOM 2767 O O . MET A 1 361 ? 42.363 3.309 -73.557 1.00 73.31 361 MET A O 1
ATOM 2771 N N . GLN A 1 362 ? 44.554 3.632 -73.193 1.00 76.19 362 GLN A N 1
ATOM 2772 C CA . GLN A 1 362 ? 44.376 4.479 -72.008 1.00 76.19 362 GLN A CA 1
ATOM 2773 C C . GLN A 1 362 ? 43.730 5.822 -72.358 1.00 76.19 362 GLN A C 1
ATOM 2775 O O . GLN A 1 362 ? 42.797 6.236 -71.673 1.00 76.19 362 GLN A O 1
ATOM 2780 N N . ALA A 1 363 ? 44.156 6.466 -73.450 1.00 79.81 363 ALA A N 1
ATOM 2781 C CA . ALA A 1 363 ? 43.528 7.694 -73.937 1.00 79.81 363 ALA A CA 1
ATOM 2782 C C . ALA A 1 363 ? 42.037 7.476 -74.253 1.00 79.81 363 ALA A C 1
ATOM 2784 O O . ALA A 1 363 ? 41.196 8.302 -73.897 1.00 79.81 363 ALA A O 1
ATOM 2785 N N . TYR A 1 364 ? 41.691 6.328 -74.845 1.00 83.25 364 TYR A N 1
ATOM 2786 C CA . TYR A 1 364 ? 40.300 5.957 -75.101 1.00 83.25 364 TYR A CA 1
ATOM 2787 C C . TYR A 1 364 ? 39.496 5.711 -73.809 1.00 83.25 364 TYR A C 1
ATOM 2789 O O . TYR A 1 364 ? 38.370 6.194 -73.684 1.00 83.25 364 TYR A O 1
ATOM 2797 N N . GLN A 1 365 ? 40.064 5.022 -72.809 1.00 76.25 365 GLN A N 1
ATOM 2798 C CA . GLN A 1 365 ? 39.403 4.843 -71.505 1.00 76.25 365 GLN A CA 1
ATOM 2799 C C . GLN A 1 365 ? 39.162 6.174 -70.782 1.00 76.25 365 GLN A C 1
ATOM 2801 O O . GLN A 1 365 ? 38.061 6.393 -70.274 1.00 76.25 365 GLN A O 1
ATOM 2806 N N . GLN A 1 366 ? 40.147 7.077 -70.772 1.00 83.81 366 GLN A N 1
ATOM 2807 C CA . GLN A 1 366 ? 39.990 8.413 -70.190 1.00 83.81 366 GLN A CA 1
ATOM 2808 C C . GLN A 1 366 ? 38.905 9.218 -70.914 1.00 83.81 366 GLN A C 1
ATOM 2810 O O . GLN A 1 366 ? 38.083 9.867 -70.267 1.00 83.81 366 GLN A O 1
ATOM 2815 N N . GLN A 1 367 ? 38.839 9.125 -72.246 1.00 87.38 367 GLN A N 1
ATOM 2816 C CA . GLN A 1 367 ? 37.781 9.760 -73.032 1.00 87.38 367 GLN A CA 1
ATOM 2817 C C . GLN A 1 367 ? 36.389 9.239 -72.639 1.00 87.38 367 GLN A C 1
ATOM 2819 O O . GLN A 1 367 ? 35.454 10.027 -72.490 1.00 87.38 367 GLN A O 1
ATOM 2824 N N . MET A 1 368 ? 36.250 7.928 -72.420 1.00 85.88 368 MET A N 1
ATOM 2825 C CA . MET A 1 368 ? 34.993 7.317 -71.980 1.00 85.88 368 MET A CA 1
ATOM 2826 C C . MET A 1 368 ? 34.599 7.719 -70.553 1.00 85.88 368 MET A C 1
ATOM 2828 O O . MET A 1 368 ? 33.422 7.982 -70.305 1.00 85.88 368 MET A O 1
ATOM 2832 N N . GLN A 1 369 ? 35.551 7.809 -69.621 1.00 81.19 369 GLN A N 1
ATOM 2833 C CA . GLN A 1 369 ? 35.281 8.291 -68.260 1.00 81.19 369 GLN A CA 1
ATOM 2834 C C . GLN A 1 369 ? 34.835 9.757 -68.262 1.00 81.19 369 GLN A C 1
ATOM 2836 O O . GLN A 1 369 ? 33.786 10.074 -67.703 1.00 81.19 369 GLN A O 1
ATOM 2841 N N . ALA A 1 370 ? 35.551 10.626 -68.981 1.00 85.31 370 ALA A N 1
ATOM 2842 C CA . ALA A 1 370 ? 35.171 12.030 -69.136 1.00 85.31 370 ALA A CA 1
ATOM 2843 C C . ALA A 1 370 ? 33.775 12.189 -69.769 1.00 85.31 370 ALA A C 1
ATOM 2845 O O . ALA A 1 370 ? 33.016 13.093 -69.415 1.00 85.31 370 ALA A O 1
ATOM 2846 N N . TYR A 1 371 ? 33.405 11.293 -70.690 1.00 88.69 371 TYR A N 1
ATOM 2847 C CA . TYR A 1 371 ? 32.062 11.249 -71.263 1.00 88.69 371 TYR A CA 1
ATOM 2848 C C . TYR A 1 371 ? 30.991 10.850 -70.230 1.00 88.69 371 TYR A C 1
ATOM 2850 O O . TYR A 1 371 ? 29.947 11.500 -70.158 1.00 88.69 371 TYR A O 1
ATOM 2858 N N . GLN A 1 372 ? 31.247 9.839 -69.390 1.00 82.69 372 GLN A N 1
ATOM 2859 C CA . GLN A 1 372 ? 30.319 9.436 -68.323 1.00 82.69 372 GLN A CA 1
ATOM 2860 C C . GLN A 1 372 ? 30.136 10.522 -67.256 1.00 82.69 372 GLN A C 1
ATOM 2862 O O . GLN A 1 372 ? 29.013 10.754 -66.804 1.00 82.69 372 GLN A O 1
ATOM 2867 N N . GLU A 1 373 ? 31.206 11.216 -66.868 1.00 85.44 373 GLU A N 1
ATOM 2868 C CA . GLU A 1 373 ? 31.118 12.338 -65.926 1.00 85.44 373 GLU A CA 1
ATOM 2869 C C . GLU A 1 373 ? 30.329 13.511 -66.511 1.00 85.44 373 GLU A C 1
ATOM 2871 O O . GLU A 1 373 ? 29.466 14.066 -65.828 1.00 85.44 373 GLU A O 1
ATOM 2876 N N . ARG A 1 374 ? 30.530 13.831 -67.799 1.00 89.69 374 ARG A N 1
ATOM 2877 C CA . ARG A 1 374 ? 29.695 14.817 -68.505 1.00 89.69 374 ARG A CA 1
ATOM 2878 C C . ARG A 1 374 ? 28.221 14.422 -68.518 1.00 89.69 374 ARG A C 1
ATOM 2880 O O . ARG A 1 374 ? 27.378 15.287 -68.303 1.00 89.69 374 ARG A O 1
ATOM 2887 N N . LEU A 1 375 ? 27.902 13.143 -68.726 1.00 82.00 375 LEU A N 1
ATOM 2888 C CA . LEU A 1 375 ? 26.523 12.648 -68.652 1.00 82.00 375 LEU A CA 1
ATOM 2889 C C . LEU A 1 375 ? 25.937 12.796 -67.243 1.00 82.00 375 LEU A C 1
ATOM 2891 O O . LEU A 1 375 ? 24.827 13.301 -67.103 1.00 82.00 375 LEU A O 1
ATOM 2895 N N . LYS A 1 376 ? 26.674 12.412 -66.193 1.00 82.25 376 LYS A N 1
ATOM 2896 C CA . LYS A 1 376 ? 26.221 12.594 -64.802 1.00 82.25 376 LYS A CA 1
ATOM 2897 C C . LYS A 1 376 ? 25.972 14.063 -64.470 1.00 82.25 376 LYS A C 1
ATOM 2899 O O . LYS A 1 376 ? 24.927 14.379 -63.910 1.00 82.25 376 LYS A O 1
ATOM 2904 N N . ALA A 1 377 ? 26.893 14.951 -64.840 1.00 82.50 377 ALA A N 1
ATOM 2905 C CA . ALA A 1 377 ? 26.738 16.387 -64.634 1.00 82.50 377 ALA A CA 1
ATOM 2906 C C . ALA A 1 377 ? 25.533 16.948 -65.407 1.00 82.50 377 ALA A C 1
ATOM 2908 O O . ALA A 1 377 ? 24.777 17.746 -64.861 1.00 82.50 377 ALA A O 1
ATOM 2909 N N . TYR A 1 378 ? 25.309 16.485 -66.642 1.00 84.69 378 TYR A N 1
ATOM 2910 C CA . TYR A 1 378 ? 24.141 16.853 -67.443 1.00 84.69 378 TYR A CA 1
ATOM 2911 C C . TYR A 1 378 ? 22.822 16.461 -66.755 1.00 84.69 378 TYR A C 1
ATOM 2913 O O . TYR A 1 378 ? 21.940 17.305 -66.613 1.00 84.69 378 TYR A O 1
ATOM 2921 N N . TYR A 1 379 ? 22.700 15.225 -66.255 1.00 78.12 379 TYR A N 1
ATOM 2922 C CA . TYR A 1 379 ? 21.489 14.780 -65.551 1.00 78.12 379 TYR A CA 1
ATOM 2923 C C . TYR A 1 379 ? 21.303 15.453 -64.183 1.00 78.12 379 TYR A C 1
ATOM 2925 O O . TYR A 1 379 ? 20.181 15.813 -63.830 1.00 78.12 379 TYR A O 1
ATOM 2933 N N . ALA A 1 380 ? 22.384 15.685 -63.432 1.00 77.62 380 ALA A N 1
ATOM 2934 C CA . ALA A 1 380 ? 22.327 16.429 -62.173 1.00 77.62 380 ALA A CA 1
ATOM 2935 C C . ALA A 1 380 ? 21.881 17.888 -62.387 1.00 77.62 380 ALA A C 1
ATOM 2937 O O . ALA A 1 380 ? 21.079 18.404 -61.612 1.00 77.62 380 ALA A O 1
ATOM 2938 N N . ALA A 1 381 ? 22.338 18.533 -63.465 1.00 78.12 381 ALA A N 1
ATOM 2939 C CA . ALA A 1 381 ? 21.916 19.884 -63.830 1.00 78.12 381 ALA A CA 1
ATOM 2940 C C . ALA A 1 381 ? 20.456 19.933 -64.313 1.00 78.12 381 ALA A C 1
ATOM 2942 O O . ALA A 1 381 ? 19.739 20.882 -64.005 1.00 78.12 381 ALA A O 1
ATOM 2943 N N . GLN A 1 382 ? 19.984 18.903 -65.023 1.00 74.06 382 GLN A N 1
ATOM 2944 C CA . GLN A 1 382 ? 18.589 18.811 -65.463 1.00 74.06 382 GLN A CA 1
ATOM 2945 C C . GLN A 1 382 ? 17.621 18.617 -64.282 1.00 74.06 382 GLN A C 1
ATOM 2947 O O . GLN A 1 382 ? 16.544 19.206 -64.276 1.00 74.06 382 GLN A O 1
ATOM 2952 N N . ALA A 1 383 ? 18.030 17.878 -63.242 1.00 68.00 383 ALA A N 1
ATOM 2953 C CA . ALA A 1 383 ? 17.271 17.738 -61.994 1.00 68.00 383 ALA A CA 1
ATOM 2954 C C . ALA A 1 383 ? 17.180 19.045 -61.177 1.00 68.00 383 ALA A C 1
ATOM 2956 O O . ALA A 1 383 ? 16.329 19.161 -60.298 1.00 68.00 383 ALA A O 1
ATOM 2957 N N . GLN A 1 384 ? 18.042 20.025 -61.464 1.00 64.88 384 GLN A N 1
ATOM 2958 C CA . GLN A 1 384 ? 18.084 21.325 -60.790 1.00 64.88 384 GLN A CA 1
ATOM 2959 C C . GLN A 1 384 ? 17.490 22.471 -61.624 1.00 64.88 384 GLN A C 1
ATOM 2961 O O . GLN A 1 384 ? 17.502 23.606 -61.155 1.00 64.88 384 GLN A O 1
ATOM 2966 N N . GLN A 1 385 ? 16.953 22.222 -62.827 1.00 51.81 385 GLN A N 1
ATOM 2967 C CA . GLN A 1 385 ? 16.221 23.260 -63.559 1.00 51.81 385 GLN A CA 1
ATOM 2968 C C . GLN A 1 385 ? 14.823 23.451 -62.945 1.00 51.81 385 GLN A C 1
ATOM 2970 O O . GLN A 1 385 ? 13.986 22.552 -63.057 1.00 51.81 385 GLN A O 1
ATOM 2975 N N . PRO A 1 386 ? 14.516 24.608 -62.326 1.00 53.56 386 PRO A N 1
ATOM 2976 C CA . PRO A 1 386 ? 13.141 24.937 -61.986 1.00 53.56 386 PRO A CA 1
ATOM 2977 C C . PRO A 1 386 ? 12.358 25.104 -63.292 1.00 53.56 386 PRO A C 1
ATOM 2979 O O . PRO A 1 386 ? 12.718 25.916 -64.144 1.00 53.56 386 PRO A O 1
ATOM 2982 N N . ALA A 1 387 ? 11.300 24.313 -63.466 1.00 49.03 387 ALA A N 1
ATOM 2983 C CA . ALA A 1 387 ? 10.402 24.421 -64.607 1.00 49.03 387 ALA A CA 1
ATOM 2984 C C . ALA A 1 387 ? 9.790 25.831 -64.652 1.00 49.03 387 ALA A C 1
ATOM 2986 O O . ALA A 1 387 ? 8.907 26.168 -63.865 1.00 49.03 387 ALA A O 1
ATOM 2987 N N . ALA A 1 388 ? 10.267 26.666 -65.571 1.00 55.72 388 ALA A N 1
ATOM 2988 C CA . ALA A 1 388 ? 9.682 27.962 -65.866 1.00 55.72 388 ALA A CA 1
ATOM 2989 C C . ALA A 1 388 ? 8.914 27.866 -67.187 1.00 55.72 388 ALA A C 1
ATOM 2991 O O . ALA A 1 388 ? 9.545 27.771 -68.235 1.00 55.72 388 ALA A O 1
ATOM 2992 N N . GLN A 1 389 ? 7.575 27.887 -67.125 1.00 44.69 389 GLN A N 1
ATOM 2993 C CA . GLN A 1 389 ? 6.673 28.630 -68.027 1.00 44.69 389 GLN A CA 1
ATOM 2994 C C . GLN A 1 389 ? 5.188 28.504 -67.581 1.00 44.69 389 GLN A C 1
ATOM 2996 O O . GLN A 1 389 ? 4.881 27.666 -66.732 1.00 44.69 389 GLN A O 1
ATOM 3001 N N . PRO A 1 390 ? 4.289 29.410 -68.034 1.00 54.28 390 PRO A N 1
ATOM 3002 C CA . PRO A 1 390 ? 3.242 30.001 -67.197 1.00 54.28 390 PRO A CA 1
ATOM 3003 C C . PRO A 1 390 ? 1.837 29.384 -67.340 1.00 54.28 390 PRO A C 1
ATOM 3005 O O . PRO A 1 390 ? 1.476 28.844 -68.376 1.00 54.28 390 PRO A O 1
ATOM 3008 N N . GLN A 1 391 ? 1.043 29.587 -66.280 1.00 48.19 391 GLN A N 1
ATOM 3009 C CA . GLN A 1 391 ? -0.426 29.683 -66.216 1.00 48.19 391 GLN A CA 1
ATOM 3010 C C . GLN A 1 391 ? -1.282 28.679 -67.018 1.00 48.19 391 GLN A C 1
ATOM 3012 O O . GLN A 1 391 ? -1.643 28.919 -68.164 1.00 48.19 391 GLN A O 1
ATOM 3017 N N . ALA A 1 392 ? -1.823 27.687 -66.306 1.00 39.81 392 ALA A N 1
ATOM 3018 C CA . ALA A 1 392 ? -3.263 27.409 -66.303 1.00 39.81 392 ALA A CA 1
ATOM 3019 C C . ALA A 1 392 ? -3.630 26.695 -64.993 1.00 39.81 392 ALA A C 1
ATOM 3021 O O . ALA A 1 392 ? -2.935 25.782 -64.554 1.00 39.81 392 ALA A O 1
ATOM 3022 N N . ALA A 1 393 ? -4.688 27.169 -64.338 1.00 51.91 393 ALA A N 1
ATOM 3023 C CA . ALA A 1 393 ? -5.135 26.716 -63.030 1.00 51.91 393 ALA A CA 1
ATOM 3024 C C . ALA A 1 393 ? -5.478 25.215 -63.020 1.00 51.91 393 ALA A C 1
ATOM 3026 O O . ALA A 1 393 ? -6.455 24.786 -63.628 1.00 51.91 393 ALA A O 1
ATOM 3027 N N . ALA A 1 394 ? -4.705 24.443 -62.263 1.00 45.97 394 ALA A N 1
ATOM 3028 C CA . ALA A 1 394 ? -5.079 23.126 -61.770 1.00 45.97 394 ALA A CA 1
ATOM 3029 C C . ALA A 1 394 ? -4.882 23.138 -60.245 1.00 45.97 394 ALA A C 1
ATOM 3031 O O . ALA A 1 394 ? -3.928 23.768 -59.775 1.00 45.97 394 ALA A O 1
ATOM 3032 N N . PRO A 1 395 ? -5.784 22.520 -59.458 1.00 48.91 395 PRO A N 1
ATOM 3033 C CA . PRO A 1 395 ? -5.700 22.533 -58.003 1.00 48.91 395 PRO A CA 1
ATOM 3034 C C . PRO A 1 395 ? -4.348 21.963 -57.580 1.00 48.91 395 PRO A C 1
ATOM 3036 O O . PRO A 1 395 ? -4.018 20.817 -57.884 1.00 48.91 395 PRO A O 1
ATOM 3039 N N . GLN A 1 396 ? -3.546 22.807 -56.932 1.00 41.84 396 GLN A N 1
ATOM 3040 C CA . GLN A 1 396 ? -2.241 22.437 -56.410 1.00 41.84 396 GLN A CA 1
ATOM 3041 C C . GLN A 1 396 ? -2.435 21.268 -55.447 1.00 41.84 396 GLN A C 1
ATOM 3043 O O . GLN A 1 396 ? -3.058 21.416 -54.395 1.00 41.84 396 GLN A O 1
ATOM 3048 N N . MET A 1 397 ? -1.916 20.098 -55.817 1.00 48.56 397 MET A N 1
ATOM 3049 C CA . MET A 1 397 ? -1.745 19.029 -54.846 1.00 48.56 397 MET A CA 1
ATOM 3050 C C . MET A 1 397 ? -0.763 19.545 -53.789 1.00 48.56 397 MET A C 1
ATOM 3052 O O . MET A 1 397 ? 0.305 20.041 -54.165 1.00 48.56 397 MET A O 1
ATOM 3056 N N . PRO A 1 398 ? -1.123 19.502 -52.494 1.00 58.88 398 PRO A N 1
ATOM 3057 C CA . PRO A 1 398 ? -0.257 20.004 -51.441 1.00 58.88 398 PRO A CA 1
ATOM 3058 C C . PRO A 1 398 ? 1.084 19.281 -51.525 1.00 58.88 398 PRO A C 1
ATOM 3060 O O . PRO A 1 398 ? 1.129 18.057 -51.676 1.00 58.88 398 PRO A O 1
ATOM 3063 N N . ALA A 1 399 ? 2.168 20.056 -51.468 1.00 65.12 399 ALA A N 1
ATOM 3064 C CA . ALA A 1 399 ? 3.521 19.528 -51.407 1.00 65.12 399 ALA A CA 1
ATOM 3065 C C . ALA A 1 399 ? 3.580 18.423 -50.344 1.00 65.12 399 ALA A C 1
ATOM 3067 O O . ALA A 1 399 ? 3.040 18.591 -49.246 1.00 65.12 399 ALA A O 1
ATOM 3068 N N . MET A 1 400 ? 4.184 17.281 -50.686 1.00 59.53 400 MET A N 1
ATOM 3069 C CA . MET A 1 400 ? 4.327 16.200 -49.718 1.00 59.53 400 MET A CA 1
ATOM 3070 C C . MET A 1 400 ? 5.095 16.738 -48.503 1.00 59.53 400 MET A C 1
ATOM 3072 O O . MET A 1 400 ? 6.186 17.283 -48.691 1.00 59.53 400 MET A O 1
ATOM 3076 N N . PRO A 1 401 ? 4.528 16.629 -47.285 1.00 72.06 401 PRO A N 1
ATOM 3077 C CA . PRO A 1 401 ? 5.173 17.129 -46.081 1.00 72.06 401 PRO A CA 1
ATOM 3078 C C . PRO A 1 401 ? 6.545 16.481 -45.946 1.00 72.06 401 PRO A C 1
ATOM 3080 O O . PRO A 1 401 ? 6.708 15.292 -46.251 1.00 72.06 401 PRO A O 1
ATOM 3083 N N . SER A 1 402 ? 7.522 17.272 -45.503 1.00 85.38 402 SER A N 1
ATOM 3084 C CA . SER A 1 402 ? 8.878 16.775 -45.263 1.00 85.38 402 SER A CA 1
ATOM 3085 C C . SER A 1 402 ? 8.847 15.577 -44.304 1.00 85.38 402 SER A C 1
ATOM 3087 O O . SER A 1 402 ? 7.913 15.425 -43.515 1.00 85.38 402 SER A O 1
ATOM 3089 N N . GLN A 1 403 ? 9.860 14.708 -44.343 1.00 75.50 403 GLN A N 1
ATOM 3090 C CA . GLN A 1 403 ? 9.901 13.520 -43.478 1.00 75.50 403 GLN A CA 1
ATOM 3091 C C . GLN A 1 403 ? 9.753 13.888 -41.987 1.00 75.50 403 GLN A C 1
ATOM 3093 O O . GLN A 1 403 ? 9.046 13.209 -41.246 1.00 75.50 403 GLN A O 1
ATOM 3098 N N . GLN A 1 404 ? 10.330 15.021 -41.576 1.00 77.75 404 GLN A N 1
ATOM 3099 C CA . GLN A 1 404 ? 10.202 15.576 -40.227 1.00 77.75 404 GLN A CA 1
ATOM 3100 C C . GLN A 1 404 ? 8.764 16.020 -39.904 1.00 77.75 404 GLN A C 1
ATOM 3102 O O . GLN A 1 404 ? 8.262 15.792 -38.806 1.00 77.75 404 GLN A O 1
ATOM 3107 N N . GLU A 1 405 ? 8.065 16.604 -40.873 1.00 79.50 405 GLU A N 1
ATOM 3108 C CA . GLU A 1 405 ? 6.681 17.062 -40.738 1.00 79.50 405 GLU A CA 1
ATOM 3109 C C . GLU A 1 405 ? 5.678 15.894 -40.746 1.00 79.50 405 GLU A C 1
ATOM 3111 O O . GLU A 1 405 ? 4.679 15.923 -40.025 1.00 79.50 405 GLU A O 1
ATOM 3116 N N . GLN A 1 406 ? 5.973 14.811 -41.475 1.00 74.69 406 GLN A N 1
ATOM 3117 C CA . GLN A 1 406 ? 5.233 13.546 -41.370 1.00 74.69 406 GLN A CA 1
ATOM 3118 C C . GLN A 1 406 ? 5.387 12.918 -39.983 1.00 74.69 406 GLN A C 1
ATOM 3120 O O . GLN A 1 406 ? 4.405 12.456 -39.402 1.00 74.69 406 GLN A O 1
ATOM 3125 N N . GLN A 1 407 ? 6.597 12.945 -39.422 1.00 80.25 407 GLN A N 1
ATOM 3126 C CA . GLN A 1 407 ? 6.871 12.414 -38.089 1.00 80.25 407 GLN A CA 1
ATOM 3127 C C . GLN A 1 407 ? 6.164 13.233 -36.998 1.00 80.25 407 GLN A C 1
ATOM 3129 O O . GLN A 1 407 ? 5.515 12.659 -36.123 1.00 80.25 407 GLN A O 1
ATOM 3134 N N . ALA A 1 408 ? 6.190 14.566 -37.109 1.00 85.38 408 ALA A N 1
ATOM 3135 C CA . ALA A 1 408 ? 5.462 15.463 -36.213 1.00 85.38 408 ALA A CA 1
ATOM 3136 C C . ALA A 1 408 ? 3.940 15.247 -36.286 1.00 85.38 408 ALA A C 1
ATOM 3138 O O . ALA A 1 408 ? 3.270 15.191 -35.256 1.00 85.38 408 ALA A O 1
ATOM 3139 N N . ARG A 1 409 ? 3.382 15.048 -37.490 1.00 88.75 409 ARG A N 1
ATOM 3140 C CA . ARG A 1 409 ? 1.958 14.709 -37.658 1.00 88.75 409 ARG A CA 1
ATOM 3141 C C . ARG A 1 409 ? 1.600 13.366 -37.030 1.00 88.75 409 ARG A C 1
ATOM 3143 O O . ARG A 1 409 ? 0.540 13.257 -36.419 1.00 88.75 409 ARG A O 1
ATOM 3150 N N . MET A 1 410 ? 2.470 12.364 -37.145 1.00 86.75 410 MET A N 1
ATOM 3151 C CA . MET A 1 410 ? 2.235 11.056 -36.531 1.00 86.75 410 MET A CA 1
ATOM 3152 C C . MET A 1 410 ? 2.243 11.140 -34.996 1.00 86.75 410 MET A C 1
ATOM 3154 O O . MET A 1 410 ? 1.387 10.545 -34.345 1.00 86.75 410 MET A O 1
ATOM 3158 N N . GLN A 1 411 ? 3.156 11.927 -34.416 1.00 85.38 411 GLN A N 1
ATOM 3159 C CA . GLN A 1 411 ? 3.198 12.172 -32.970 1.00 85.38 411 GLN A CA 1
ATOM 3160 C C . GLN A 1 411 ? 1.974 12.952 -32.478 1.00 85.38 411 GLN A C 1
ATOM 3162 O O . GLN A 1 411 ? 1.358 12.559 -31.489 1.00 85.38 411 GLN A O 1
ATOM 3167 N N . ALA A 1 412 ? 1.570 14.007 -33.192 1.00 87.00 412 ALA A N 1
ATOM 3168 C CA . ALA A 1 412 ? 0.359 14.760 -32.868 1.00 87.00 412 ALA A CA 1
ATOM 3169 C C . ALA A 1 412 ? -0.893 13.865 -32.909 1.00 87.00 412 ALA A C 1
ATOM 3171 O O . ALA A 1 412 ? -1.752 13.950 -32.033 1.00 87.00 412 ALA A O 1
ATOM 3172 N N . TYR A 1 413 ? -0.966 12.953 -33.883 1.00 87.88 413 TYR A N 1
ATOM 3173 C CA . TYR A 1 413 ? -2.048 11.976 -33.978 1.00 87.88 413 TYR A CA 1
ATOM 3174 C C . TYR A 1 413 ? -2.048 10.977 -32.807 1.00 87.88 413 TYR A C 1
ATOM 3176 O O . TYR A 1 413 ? -3.106 10.699 -32.243 1.00 87.88 413 TYR A O 1
ATOM 3184 N N . GLN A 1 414 ? -0.880 10.476 -32.382 1.00 83.81 414 GLN A N 1
ATOM 3185 C CA . GLN A 1 414 ? -0.787 9.621 -31.190 1.00 83.81 414 GLN A CA 1
ATOM 3186 C C . GLN A 1 414 ? -1.258 10.340 -29.920 1.00 83.81 414 GLN A C 1
ATOM 3188 O O . GLN A 1 414 ? -2.047 9.772 -29.165 1.00 83.81 414 GLN A O 1
ATOM 3193 N N . GLN A 1 415 ? -0.836 11.589 -29.707 1.00 87.81 415 GLN A N 1
ATOM 3194 C CA . GLN A 1 415 ? -1.276 12.384 -28.554 1.00 87.81 415 GLN A CA 1
ATOM 3195 C C . GLN A 1 415 ? -2.789 12.629 -28.580 1.00 87.81 415 GLN A C 1
ATOM 3197 O O . GLN A 1 415 ? -3.460 12.514 -27.554 1.00 87.81 415 GLN A O 1
ATOM 3202 N N . GLN A 1 416 ? -3.355 12.900 -29.760 1.00 89.81 416 GLN A N 1
ATOM 3203 C CA . GLN A 1 416 ? -4.798 13.059 -29.922 1.00 89.81 416 GLN A CA 1
ATOM 3204 C C . GLN A 1 416 ? -5.562 11.774 -29.568 1.00 89.81 416 GLN A C 1
ATOM 3206 O O . GLN A 1 416 ? -6.588 11.839 -28.891 1.00 89.81 416 GLN A O 1
ATOM 3211 N N . MET A 1 417 ? -5.054 10.608 -29.979 1.00 86.94 417 MET A N 1
ATOM 3212 C CA . MET A 1 417 ? -5.651 9.310 -29.647 1.00 86.94 417 MET A CA 1
ATOM 3213 C C . MET A 1 417 ? -5.569 8.989 -28.150 1.00 86.94 417 MET A C 1
ATOM 3215 O O . MET A 1 417 ? -6.530 8.467 -27.587 1.00 86.94 417 MET A O 1
ATOM 3219 N N . GLN A 1 418 ? -4.462 9.331 -27.485 1.00 85.06 418 GLN A N 1
ATOM 3220 C CA . GLN A 1 418 ? -4.330 9.173 -26.032 1.00 85.06 418 GLN A CA 1
ATOM 3221 C C . GLN A 1 418 ? -5.339 10.049 -25.283 1.00 85.06 418 GLN A C 1
ATOM 3223 O O . GLN A 1 418 ? -6.114 9.532 -24.480 1.00 85.06 418 GLN A O 1
ATOM 3228 N N . ALA A 1 419 ? -5.420 11.336 -25.629 1.00 86.19 419 ALA A N 1
ATOM 3229 C CA . ALA A 1 419 ? -6.386 12.256 -25.030 1.00 86.19 419 ALA A CA 1
ATOM 3230 C C . ALA A 1 419 ? -7.844 11.821 -25.276 1.00 86.19 419 ALA A C 1
ATOM 3232 O O . ALA A 1 419 ? -8.709 11.991 -24.414 1.00 86.19 419 ALA A O 1
ATOM 3233 N N . TYR A 1 420 ? -8.135 11.243 -26.445 1.00 90.31 420 TYR A N 1
ATOM 3234 C CA . TYR A 1 420 ? -9.447 10.666 -26.737 1.00 90.31 420 TYR A CA 1
ATOM 3235 C C . TYR A 1 420 ? -9.760 9.468 -25.828 1.00 90.31 420 TYR A C 1
ATOM 3237 O O . TYR A 1 420 ? -10.838 9.424 -25.236 1.00 90.31 420 TYR A O 1
ATOM 3245 N N . ASN A 1 421 ? -8.816 8.539 -25.661 1.00 84.94 421 ASN A N 1
ATOM 3246 C CA . ASN A 1 421 ? -8.990 7.365 -24.801 1.00 84.94 421 ASN A CA 1
ATOM 3247 C C . ASN A 1 421 ? -9.163 7.742 -23.324 1.00 84.94 421 ASN A C 1
ATOM 3249 O O . ASN A 1 421 ? -10.000 7.156 -22.639 1.00 84.94 421 ASN A O 1
ATOM 3253 N N . GLU A 1 422 ? -8.426 8.740 -22.835 1.00 88.12 422 GLU A N 1
ATOM 3254 C CA . GLU A 1 422 ? -8.590 9.255 -21.471 1.00 88.12 422 GLU A CA 1
ATOM 3255 C C . GLU A 1 422 ? -9.973 9.871 -21.255 1.00 88.12 422 GLU A C 1
ATOM 3257 O O . GLU A 1 422 ? -10.632 9.567 -20.260 1.00 88.12 422 GLU A O 1
ATOM 3262 N N . ARG A 1 423 ? -10.469 10.667 -22.215 1.00 92.12 423 ARG A N 1
ATOM 3263 C CA . ARG A 1 423 ? -11.843 11.194 -22.167 1.00 92.12 423 ARG A CA 1
ATOM 3264 C C . ARG A 1 423 ? -12.881 10.078 -22.168 1.00 92.12 423 ARG A C 1
ATOM 3266 O O . ARG A 1 423 ? -13.864 10.170 -21.438 1.00 92.12 423 ARG A O 1
ATOM 3273 N N . LEU A 1 424 ? -12.660 9.027 -22.958 1.00 85.12 424 LEU A N 1
ATOM 3274 C CA . LEU A 1 424 ? -13.544 7.864 -22.994 1.00 85.12 424 LEU A CA 1
ATOM 3275 C C . LEU A 1 424 ? -13.566 7.147 -21.636 1.00 85.12 424 LEU A C 1
ATOM 3277 O O . LEU A 1 424 ? -14.634 6.822 -21.122 1.00 85.12 424 LEU A O 1
ATOM 3281 N N . ARG A 1 425 ? -12.394 6.946 -21.023 1.00 86.44 425 ARG A N 1
ATOM 3282 C CA . ARG A 1 425 ? -12.262 6.315 -19.705 1.00 86.44 425 ARG A CA 1
ATOM 3283 C C . ARG A 1 425 ? -12.951 7.137 -18.617 1.00 86.44 425 ARG A C 1
ATOM 3285 O O . ARG A 1 425 ? -13.750 6.581 -17.871 1.00 86.44 425 ARG A O 1
ATOM 3292 N N . ALA A 1 426 ? -12.708 8.447 -18.584 1.00 85.81 426 ALA A N 1
ATOM 3293 C CA . ALA A 1 426 ? -13.355 9.359 -17.642 1.00 85.81 426 ALA A CA 1
ATOM 3294 C C . ALA A 1 426 ? -14.884 9.369 -17.809 1.00 85.81 426 ALA A C 1
ATOM 3296 O O . ALA A 1 426 ? -15.613 9.389 -16.820 1.00 85.81 426 ALA A O 1
ATOM 3297 N N . TYR A 1 427 ? -15.380 9.297 -19.049 1.00 91.31 427 TYR A N 1
ATOM 3298 C CA . TYR A 1 427 ? -16.812 9.178 -19.326 1.00 91.31 427 TYR A CA 1
ATOM 3299 C C . TYR A 1 427 ? -17.411 7.896 -18.728 1.00 91.31 427 TYR A C 1
ATOM 3301 O O . TYR A 1 427 ? -18.421 7.967 -18.028 1.00 91.31 427 TYR A O 1
ATOM 3309 N N . TYR A 1 428 ? -16.783 6.735 -18.941 1.00 82.31 428 TYR A N 1
ATOM 3310 C CA . TYR A 1 428 ? -17.266 5.472 -18.371 1.00 82.31 428 TYR A CA 1
ATOM 3311 C C . TYR A 1 428 ? -17.158 5.428 -16.847 1.00 82.31 428 TYR A C 1
ATOM 3313 O O . TYR A 1 428 ? -18.025 4.864 -16.184 1.00 82.31 428 TYR A O 1
ATOM 3321 N N . GLU A 1 429 ? -16.124 6.036 -16.276 1.00 81.00 429 GLU A N 1
ATOM 3322 C CA . GLU A 1 429 ? -15.949 6.117 -14.829 1.00 81.00 429 GLU A CA 1
ATOM 3323 C C . GLU A 1 429 ? -17.004 7.023 -14.180 1.00 81.00 429 GLU A C 1
ATOM 3325 O O . GLU A 1 429 ? -17.618 6.632 -13.188 1.00 81.00 429 GLU A O 1
ATOM 3330 N N . ALA A 1 430 ? -17.314 8.168 -14.793 1.00 83.06 430 ALA A N 1
ATOM 3331 C CA . ALA A 1 430 ? -18.421 9.023 -14.371 1.00 83.06 430 ALA A CA 1
ATOM 3332 C C . ALA A 1 430 ? -19.777 8.305 -14.491 1.00 83.06 430 ALA A C 1
ATOM 3334 O O . ALA A 1 430 ? -20.611 8.391 -13.590 1.00 83.06 430 ALA A O 1
ATOM 3335 N N . GLN A 1 431 ? -19.989 7.542 -15.567 1.00 80.19 431 GLN A N 1
ATOM 3336 C CA . GLN A 1 431 ? -21.208 6.752 -15.747 1.00 80.19 431 GLN A CA 1
ATOM 3337 C C . GLN A 1 431 ? -21.314 5.625 -14.704 1.00 80.19 431 GLN A C 1
ATOM 3339 O O . GLN A 1 431 ? -22.397 5.369 -14.185 1.00 80.19 431 GLN A O 1
ATOM 3344 N N . ARG A 1 432 ? -20.186 5.005 -14.329 1.00 71.94 432 ARG A N 1
ATOM 3345 C CA . ARG A 1 432 ? -20.105 4.008 -13.252 1.00 71.94 432 ARG A CA 1
ATOM 3346 C C . ARG A 1 432 ? -20.408 4.606 -11.880 1.00 71.94 432 ARG A C 1
ATOM 3348 O O . ARG A 1 432 ? -21.034 3.937 -11.074 1.00 71.94 432 ARG A O 1
ATOM 3355 N N . GLN A 1 433 ? -19.990 5.841 -11.610 1.00 75.62 433 GLN A N 1
ATOM 3356 C CA . GLN A 1 433 ? -20.326 6.530 -10.358 1.00 75.62 433 GLN A CA 1
ATOM 3357 C C . GLN A 1 433 ? -21.813 6.917 -10.281 1.00 75.62 433 GLN A C 1
ATOM 3359 O O . GLN A 1 433 ? -22.364 7.008 -9.188 1.00 75.62 433 GLN A O 1
ATOM 3364 N N . GLN A 1 434 ? -22.472 7.125 -11.427 1.00 79.88 434 GLN A N 1
ATOM 3365 C CA . GLN A 1 434 ? -23.914 7.393 -11.499 1.00 79.88 434 GLN A CA 1
ATOM 3366 C C . GLN A 1 434 ? -24.770 6.116 -11.485 1.00 79.88 434 GLN A C 1
ATOM 3368 O O . GLN A 1 434 ? -25.920 6.153 -11.046 1.00 79.88 434 GLN A O 1
ATOM 3373 N N . ALA A 1 435 ? -24.235 4.987 -11.956 1.00 62.81 435 ALA A N 1
ATOM 3374 C CA . ALA A 1 435 ? -24.906 3.696 -11.907 1.00 62.81 435 ALA A CA 1
ATOM 3375 C C . ALA A 1 435 ? -24.733 3.054 -10.520 1.00 62.81 435 ALA A C 1
ATOM 3377 O O . ALA A 1 435 ? -23.622 2.826 -10.054 1.00 62.81 435 ALA A O 1
ATOM 3378 N N . ASN A 1 436 ? -25.855 2.757 -9.864 1.00 60.16 436 ASN A N 1
ATOM 3379 C CA . ASN A 1 436 ? -25.933 2.113 -8.551 1.00 60.16 436 ASN A CA 1
ATOM 3380 C C . ASN A 1 436 ? -24.931 0.929 -8.431 1.00 60.16 436 ASN A C 1
ATOM 3382 O O . ASN A 1 436 ? -25.024 0.003 -9.243 1.00 60.16 436 ASN A O 1
ATOM 3386 N N . PRO A 1 437 ? -23.999 0.913 -7.451 1.00 61.81 437 PRO A N 1
ATOM 3387 C CA . PRO A 1 437 ? -22.858 -0.019 -7.397 1.00 61.81 437 PRO A CA 1
ATOM 3388 C C . PRO A 1 437 ? -23.198 -1.519 -7.276 1.00 61.81 437 PRO A C 1
ATOM 3390 O O . PRO A 1 437 ? -22.286 -2.340 -7.278 1.00 61.81 437 PRO A O 1
ATOM 3393 N N . ASN A 1 438 ? -24.482 -1.888 -7.214 1.00 62.38 438 ASN A N 1
ATOM 3394 C CA . ASN A 1 438 ? -24.963 -3.258 -7.003 1.00 62.38 438 ASN A CA 1
ATOM 3395 C C . ASN A 1 438 ? -25.542 -3.969 -8.244 1.00 62.38 438 ASN A C 1
ATOM 3397 O O . ASN A 1 438 ? -26.102 -5.055 -8.097 1.00 62.38 438 ASN A O 1
ATOM 3401 N N . MET A 1 439 ? -25.432 -3.423 -9.463 1.00 47.31 439 MET A N 1
ATOM 3402 C CA . MET A 1 439 ? -25.813 -4.184 -10.666 1.00 47.31 439 MET A CA 1
ATOM 3403 C C . MET A 1 439 ? -24.618 -4.930 -11.288 1.00 47.31 439 MET A C 1
ATOM 3405 O O . MET A 1 439 ? -23.627 -4.290 -11.645 1.00 47.31 439 MET A O 1
ATOM 3409 N N . PRO A 1 440 ? -24.703 -6.261 -11.486 1.00 48.53 440 PRO A N 1
ATOM 3410 C CA . PRO A 1 440 ? -23.703 -7.010 -12.239 1.00 48.53 440 PRO A CA 1
ATOM 3411 C C . PRO A 1 440 ? -23.713 -6.585 -13.716 1.00 48.53 440 PRO A C 1
ATOM 3413 O O . PRO A 1 440 ? -24.763 -6.484 -14.351 1.00 48.53 440 PRO A O 1
ATOM 3416 N N . MET A 1 441 ? -22.523 -6.316 -14.253 1.00 54.69 441 MET A N 1
ATOM 3417 C CA . MET A 1 441 ? -22.326 -5.842 -15.625 1.00 54.69 441 MET A CA 1
ATOM 3418 C C . MET A 1 441 ? -22.773 -6.891 -16.661 1.00 54.69 441 MET A C 1
ATOM 3420 O O . MET A 1 441 ? -22.388 -8.057 -16.542 1.00 54.69 441 MET A O 1
ATOM 3424 N N . PRO A 1 442 ? -23.475 -6.504 -17.741 1.00 57.66 442 PRO A N 1
ATOM 3425 C CA . PRO A 1 442 ? -23.456 -7.279 -18.974 1.00 57.66 442 PRO A CA 1
ATOM 3426 C C . PRO A 1 442 ? -22.049 -7.203 -19.587 1.00 57.66 442 PRO A C 1
ATOM 3428 O O . PRO A 1 442 ? -21.440 -6.134 -19.628 1.00 57.66 442 PRO A O 1
ATOM 3431 N N . ASN A 1 443 ? -21.531 -8.350 -20.035 1.00 53.25 443 ASN A N 1
ATOM 3432 C CA . ASN A 1 443 ? -20.219 -8.492 -20.673 1.00 53.25 443 ASN A CA 1
ATOM 3433 C C . ASN A 1 443 ? -19.939 -7.340 -21.651 1.00 53.25 443 ASN A C 1
ATOM 3435 O O . ASN A 1 443 ? -20.699 -7.125 -22.597 1.00 53.25 443 ASN A O 1
ATOM 3439 N N . GLY A 1 444 ? -18.853 -6.601 -21.402 1.00 54.91 444 GLY A N 1
ATOM 3440 C CA . GLY A 1 444 ? -18.454 -5.463 -22.225 1.00 54.91 444 GLY A CA 1
ATOM 3441 C C . GLY A 1 444 ? -18.270 -5.845 -23.702 1.00 54.91 444 GLY A C 1
ATOM 3442 O O . GLY A 1 444 ? -18.021 -7.013 -24.017 1.00 54.91 444 GLY A O 1
ATOM 3443 N N . PRO A 1 445 ? -18.391 -4.877 -24.629 1.00 49.66 445 PRO A N 1
ATOM 3444 C CA . PRO A 1 445 ? -18.248 -5.140 -26.054 1.00 49.66 445 PRO A CA 1
ATOM 3445 C C . PRO A 1 445 ? -16.840 -5.670 -26.341 1.00 49.66 445 PRO A C 1
ATOM 3447 O O . PRO A 1 445 ? -15.845 -4.985 -26.100 1.00 49.66 445 PRO A O 1
ATOM 3450 N N . GLN A 1 446 ? -16.758 -6.900 -26.855 1.00 47.31 446 GLN A N 1
ATOM 3451 C CA . GLN A 1 446 ? -15.503 -7.442 -27.360 1.00 47.31 446 GLN A CA 1
ATOM 3452 C C . GLN A 1 446 ? -15.008 -6.542 -28.493 1.00 47.31 446 GLN A C 1
ATOM 3454 O O . GLN A 1 446 ? -15.693 -6.352 -29.500 1.00 47.31 446 GLN A O 1
ATOM 3459 N N . LEU A 1 447 ? -13.820 -5.968 -28.307 1.00 46.97 447 LEU A N 1
ATOM 3460 C CA . LEU A 1 447 ? -13.137 -5.189 -29.328 1.00 46.97 447 LEU A CA 1
ATOM 3461 C C . LEU A 1 447 ? -12.825 -6.108 -30.514 1.00 46.97 447 LEU A C 1
ATOM 3463 O O . LEU A 1 447 ? -11.931 -6.950 -30.458 1.00 46.97 447 LEU A O 1
ATOM 3467 N N . PHE A 1 448 ? -13.595 -5.946 -31.588 1.00 47.75 448 PHE A N 1
ATOM 3468 C CA . PHE A 1 448 ? -13.344 -6.589 -32.869 1.00 47.75 448 PHE A CA 1
ATOM 3469 C C . PHE A 1 448 ? -12.057 -6.008 -33.464 1.00 47.75 448 PHE A C 1
ATOM 3471 O O . PHE A 1 448 ? -12.035 -4.862 -33.914 1.00 47.75 448 PHE A O 1
ATOM 3478 N N . TYR A 1 449 ? -10.985 -6.798 -33.479 1.00 44.03 449 TYR A N 1
ATOM 3479 C CA . TYR A 1 449 ? -9.787 -6.479 -34.250 1.00 44.03 449 TYR A CA 1
ATOM 3480 C C . TYR A 1 449 ? -10.026 -6.851 -35.724 1.00 44.03 449 TYR A C 1
ATOM 3482 O O . TYR A 1 449 ? -10.253 -8.027 -36.025 1.00 44.03 449 TYR A O 1
ATOM 3490 N N . PRO A 1 450 ? -9.988 -5.892 -36.668 1.00 39.06 450 PRO A N 1
ATOM 3491 C CA . PRO A 1 450 ? -10.086 -6.203 -38.088 1.00 39.06 450 PRO A CA 1
ATOM 3492 C C . PRO A 1 450 ? -8.797 -6.907 -38.533 1.00 39.06 450 PRO A C 1
ATOM 3494 O O . PRO A 1 450 ? -7.752 -6.275 -38.661 1.00 39.06 450 PRO A O 1
ATOM 3497 N N . GLY A 1 451 ? -8.859 -8.226 -38.736 1.00 46.03 451 GLY A N 1
ATOM 3498 C CA . GLY A 1 451 ? -7.716 -8.993 -39.246 1.00 46.03 451 GLY A CA 1
ATOM 3499 C C . GLY A 1 451 ? -7.702 -10.495 -38.964 1.00 46.03 451 GLY A C 1
ATOM 3500 O O . GLY A 1 451 ? -6.859 -11.182 -39.532 1.00 46.03 451 GLY A O 1
ATOM 3501 N N . GLN A 1 452 ? -8.606 -11.037 -38.141 1.00 39.38 452 GLN A N 1
ATOM 3502 C CA . GLN A 1 452 ? -8.690 -12.492 -37.967 1.00 39.38 452 GLN A CA 1
ATOM 3503 C C . GLN A 1 452 ? -9.661 -13.123 -38.982 1.00 39.38 452 GLN A C 1
ATOM 3505 O O . GLN A 1 452 ? -10.823 -12.707 -39.042 1.00 39.38 452 GLN A O 1
ATOM 3510 N N . PRO A 1 453 ? -9.214 -14.095 -39.804 1.00 47.59 453 PRO A N 1
ATOM 3511 C CA . PRO A 1 453 ? -10.114 -14.882 -40.636 1.00 47.59 453 PRO A CA 1
ATOM 3512 C C . PRO A 1 453 ? -10.981 -15.785 -39.748 1.00 47.59 453 PRO A C 1
ATOM 3514 O O . PRO A 1 453 ? -10.507 -16.304 -38.739 1.00 47.59 453 PRO A O 1
ATOM 3517 N N . ARG A 1 454 ? -12.258 -15.898 -40.126 1.00 46.66 454 ARG A N 1
ATOM 3518 C CA . ARG A 1 454 ? -13.288 -16.667 -39.414 1.00 46.66 454 ARG A CA 1
ATOM 3519 C C . ARG A 1 454 ? -13.013 -18.161 -39.381 1.00 46.66 454 ARG A C 1
ATOM 3521 O O . ARG A 1 454 ? -12.546 -18.680 -40.420 1.00 46.66 454 ARG A O 1
#

pLDDT: mean 76.3, std 19.9, range [36.69, 98.31]